Protein AF-A0A0V0S048-F1 (afdb_monomer_lite)

Secondary structure (DSSP, 8-state):
-HHHHHHHHHHHHHH-GGG----S-HHHHHHHHHSPPPHHHHHHHHHHH-GGG---GGGGG-HHHHHHHHHHHHHHHHT--HHHHHHHHHHHSTTS-THHHHHHHHHHHHHHHHHHHHHTT-TT---HHHHHS--HHHHHHHHHHHHHHHHHHHHHHHHHHHHHHHHHHHHHHHHHHHHHHHHHHHHHHHHHHHHHHHHHHHHHHHHHHHHHHHHHHHHHHHHHHHHTTS----TTHHHHHHHHHHHHHHHHHHHHHHHHHHHHHHHHHHHHHHHHHHHHHHHHHHHHHHHHHHHHHHHHHHHHHHHHHHHHHHHHHHHHHHHHT---TTHHHHHHHHHHHHHHHHHHHHHHHHHHHHHHHHHHHHHHHHHHHHHHHHHHHHHHHHHHHHHHHHHHHHHHHHHHHHHHHHHHHHHHHHHHHHHHHHHHHHHHHHHHHHHHHHHHHHHHHHHHHHHHHHHHHHHHHHHHHHHHHHHHHHHHHHHHHHHHHHHHHHHHHHHHHHHHHHTTHHHHHHHHHHHHHHHHTTSS----

InterPro domains:
  IPR038275 Nuf2, N-terminal domain superfamily [G3DSA:1.10.418.60] (31-188)

Structure (mmCIF, N/CA/C/O backbone):
data_AF-A0A0V0S048-F1
#
_entry.id   AF-A0A0V0S048-F1
#
loop_
_atom_site.group_PDB
_atom_site.id
_atom_site.type_symbol
_atom_site.label_atom_id
_atom_site.label_alt_id
_atom_site.label_comp_id
_atom_site.label_asym_id
_atom_site.label_entity_id
_atom_site.label_seq_id
_atom_site.pdbx_PDB_ins_code
_atom_site.Cartn_x
_atom_site.Cartn_y
_atom_site.Cartn_z
_atom_site.occupancy
_atom_site.B_iso_or_equiv
_atom_site.auth_seq_id
_atom_site.auth_comp_id
_atom_site.auth_asym_id
_atom_site.auth_atom_id
_atom_site.pdbx_PDB_model_num
ATOM 1 N N . LEU A 1 1 ? 4.884 1.039 -35.702 1.00 40.78 1 LEU A N 1
ATOM 2 C CA . LEU A 1 1 ? 5.194 2.190 -34.816 1.00 40.78 1 LEU A CA 1
ATOM 3 C C . LEU A 1 1 ? 3.967 3.064 -34.529 1.00 40.78 1 LEU A C 1
ATOM 5 O O . LEU A 1 1 ? 3.615 3.201 -33.364 1.00 40.78 1 LEU A O 1
ATOM 9 N N . SER A 1 2 ? 3.265 3.589 -35.539 1.00 39.94 2 SER A N 1
ATOM 10 C CA . SER A 1 2 ? 2.054 4.425 -35.378 1.00 39.94 2 SER A CA 1
ATOM 11 C C . SER A 1 2 ? 0.896 3.741 -34.627 1.00 39.94 2 SER A C 1
ATOM 13 O O . SER A 1 2 ? 0.342 4.334 -33.702 1.00 39.94 2 SER A O 1
ATOM 15 N N . ASP A 1 3 ? 0.577 2.482 -34.945 1.00 40.62 3 ASP A N 1
ATOM 16 C CA . ASP A 1 3 ? -0.513 1.735 -34.284 1.00 40.62 3 ASP A CA 1
ATOM 17 C C . ASP A 1 3 ? -0.196 1.331 -32.837 1.00 40.62 3 ASP A C 1
ATOM 19 O O . ASP A 1 3 ? -1.073 1.345 -31.971 1.00 40.62 3 ASP A O 1
ATOM 23 N N . GLN A 1 4 ? 1.072 1.028 -32.548 1.00 43.06 4 GLN A N 1
ATOM 24 C CA . GLN A 1 4 ? 1.546 0.733 -31.192 1.00 43.06 4 GLN A CA 1
ATOM 25 C C . GLN A 1 4 ? 1.514 1.989 -30.315 1.00 43.06 4 GLN A C 1
ATOM 27 O O . GLN A 1 4 ? 1.037 1.937 -29.183 1.00 43.06 4 GLN A O 1
ATOM 32 N N . MET A 1 5 ? 1.941 3.135 -30.857 1.00 44.00 5 MET A N 1
ATOM 33 C CA . MET A 1 5 ? 1.909 4.415 -30.148 1.00 44.00 5 MET A CA 1
ATOM 34 C C . MET A 1 5 ? 0.472 4.876 -29.874 1.00 44.00 5 MET A C 1
ATOM 36 O O . MET A 1 5 ? 0.178 5.365 -28.784 1.00 44.00 5 MET A O 1
ATOM 40 N N . ALA A 1 6 ? -0.446 4.649 -30.815 1.00 48.53 6 ALA A N 1
ATOM 41 C CA . ALA A 1 6 ? -1.858 4.951 -30.620 1.00 48.53 6 ALA A CA 1
ATOM 42 C C . ALA A 1 6 ? -2.549 4.005 -29.627 1.00 48.53 6 ALA A C 1
ATOM 44 O O . ALA A 1 6 ? -3.336 4.466 -28.804 1.00 48.53 6 ALA A O 1
ATOM 45 N N . SER A 1 7 ? -2.254 2.699 -29.665 1.00 47.19 7 SER A N 1
ATOM 46 C CA . SER A 1 7 ? -2.795 1.749 -28.682 1.00 47.19 7 SER A CA 1
ATOM 47 C C . SER A 1 7 ? -2.323 2.090 -27.270 1.00 47.19 7 SER A C 1
ATOM 49 O O . SER A 1 7 ? -3.128 2.141 -26.347 1.00 47.19 7 SER A O 1
ATOM 51 N N . PHE A 1 8 ? -1.042 2.429 -27.130 1.00 49.94 8 PHE A N 1
ATOM 52 C CA . PHE A 1 8 ? -0.450 2.805 -25.855 1.00 49.94 8 PHE A CA 1
ATOM 53 C C . PHE A 1 8 ? -1.054 4.098 -25.274 1.00 49.94 8 PHE A C 1
ATOM 55 O O . PHE A 1 8 ? -1.424 4.156 -24.102 1.00 49.94 8 PHE A O 1
ATOM 62 N N . LEU A 1 9 ? -1.192 5.146 -26.093 1.00 46.06 9 LEU A N 1
ATOM 63 C CA . LEU A 1 9 ? -1.789 6.416 -25.665 1.00 46.06 9 LEU A CA 1
ATOM 64 C C . LEU A 1 9 ? -3.277 6.266 -25.294 1.00 46.06 9 LEU A C 1
ATOM 66 O O . LEU A 1 9 ? -3.750 6.930 -24.370 1.00 46.06 9 LEU A O 1
ATOM 70 N N . PHE A 1 10 ? -4.001 5.360 -25.959 1.00 52.06 10 PHE A N 1
ATOM 71 C CA . PHE A 1 10 ? -5.388 5.034 -25.625 1.00 52.06 10 PHE A CA 1
ATOM 72 C C . PHE A 1 10 ? -5.505 4.317 -24.268 1.00 52.06 10 PHE A C 1
ATOM 74 O O . PHE A 1 10 ? -6.351 4.681 -23.448 1.00 52.06 10 PHE A O 1
ATOM 81 N N . ASP A 1 11 ? -4.612 3.368 -23.981 1.00 51.03 11 ASP A N 1
ATOM 82 C CA . ASP A 1 11 ? -4.563 2.678 -22.686 1.00 51.03 11 ASP A CA 1
ATOM 83 C C . ASP A 1 11 ? -4.174 3.619 -21.537 1.00 51.03 11 ASP A C 1
ATOM 85 O O . ASP A 1 11 ? -4.745 3.546 -20.445 1.00 51.03 11 ASP A O 1
ATOM 89 N N . CYS A 1 12 ? -3.268 4.572 -21.775 1.00 46.16 12 CYS A N 1
ATOM 90 C CA . CYS A 1 12 ? -2.943 5.600 -20.788 1.00 46.16 12 CYS A CA 1
ATOM 91 C C . CYS A 1 12 ? -4.104 6.566 -20.516 1.00 46.16 12 CYS A C 1
ATOM 93 O O . CYS A 1 12 ? -4.316 6.930 -19.359 1.00 46.16 12 CYS A O 1
ATOM 95 N N . LYS A 1 13 ? -4.893 6.944 -21.534 1.00 50.59 13 LYS A N 1
ATOM 96 C CA . LYS A 1 13 ? -6.115 7.749 -21.350 1.00 50.59 13 LYS A CA 1
ATOM 97 C C . LYS A 1 13 ? -7.117 7.036 -20.438 1.00 50.59 13 LYS A C 1
ATOM 99 O O . LYS A 1 13 ? -7.689 7.655 -19.544 1.00 50.59 13 LYS A O 1
ATOM 104 N N . LYS A 1 14 ? -7.290 5.723 -20.627 1.00 52.94 14 LYS A N 1
ATOM 105 C CA . LYS A 1 14 ? -8.183 4.889 -19.806 1.00 52.94 14 LYS A CA 1
ATOM 106 C C . LYS A 1 14 ? -7.778 4.883 -18.326 1.00 52.94 14 LYS A C 1
ATOM 108 O O . LYS A 1 14 ? -8.637 4.769 -17.460 1.00 52.94 14 LYS A O 1
ATOM 113 N N . ARG A 1 15 ? -6.477 5.025 -18.045 1.00 43.81 15 ARG A N 1
ATOM 114 C CA . ARG A 1 15 ? -5.911 5.058 -16.688 1.00 43.81 15 ARG A CA 1
ATOM 115 C C . ARG A 1 15 ? -5.871 6.459 -16.061 1.00 43.81 15 ARG A C 1
ATOM 117 O O . ARG A 1 15 ? -5.814 6.539 -14.843 1.00 43.81 15 ARG A O 1
ATOM 124 N N . ASN A 1 16 ? -5.925 7.540 -16.848 1.00 39.94 16 ASN A N 1
ATOM 125 C CA . ASN A 1 16 ? -5.905 8.928 -16.357 1.00 39.94 16 ASN A CA 1
ATOM 126 C C . ASN A 1 16 ? -6.805 9.855 -17.209 1.00 39.94 16 ASN A C 1
ATOM 128 O O . ASN A 1 16 ? -6.322 10.505 -18.141 1.00 39.94 16 ASN A O 1
ATOM 132 N N . PRO A 1 17 ? -8.111 9.961 -16.886 1.00 44.34 17 PRO A N 1
ATOM 133 C CA . PRO A 1 17 ? -9.093 10.679 -17.709 1.00 44.34 17 PRO A CA 1
ATOM 134 C C . PRO A 1 17 ? -8.935 12.207 -17.727 1.00 44.34 17 PRO A C 1
ATOM 136 O O . PRO A 1 17 ? -9.490 12.868 -18.598 1.00 44.34 17 PRO A O 1
ATOM 139 N N . SER A 1 18 ? -8.204 12.786 -16.772 1.00 41.44 18 SER A N 1
ATOM 140 C CA . SER A 1 18 ? -8.132 14.237 -16.547 1.00 41.44 18 SER A CA 1
ATOM 141 C C . SER A 1 18 ? -7.189 14.995 -17.492 1.00 41.44 18 SER A C 1
ATOM 143 O O . SER A 1 18 ? -7.063 16.211 -17.365 1.00 41.44 18 SER A O 1
ATOM 145 N N . VAL A 1 19 ? -6.515 14.308 -18.424 1.00 43.41 19 VAL A N 1
ATOM 146 C CA . VAL A 1 19 ? -5.349 14.864 -19.141 1.00 43.41 19 VAL A CA 1
ATOM 147 C C . VAL A 1 19 ? -5.598 15.137 -20.640 1.00 43.41 19 VAL A C 1
ATOM 149 O O . VAL A 1 19 ? -4.708 15.669 -21.297 1.00 43.41 19 VAL A O 1
ATOM 152 N N . CYS A 1 20 ? -6.774 14.850 -21.228 1.00 43.75 20 CYS A N 1
ATOM 153 C CA . CYS A 1 20 ? -6.995 15.092 -22.673 1.00 43.75 20 CYS A CA 1
ATOM 154 C C . CYS A 1 20 ? -8.455 15.330 -23.121 1.00 43.75 20 CYS A C 1
ATOM 156 O O . CYS A 1 20 ? -9.357 14.598 -22.727 1.00 43.75 20 CYS A O 1
ATOM 158 N N . ASP A 1 21 ? -8.626 16.256 -24.080 1.00 44.31 21 ASP A N 1
ATOM 159 C CA . ASP A 1 21 ? -9.883 16.622 -24.773 1.00 44.31 21 ASP A CA 1
ATOM 160 C C . ASP A 1 21 ? -10.263 15.703 -25.962 1.00 44.31 21 ASP A C 1
ATOM 162 O O . ASP A 1 21 ? -11.259 15.936 -26.651 1.00 44.31 21 ASP A O 1
ATOM 166 N N . PHE A 1 22 ? -9.486 14.656 -26.260 1.00 49.53 22 PHE A N 1
ATOM 167 C CA . PHE A 1 22 ? -9.792 13.741 -27.369 1.00 49.53 22 PHE A CA 1
ATOM 168 C C . PHE A 1 22 ? -10.922 12.782 -26.979 1.00 49.53 22 PHE A C 1
ATOM 170 O O . PHE A 1 22 ? -10.756 11.992 -26.051 1.00 49.53 22 PHE A O 1
ATOM 177 N N . LYS A 1 23 ? -12.063 12.811 -27.680 1.00 45.81 23 LYS A N 1
ATOM 178 C CA . LYS A 1 23 ? -13.174 11.858 -27.478 1.00 45.81 23 LYS A CA 1
ATOM 179 C C . LYS A 1 23 ? -12.745 10.428 -27.854 1.00 45.81 23 LYS A C 1
ATOM 181 O O . LYS A 1 23 ? -11.786 10.236 -28.587 1.00 45.81 23 LYS A O 1
ATOM 186 N N . ASP A 1 24 ? -13.394 9.428 -27.261 1.00 50.12 24 ASP A N 1
ATOM 187 C CA . ASP A 1 24 ? -12.983 8.017 -27.065 1.00 50.12 24 ASP A CA 1
ATOM 188 C C . ASP A 1 24 ? -12.689 7.125 -28.297 1.00 50.12 24 ASP A C 1
ATOM 190 O O . ASP A 1 24 ? -12.950 5.924 -28.281 1.00 50.12 24 ASP A O 1
ATOM 194 N N . SER A 1 25 ? -12.098 7.647 -29.367 1.00 54.41 25 SER A N 1
ATOM 195 C CA . SER A 1 25 ? -11.829 6.902 -30.596 1.00 54.41 25 SER A CA 1
ATOM 196 C C . SER A 1 25 ? -10.326 6.669 -30.802 1.00 54.41 25 SER A C 1
ATOM 198 O O . SER A 1 25 ? -9.581 7.574 -31.179 1.00 54.41 25 SER A O 1
ATOM 200 N N . LYS A 1 26 ? -9.864 5.420 -30.614 1.00 53.62 26 LYS A N 1
ATOM 201 C CA . LYS A 1 26 ? -8.506 4.963 -30.999 1.00 53.62 26 LYS A CA 1
ATOM 202 C C . LYS A 1 26 ? -8.210 5.308 -32.464 1.00 53.62 26 LYS A C 1
ATOM 204 O O . LYS A 1 26 ? -7.090 5.668 -32.807 1.00 53.62 26 LYS A O 1
ATOM 209 N N . THR A 1 27 ? -9.235 5.283 -33.309 1.00 54.88 27 THR A N 1
ATOM 210 C CA . THR A 1 27 ? -9.169 5.649 -34.725 1.00 54.88 27 THR A CA 1
ATOM 211 C C . THR A 1 27 ? -8.924 7.145 -34.940 1.00 54.88 27 THR A C 1
ATOM 213 O O . THR A 1 27 ? -8.158 7.506 -35.828 1.00 54.88 27 THR A O 1
ATOM 216 N N . GLU A 1 28 ? -9.504 8.032 -34.125 1.00 56.41 28 GLU A N 1
ATOM 217 C CA . GLU A 1 28 ? -9.220 9.477 -34.170 1.00 56.41 28 GLU A CA 1
ATOM 218 C C . GLU A 1 28 ? -7.795 9.789 -33.713 1.00 56.41 28 GLU A C 1
ATOM 220 O O . GLU A 1 28 ? -7.142 10.649 -34.297 1.00 56.41 28 GLU A O 1
ATOM 225 N N . LEU A 1 29 ? -7.283 9.045 -32.731 1.00 60.03 29 LEU A N 1
ATOM 226 C CA . LEU A 1 29 ? -5.908 9.167 -32.258 1.00 60.03 29 LEU A CA 1
ATOM 227 C C . LEU A 1 29 ? -4.890 8.658 -33.291 1.00 60.03 29 LEU A C 1
ATOM 229 O O . LEU A 1 29 ? -3.911 9.347 -33.566 1.00 60.03 29 LEU A O 1
ATOM 233 N N . ILE A 1 30 ? -5.139 7.505 -33.924 1.00 58.16 30 ILE A N 1
ATOM 234 C CA . ILE A 1 30 ? -4.328 7.010 -35.053 1.00 58.16 30 ILE A CA 1
ATOM 235 C C . ILE A 1 30 ? -4.357 8.026 -36.196 1.00 58.16 30 ILE A C 1
ATOM 237 O O . ILE A 1 30 ? -3.311 8.374 -36.744 1.00 58.16 30 ILE A O 1
ATOM 241 N N . LYS A 1 31 ? -5.537 8.562 -36.529 1.00 61.81 31 LYS A N 1
ATOM 242 C CA . LYS A 1 31 ? -5.700 9.577 -37.576 1.00 61.81 31 LYS A CA 1
ATOM 243 C C . LYS A 1 31 ? -4.965 10.875 -37.235 1.00 61.81 31 LYS A C 1
ATOM 245 O O . LYS A 1 31 ? -4.319 11.446 -38.109 1.00 61.81 31 LYS A O 1
ATOM 250 N N . PHE A 1 32 ? -5.002 11.312 -35.978 1.00 65.19 32 PHE A N 1
ATOM 251 C CA . PHE A 1 32 ? -4.244 12.462 -35.485 1.00 65.19 32 PHE A CA 1
ATOM 252 C C . PHE A 1 32 ? -2.732 12.225 -35.574 1.00 65.19 32 PHE A C 1
ATOM 254 O O . PHE A 1 32 ? -2.003 13.093 -36.045 1.00 65.19 32 PHE A O 1
ATOM 261 N N . LEU A 1 33 ? -2.250 11.042 -35.188 1.00 64.06 33 LEU A N 1
ATOM 262 C CA . LEU A 1 33 ? -0.826 10.706 -35.232 1.00 64.06 33 LEU A CA 1
ATOM 263 C C . LEU A 1 33 ? -0.302 10.574 -36.667 1.00 64.06 33 LEU A C 1
ATOM 265 O O . LEU A 1 33 ? 0.808 11.021 -36.939 1.00 64.06 33 LEU A O 1
ATOM 269 N N . THR A 1 34 ? -1.115 10.079 -37.598 1.00 65.06 34 THR A N 1
ATOM 270 C CA . THR A 1 34 ? -0.718 9.838 -38.999 1.00 65.06 34 THR A CA 1
ATOM 271 C C . THR A 1 34 ? -0.944 11.030 -39.936 1.00 65.06 34 THR A C 1
ATOM 273 O O . THR A 1 34 ? -0.217 11.179 -40.912 1.00 65.06 34 THR A O 1
ATOM 276 N N . SER A 1 35 ? -1.893 11.928 -39.645 1.00 75.19 35 SER A N 1
ATOM 277 C CA . SER A 1 35 ? -2.224 13.061 -40.533 1.00 75.19 35 SER A CA 1
ATOM 278 C C . SER A 1 35 ? -1.455 14.336 -40.171 1.00 75.19 35 SER A C 1
ATOM 280 O O . SER A 1 35 ? -1.335 14.632 -38.982 1.00 75.19 35 SER A O 1
ATOM 282 N N . PRO A 1 36 ? -0.970 15.146 -41.130 1.00 82.31 36 PRO A N 1
ATOM 283 C CA . PRO A 1 36 ? -0.384 16.452 -40.828 1.00 82.31 36 PRO A CA 1
ATOM 284 C C . PRO A 1 36 ? -1.362 17.345 -40.051 1.00 82.31 36 PRO A C 1
ATOM 286 O O . PRO A 1 36 ? -2.570 17.308 -40.287 1.00 82.31 36 PRO A O 1
ATOM 289 N N . LEU A 1 37 ? -0.843 18.151 -39.124 1.00 83.75 37 LEU A N 1
ATOM 290 C CA . LEU A 1 37 ? -1.639 19.115 -38.372 1.00 83.75 37 LEU A CA 1
ATOM 291 C C . LEU A 1 37 ? -2.098 20.251 -39.286 1.00 83.75 37 LEU A C 1
ATOM 293 O O . LEU A 1 37 ? -1.384 20.682 -40.194 1.00 83.75 37 LEU A O 1
ATOM 297 N N . HIS A 1 38 ? -3.284 20.785 -39.007 1.00 87.06 38 HIS A N 1
ATOM 298 C CA . HIS A 1 38 ? -3.747 21.990 -39.676 1.00 87.06 38 HIS A CA 1
ATOM 299 C C . HIS A 1 38 ? -2.928 23.206 -39.214 1.00 87.06 38 HIS A C 1
ATOM 301 O O . HIS A 1 38 ? -2.526 23.293 -38.053 1.00 87.06 38 HIS A O 1
ATOM 307 N N . VAL A 1 39 ? -2.732 24.192 -40.096 1.00 85.94 39 VAL A N 1
ATOM 308 C CA . VAL A 1 39 ? -1.926 25.393 -39.803 1.00 85.94 39 VAL A CA 1
ATOM 309 C C . VAL A 1 39 ? -2.405 26.113 -38.539 1.00 85.94 39 VAL A C 1
ATOM 311 O O . VAL A 1 39 ? -1.584 26.522 -37.729 1.00 85.94 39 VAL A O 1
ATOM 314 N N . SER A 1 40 ? -3.720 26.193 -38.308 1.00 80.06 40 SER A N 1
ATOM 315 C CA . SER A 1 40 ? -4.264 26.798 -37.081 1.00 80.06 40 SER A CA 1
ATOM 316 C C . SER A 1 40 ? -3.858 26.059 -35.800 1.00 80.06 40 SER A C 1
ATOM 318 O O . SER A 1 40 ? -3.664 26.701 -34.772 1.00 80.06 40 SER A O 1
ATOM 320 N N . GLN A 1 41 ? -3.695 24.733 -35.851 1.00 81.62 41 GLN A N 1
ATOM 321 C CA . GLN A 1 41 ? -3.248 23.928 -34.709 1.00 81.62 41 GLN A CA 1
ATOM 322 C C . GLN A 1 41 ? -1.758 24.151 -34.438 1.00 81.62 41 GLN A C 1
ATOM 324 O O . GLN A 1 41 ? -1.361 24.279 -33.284 1.00 81.62 41 GLN A O 1
ATOM 329 N N . ILE A 1 42 ? -0.953 24.257 -35.499 1.00 84.88 42 ILE A N 1
ATOM 330 C CA . ILE A 1 42 ? 0.474 24.596 -35.410 1.00 84.88 42 ILE A CA 1
ATOM 331 C C . ILE A 1 42 ? 0.636 25.989 -34.788 1.00 84.88 42 ILE A C 1
ATOM 333 O O . ILE A 1 42 ? 1.362 26.147 -33.811 1.00 84.88 42 ILE A O 1
ATOM 337 N N . THR A 1 43 ? -0.099 26.985 -35.290 1.00 83.69 43 THR A N 1
ATOM 338 C CA . THR A 1 43 ? -0.078 28.354 -34.755 1.00 83.69 43 THR A CA 1
ATOM 339 C C . THR A 1 43 ? -0.496 28.403 -33.285 1.00 83.69 43 THR A C 1
ATOM 341 O O . THR A 1 43 ? 0.194 29.014 -32.472 1.00 83.69 43 THR A O 1
ATOM 344 N N . ALA A 1 44 ? -1.584 27.721 -32.916 1.00 78.88 44 ALA A N 1
ATOM 345 C CA . ALA A 1 44 ? -2.037 27.659 -31.529 1.00 78.88 44 ALA A CA 1
ATOM 346 C C . ALA A 1 44 ? -1.004 26.998 -30.601 1.00 78.88 44 ALA A C 1
ATOM 348 O O . ALA A 1 44 ? -0.818 27.449 -29.472 1.00 78.88 44 ALA A O 1
ATOM 349 N N . TRP A 1 45 ? -0.310 25.958 -31.074 1.00 88.19 45 TRP A N 1
ATOM 350 C CA . TRP A 1 45 ? 0.746 25.305 -30.305 1.00 88.19 45 TRP A CA 1
ATOM 351 C C . TRP A 1 45 ? 1.920 26.255 -30.038 1.00 88.19 45 TRP A C 1
ATOM 353 O O . TRP A 1 45 ? 2.314 26.410 -28.883 1.00 88.19 45 TRP A O 1
ATOM 363 N N . PHE A 1 46 ? 2.418 26.960 -31.061 1.00 85.31 46 PHE A N 1
ATOM 364 C CA . PHE A 1 46 ? 3.511 27.925 -30.882 1.00 85.31 46 PHE A CA 1
ATOM 365 C C . PHE A 1 46 ? 3.127 29.061 -29.932 1.00 85.31 46 PHE A C 1
ATOM 367 O O . PHE A 1 46 ? 3.912 29.401 -29.057 1.00 85.31 46 PHE A O 1
ATOM 374 N N . HIS A 1 47 ? 1.905 29.592 -30.013 1.00 82.31 47 HIS A N 1
ATOM 375 C CA . HIS A 1 47 ? 1.453 30.611 -29.058 1.00 82.31 47 HIS A CA 1
ATOM 376 C C . HIS A 1 47 ? 1.395 30.119 -27.610 1.00 82.31 47 HIS A C 1
ATOM 378 O O . HIS A 1 47 ? 1.537 30.922 -26.692 1.00 82.31 47 HIS A O 1
ATOM 384 N N . ARG A 1 48 ? 1.175 28.819 -27.396 1.00 80.38 48 ARG A N 1
ATOM 385 C CA . ARG A 1 48 ? 1.063 28.235 -26.058 1.00 80.38 48 ARG A CA 1
ATOM 386 C C . ARG A 1 48 ? 2.413 27.843 -25.460 1.00 80.38 48 ARG A C 1
ATOM 388 O O . ARG A 1 48 ? 2.601 28.029 -24.264 1.00 80.38 48 ARG A O 1
ATOM 395 N N . TYR A 1 49 ? 3.309 27.273 -26.263 1.00 80.12 49 TYR A N 1
ATOM 396 C CA . TYR A 1 49 ? 4.546 26.647 -25.777 1.00 80.12 49 TYR A CA 1
ATOM 397 C C . TYR A 1 49 ? 5.821 27.404 -26.155 1.00 80.12 49 TYR A C 1
ATOM 399 O O . TYR A 1 49 ? 6.864 27.163 -25.559 1.00 80.12 49 TYR A O 1
ATOM 407 N N . ALA A 1 50 ? 5.750 28.322 -27.120 1.00 83.06 50 ALA A N 1
ATOM 408 C CA . ALA A 1 50 ? 6.886 29.119 -27.574 1.00 83.06 50 ALA A CA 1
ATOM 409 C C . ALA A 1 50 ? 6.430 30.518 -28.050 1.00 83.06 50 ALA A C 1
ATOM 411 O O . ALA A 1 50 ? 6.650 30.879 -29.213 1.00 83.06 50 ALA A O 1
ATOM 412 N N . PRO A 1 51 ? 5.747 31.305 -27.190 1.00 80.00 51 PRO A N 1
ATOM 413 C CA . PRO A 1 51 ? 5.137 32.577 -27.587 1.00 80.00 51 PRO A CA 1
ATOM 414 C C . PRO A 1 51 ? 6.158 33.571 -28.157 1.00 80.00 51 PRO A C 1
ATOM 416 O O . PRO A 1 51 ? 5.842 34.304 -29.096 1.00 80.00 51 PRO A O 1
ATOM 419 N N . ASP A 1 52 ? 7.397 33.524 -27.665 1.00 77.81 52 ASP A N 1
ATOM 420 C CA . ASP A 1 52 ? 8.489 34.424 -28.051 1.00 77.81 52 ASP A CA 1
ATOM 421 C C . ASP A 1 52 ? 8.984 34.207 -29.492 1.00 77.81 52 ASP A C 1
ATOM 423 O O . ASP A 1 52 ? 9.602 35.089 -30.084 1.00 77.81 52 ASP A O 1
ATOM 427 N N . VAL A 1 53 ? 8.662 33.062 -30.108 1.00 81.75 53 VAL A N 1
ATOM 428 C CA . VAL A 1 53 ? 8.974 32.785 -31.524 1.00 81.75 53 VAL A CA 1
ATOM 429 C C . VAL A 1 53 ? 8.130 33.659 -32.459 1.00 81.75 53 VAL A C 1
ATOM 431 O O . VAL A 1 53 ? 8.534 33.948 -33.595 1.00 81.75 53 VAL A O 1
ATOM 434 N N . GLY A 1 54 ? 6.947 34.084 -31.998 1.00 80.19 54 GLY A N 1
ATOM 435 C CA . GLY A 1 54 ? 6.015 34.899 -32.774 1.00 80.19 54 GLY A CA 1
ATOM 436 C C . GLY A 1 54 ? 5.604 34.236 -34.089 1.00 80.19 54 GLY A C 1
ATOM 437 O O . GLY A 1 54 ? 5.612 34.894 -35.126 1.00 80.19 54 GLY A O 1
ATOM 438 N N . PHE A 1 55 ? 5.340 32.924 -34.081 1.00 88.31 55 PHE A N 1
ATOM 439 C CA . PHE A 1 55 ? 5.018 32.153 -35.287 1.00 88.31 55 PHE A CA 1
ATOM 440 C C . PHE A 1 55 ? 3.763 32.682 -35.997 1.00 88.31 55 PHE A C 1
ATOM 442 O O . PHE A 1 55 ? 2.714 32.870 -35.382 1.00 88.31 55 PHE A O 1
ATOM 449 N N . SER A 1 56 ? 3.846 32.829 -37.317 1.00 87.31 56 SER A N 1
ATOM 450 C CA . SER A 1 56 ? 2.741 33.189 -38.199 1.00 87.31 56 SER A CA 1
ATOM 451 C C . SER A 1 56 ? 2.621 32.195 -39.364 1.00 87.31 56 SER A C 1
ATOM 453 O O . SER A 1 56 ? 3.620 31.621 -39.797 1.00 87.31 56 SER A O 1
ATOM 455 N N . PRO A 1 57 ? 1.426 32.007 -39.955 1.00 87.00 57 PRO A N 1
ATOM 456 C CA . PRO A 1 57 ? 1.253 31.142 -41.127 1.00 87.00 57 PRO A CA 1
ATOM 457 C C . PRO A 1 57 ? 2.155 31.482 -42.325 1.00 87.00 57 PRO A C 1
ATOM 459 O O . PRO A 1 57 ? 2.442 30.603 -43.137 1.00 87.00 57 PRO A O 1
ATOM 462 N N . ASN A 1 58 ? 2.608 32.736 -42.432 1.00 86.19 58 ASN A N 1
ATOM 463 C CA . ASN A 1 58 ? 3.506 33.199 -43.493 1.00 86.19 58 ASN A CA 1
ATOM 464 C C . ASN A 1 58 ? 4.944 32.685 -43.312 1.00 86.19 58 ASN A C 1
ATOM 466 O O . ASN A 1 58 ? 5.721 32.672 -44.263 1.00 86.19 58 ASN A O 1
ATOM 470 N N . ASP A 1 59 ? 5.296 32.212 -42.114 1.00 86.56 59 ASP A N 1
ATOM 471 C CA . ASP A 1 59 ? 6.627 31.685 -41.817 1.00 86.56 59 ASP A CA 1
ATOM 472 C C . ASP A 1 59 ? 6.865 30.290 -42.418 1.00 86.56 59 ASP A C 1
ATOM 474 O O . ASP A 1 59 ? 8.009 29.853 -42.518 1.00 86.56 59 ASP A O 1
ATOM 478 N N . LEU A 1 60 ? 5.810 29.602 -42.875 1.00 86.06 60 LEU A N 1
ATOM 479 C CA . LEU A 1 60 ? 5.886 28.244 -43.436 1.00 86.06 60 LEU A CA 1
ATOM 480 C C . LEU A 1 60 ? 6.714 28.140 -44.729 1.00 86.06 60 LEU A C 1
ATOM 482 O O . LEU A 1 60 ? 7.156 27.047 -45.084 1.00 86.06 60 LEU A O 1
ATOM 486 N N . GLU A 1 61 ? 6.909 29.256 -45.428 1.00 86.94 61 GLU A N 1
ATOM 487 C CA . GLU A 1 61 ? 7.697 29.360 -46.666 1.00 86.94 61 GLU A CA 1
ATOM 488 C C . GLU A 1 61 ? 8.922 30.275 -46.487 1.00 86.94 61 GLU A C 1
ATOM 490 O O . GLU A 1 61 ? 9.656 30.545 -47.436 1.00 86.94 61 GLU A O 1
ATOM 495 N N . SER A 1 62 ? 9.178 30.747 -45.262 1.00 86.38 62 SER A N 1
ATOM 496 C CA . SER A 1 62 ? 10.310 31.620 -44.959 1.00 86.38 62 SER A CA 1
ATOM 497 C C . SER A 1 62 ? 11.501 30.809 -44.466 1.00 86.38 62 SER A C 1
ATOM 499 O O . SER A 1 62 ? 11.474 30.211 -43.392 1.00 86.38 62 SER A O 1
ATOM 501 N N . LYS A 1 63 ? 12.583 30.827 -45.246 1.00 80.69 63 LYS A N 1
ATOM 502 C CA . LYS A 1 63 ? 13.837 30.121 -44.949 1.00 80.69 63 LYS A CA 1
ATOM 503 C C . LYS A 1 63 ? 14.421 30.502 -43.586 1.00 80.69 63 LYS A C 1
ATOM 505 O O . LYS A 1 63 ? 14.723 29.636 -42.768 1.00 80.69 63 LYS A O 1
ATOM 510 N N . ASP A 1 64 ? 14.599 31.800 -43.347 1.00 79.31 64 ASP A N 1
ATOM 511 C CA . ASP A 1 64 ? 15.262 32.277 -42.131 1.00 79.31 64 ASP A CA 1
ATOM 512 C C . ASP A 1 64 ? 14.386 32.068 -40.892 1.00 79.31 64 ASP A C 1
ATOM 514 O O . ASP A 1 64 ? 14.900 31.767 -39.815 1.00 79.31 64 ASP A O 1
ATOM 518 N N . ARG A 1 65 ? 13.059 32.149 -41.048 1.00 84.19 65 ARG A N 1
ATOM 519 C CA . ARG A 1 65 ? 12.115 31.903 -39.952 1.00 84.19 65 ARG A CA 1
ATOM 520 C C . ARG A 1 65 ? 11.992 30.421 -39.635 1.00 84.19 65 ARG A C 1
ATOM 522 O O . ARG A 1 65 ? 12.030 30.075 -38.460 1.00 84.19 65 ARG A O 1
ATOM 529 N N . LEU A 1 66 ? 11.931 29.545 -40.639 1.00 81.94 66 LEU A N 1
ATOM 530 C CA . LEU A 1 66 ? 11.884 28.099 -40.415 1.00 81.94 66 LEU A CA 1
ATOM 531 C C . LEU A 1 66 ? 13.116 27.606 -39.654 1.00 81.94 66 LEU A C 1
ATOM 533 O O . LEU A 1 66 ? 12.994 26.773 -38.762 1.00 81.94 66 LEU A O 1
ATOM 537 N N . PHE A 1 67 ? 14.291 28.155 -39.961 1.00 80.06 67 PHE A N 1
ATOM 538 C CA . PHE A 1 67 ? 15.503 27.833 -39.221 1.00 80.06 67 PHE A CA 1
ATOM 539 C C . PHE A 1 67 ? 15.393 28.182 -37.727 1.00 80.06 67 PHE A C 1
ATOM 541 O O . PHE A 1 67 ? 15.667 27.336 -36.879 1.00 80.06 67 PHE A O 1
ATOM 548 N N . LEU A 1 68 ? 14.946 29.400 -37.404 1.00 79.56 68 LEU A N 1
ATOM 549 C CA . LEU A 1 68 ? 14.736 29.832 -36.016 1.00 79.56 68 LEU A CA 1
ATOM 550 C C . LEU A 1 68 ? 13.686 28.970 -35.305 1.00 79.56 68 LEU A C 1
ATOM 552 O O . LEU A 1 68 ? 13.856 28.611 -34.145 1.00 79.56 68 LEU A O 1
ATOM 556 N N . ILE A 1 69 ? 12.623 28.597 -36.018 1.00 85.19 69 ILE A N 1
ATOM 557 C CA . ILE A 1 69 ? 11.565 27.731 -35.500 1.00 85.19 69 ILE A CA 1
ATOM 558 C C . ILE A 1 69 ? 12.111 26.335 -35.168 1.00 85.19 69 ILE A C 1
ATOM 560 O O . ILE A 1 69 ? 11.830 25.812 -34.093 1.00 85.19 69 ILE A O 1
ATOM 564 N N . LEU A 1 70 ? 12.903 25.733 -36.060 1.00 82.75 70 LEU A N 1
ATOM 565 C CA . LEU A 1 70 ? 13.516 24.421 -35.82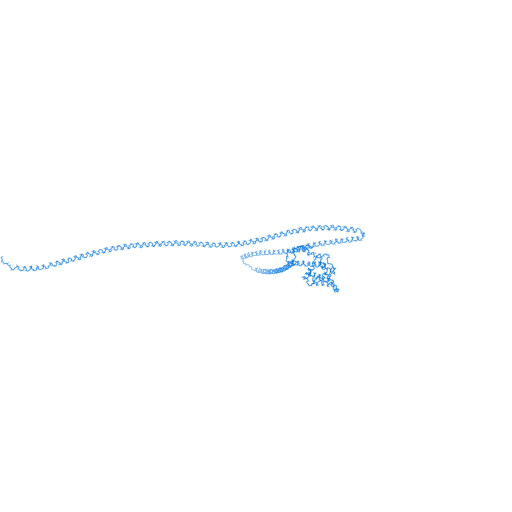7 1.00 82.75 70 LEU A CA 1
ATOM 566 C C . LEU A 1 70 ? 14.502 24.450 -34.660 1.00 82.75 70 LEU A C 1
ATOM 568 O O . LEU A 1 70 ? 14.521 23.519 -33.862 1.00 82.75 70 LEU A O 1
ATOM 572 N N . LEU A 1 71 ? 15.279 25.525 -34.538 1.00 79.12 71 LEU A N 1
ATOM 573 C CA . LEU A 1 71 ? 16.219 25.713 -33.437 1.00 79.12 71 LEU A CA 1
ATOM 574 C C . LEU A 1 71 ? 15.500 25.718 -32.078 1.00 79.12 71 LEU A C 1
ATOM 576 O O . LEU A 1 71 ? 15.906 25.004 -31.165 1.00 79.12 71 LEU A O 1
ATOM 580 N N . VAL A 1 72 ? 14.386 26.447 -31.976 1.00 81.44 72 VAL A N 1
ATOM 581 C CA . VAL A 1 72 ? 13.568 26.491 -30.754 1.00 81.44 72 VAL A CA 1
ATOM 582 C C . VAL A 1 72 ? 12.859 25.162 -30.491 1.00 81.44 72 VAL A C 1
ATOM 584 O O . VAL A 1 72 ? 12.752 24.739 -29.345 1.00 81.44 72 VAL A O 1
ATOM 587 N N . LEU A 1 73 ? 12.404 24.459 -31.530 1.00 82.19 73 LEU A N 1
ATOM 588 C CA . LEU A 1 73 ? 11.809 23.130 -31.364 1.00 82.19 73 LEU A CA 1
ATOM 589 C C . LEU A 1 73 ? 12.815 22.107 -30.829 1.00 82.19 73 LEU A C 1
ATOM 591 O O . LEU A 1 73 ? 12.454 21.303 -29.974 1.00 82.19 73 LEU A O 1
ATOM 595 N N . VAL A 1 74 ? 14.059 22.140 -31.308 1.00 76.81 74 VAL A N 1
ATOM 596 C CA . VAL A 1 74 ? 15.133 21.272 -30.806 1.00 76.81 74 VAL A CA 1
ATOM 597 C C . VAL A 1 74 ? 15.439 21.590 -29.340 1.00 76.81 74 VAL A C 1
ATOM 599 O O . VAL A 1 74 ? 15.536 20.664 -28.539 1.00 76.81 74 VAL A O 1
ATOM 602 N N . ASP A 1 75 ? 15.512 22.867 -28.960 1.00 77.62 75 ASP A N 1
ATOM 603 C CA . ASP A 1 75 ? 15.687 23.271 -27.557 1.00 77.62 75 ASP A CA 1
ATOM 604 C C . ASP A 1 75 ? 14.539 22.749 -26.671 1.00 77.62 75 ASP A C 1
ATOM 606 O O . ASP A 1 75 ? 14.765 21.994 -25.729 1.00 77.62 75 ASP A O 1
ATOM 610 N N . ILE A 1 76 ? 13.284 23.010 -27.052 1.00 76.75 76 ILE A N 1
ATOM 611 C CA . ILE A 1 76 ? 12.094 22.578 -26.295 1.00 76.75 76 ILE A CA 1
ATOM 612 C C . ILE A 1 76 ? 12.013 21.053 -26.143 1.00 76.75 76 ILE A C 1
ATOM 614 O O . ILE A 1 76 ? 11.522 20.550 -25.131 1.00 76.75 76 ILE A O 1
ATOM 618 N N . ILE A 1 77 ? 12.436 20.301 -27.158 1.00 73.38 77 ILE A N 1
ATOM 619 C CA . ILE A 1 77 ? 12.285 18.844 -27.180 1.00 73.38 77 ILE A CA 1
ATOM 620 C C . ILE A 1 77 ? 13.435 18.137 -26.465 1.00 73.38 77 ILE A C 1
ATOM 622 O O . ILE A 1 77 ? 13.193 17.136 -25.791 1.00 73.38 77 ILE A O 1
ATOM 626 N N . PHE A 1 78 ? 14.661 18.642 -26.590 1.00 69.69 78 PHE A N 1
ATOM 627 C CA . PHE A 1 78 ? 15.846 17.999 -26.023 1.00 69.69 78 PHE A CA 1
ATOM 628 C C . PHE A 1 78 ? 16.366 18.672 -24.751 1.00 69.69 78 PHE A C 1
ATOM 630 O O . PHE A 1 78 ? 17.295 18.152 -24.138 1.00 69.69 78 PHE A O 1
ATOM 637 N N . GLY A 1 79 ? 15.799 19.814 -24.352 1.00 66.62 79 GLY A N 1
ATOM 638 C CA . GLY A 1 79 ? 16.326 20.631 -23.257 1.00 66.62 79 GLY A CA 1
ATOM 639 C C . GLY A 1 79 ? 17.758 21.100 -23.524 1.00 66.62 79 GLY A C 1
ATOM 640 O O . GLY A 1 79 ? 18.540 21.279 -22.589 1.00 66.62 79 GLY A O 1
ATOM 641 N N . LEU A 1 80 ? 18.136 21.212 -24.802 1.00 66.94 80 LEU A N 1
ATOM 642 C CA . LEU A 1 80 ? 19.479 21.605 -25.197 1.00 66.94 80 LEU A CA 1
ATOM 643 C C . LEU A 1 80 ? 19.610 23.108 -25.035 1.00 66.94 80 LEU A C 1
ATOM 645 O O . LEU A 1 80 ? 19.149 23.868 -25.879 1.00 66.94 80 LEU A O 1
ATOM 649 N N . ASN A 1 81 ? 20.328 23.522 -23.993 1.00 64.75 81 ASN A N 1
ATOM 650 C CA . ASN A 1 81 ? 20.683 24.918 -23.821 1.00 64.75 81 ASN A CA 1
ATOM 651 C C . ASN A 1 81 ? 21.391 25.422 -25.090 1.00 64.75 81 ASN A C 1
ATOM 653 O O . ASN A 1 81 ? 22.488 24.968 -25.424 1.00 64.75 81 ASN A O 1
ATOM 657 N N . LEU A 1 82 ? 20.762 26.370 -25.785 1.00 65.25 82 LEU A N 1
ATOM 658 C CA . LEU A 1 82 ? 21.264 26.960 -27.027 1.00 65.25 82 LEU A CA 1
ATOM 659 C C . LEU A 1 82 ? 22.698 27.482 -26.882 1.00 65.25 82 LEU A C 1
ATOM 661 O O . LEU A 1 82 ? 23.493 27.347 -27.810 1.00 65.25 82 LEU A O 1
ATOM 665 N N . SER A 1 83 ? 23.067 27.964 -25.691 1.00 66.94 83 SER A N 1
ATOM 666 C CA . SER A 1 83 ? 24.441 28.387 -25.396 1.00 66.94 83 SER A CA 1
ATOM 667 C C . SER A 1 83 ? 25.459 27.240 -25.447 1.00 66.94 83 SER A C 1
ATOM 669 O O . SER A 1 83 ? 26.604 27.457 -25.829 1.00 66.94 83 SER A O 1
ATOM 671 N N . ALA A 1 84 ? 25.069 26.002 -25.128 1.00 66.00 84 ALA A N 1
ATOM 672 C CA . ALA A 1 84 ? 25.943 24.833 -25.237 1.00 66.00 84 ALA A CA 1
ATOM 673 C C . ALA A 1 84 ? 26.212 24.465 -26.703 1.00 66.00 84 ALA A C 1
ATOM 675 O O . ALA A 1 84 ? 27.336 24.111 -27.059 1.00 66.00 84 ALA A O 1
ATOM 676 N N . ILE A 1 85 ? 25.196 24.601 -27.559 1.00 66.06 85 ILE A N 1
ATOM 677 C CA . ILE A 1 85 ? 25.327 24.418 -29.006 1.00 66.06 85 ILE A CA 1
ATOM 678 C C . ILE A 1 85 ? 26.206 25.526 -29.605 1.00 66.06 85 ILE A C 1
ATOM 680 O O . ILE A 1 85 ? 27.123 25.236 -30.374 1.00 66.06 85 ILE A O 1
ATOM 684 N N . GLU A 1 86 ? 25.977 26.781 -29.217 1.00 68.06 86 GLU A N 1
ATOM 685 C CA . GLU A 1 86 ? 26.797 27.914 -29.652 1.00 68.06 86 GLU A CA 1
ATOM 686 C C . GLU A 1 86 ? 28.257 27.759 -29.222 1.00 68.06 86 GLU A C 1
ATOM 688 O O . GLU A 1 86 ? 29.140 27.915 -30.062 1.00 68.06 86 GLU A O 1
ATOM 693 N N . ASN A 1 87 ? 28.515 27.363 -27.972 1.00 67.81 87 ASN A N 1
ATOM 694 C CA . ASN A 1 87 ? 29.864 27.105 -27.464 1.00 67.81 87 ASN A CA 1
ATOM 695 C C . ASN A 1 87 ? 30.548 25.942 -28.200 1.00 67.81 87 ASN A C 1
ATOM 697 O O . ASN A 1 87 ? 31.737 26.018 -28.504 1.00 67.81 87 ASN A O 1
ATOM 701 N N . ALA A 1 88 ? 29.822 24.864 -28.516 1.00 66.69 88 ALA A N 1
ATOM 702 C CA . ALA A 1 88 ? 30.367 23.747 -29.289 1.00 66.69 88 ALA A CA 1
ATOM 703 C C . ALA A 1 88 ? 30.764 24.181 -30.711 1.00 66.69 88 ALA A C 1
ATOM 705 O O . ALA A 1 88 ? 31.822 23.793 -31.212 1.00 66.69 88 ALA A O 1
ATOM 706 N N . VAL A 1 89 ? 29.948 25.030 -31.343 1.00 69.06 89 VAL A N 1
ATOM 707 C CA . VAL A 1 89 ? 30.245 25.608 -32.659 1.00 69.06 89 VAL A CA 1
ATOM 708 C C . VAL A 1 89 ? 31.411 26.602 -32.581 1.00 69.06 89 VAL A C 1
ATOM 710 O O . VAL A 1 89 ? 32.277 26.580 -33.452 1.00 69.06 89 VAL A O 1
ATOM 713 N N . GLU A 1 90 ? 31.488 27.437 -31.543 1.00 66.94 90 GLU A N 1
ATOM 714 C CA . GLU A 1 90 ? 32.605 28.371 -31.336 1.00 66.94 90 GLU A CA 1
ATOM 715 C C . GLU A 1 90 ? 33.936 27.649 -31.110 1.00 66.94 90 GLU A C 1
ATOM 717 O O . GLU A 1 90 ? 34.940 28.007 -31.726 1.00 66.94 90 GLU A O 1
ATOM 722 N N . ASN A 1 91 ? 33.939 26.593 -30.295 1.00 65.94 91 ASN A N 1
ATOM 723 C CA . ASN A 1 91 ? 35.139 25.809 -30.010 1.00 65.94 91 ASN A CA 1
ATOM 724 C C . ASN A 1 91 ? 35.613 25.003 -31.230 1.00 65.94 91 ASN A C 1
ATOM 726 O O . ASN A 1 91 ? 36.817 24.877 -31.448 1.00 65.94 91 ASN A O 1
ATOM 730 N N . GLY A 1 92 ? 34.687 24.488 -32.049 1.00 63.00 92 GLY A N 1
ATOM 731 C CA . GLY A 1 92 ? 35.010 23.724 -33.261 1.00 63.00 92 GLY A CA 1
ATOM 732 C C . GLY A 1 92 ? 35.429 24.575 -34.468 1.00 63.00 92 GLY A C 1
ATOM 733 O O . GLY A 1 92 ? 36.147 24.082 -35.336 1.00 63.00 92 GLY A O 1
ATOM 734 N N . PHE A 1 93 ? 35.014 25.847 -34.531 1.00 58.22 93 PHE A N 1
ATOM 735 C CA . PHE A 1 93 ? 35.241 26.740 -35.681 1.00 58.22 93 PHE A CA 1
ATOM 736 C C . PHE A 1 93 ? 35.982 28.037 -35.325 1.00 58.22 93 PHE A C 1
ATOM 738 O O . PHE A 1 93 ? 35.896 29.016 -36.069 1.00 58.22 93 PHE A O 1
ATOM 745 N N . SER A 1 94 ? 36.758 28.037 -34.237 1.00 54.34 94 SER A N 1
ATOM 746 C CA . SER A 1 94 ? 37.510 29.189 -33.699 1.00 54.34 94 SER A CA 1
ATOM 747 C C . SER A 1 94 ? 38.448 29.906 -34.692 1.00 54.34 94 SER A C 1
ATOM 749 O O . SER A 1 94 ? 38.938 30.994 -34.399 1.00 54.34 94 SER A O 1
ATOM 751 N N . LEU A 1 95 ? 38.669 29.340 -35.884 1.00 52.72 95 LEU A N 1
ATOM 752 C CA . LEU A 1 95 ? 39.525 29.866 -36.952 1.00 52.72 95 LEU A CA 1
ATOM 753 C C . LEU A 1 95 ? 38.777 30.544 -38.120 1.00 52.72 95 LEU A C 1
ATOM 755 O O . LEU A 1 95 ? 39.433 31.030 -39.040 1.00 52.72 95 LEU A O 1
ATOM 759 N N . PHE A 1 96 ? 37.437 30.604 -38.121 1.00 53.38 96 PHE A N 1
ATOM 760 C CA . PHE A 1 96 ? 36.664 31.107 -39.268 1.00 53.38 96 PHE A CA 1
ATOM 761 C C . PHE A 1 96 ? 35.777 32.332 -38.937 1.00 53.38 96 PHE A C 1
ATOM 763 O O . PHE A 1 96 ? 35.131 32.364 -37.891 1.00 53.38 96 PHE A O 1
ATOM 770 N N . PRO A 1 97 ? 35.683 33.347 -39.827 1.00 56.59 97 PRO A N 1
ATOM 771 C CA . PRO A 1 97 ? 34.900 34.567 -39.590 1.00 56.59 97 PRO A CA 1
ATOM 772 C C . PRO A 1 97 ? 33.380 34.315 -39.511 1.00 56.59 97 PRO A C 1
ATOM 774 O O . PRO A 1 97 ? 32.868 33.319 -40.022 1.00 56.59 97 PRO A O 1
ATOM 777 N N . GLY A 1 98 ? 32.638 35.254 -38.905 1.00 57.56 98 GLY A N 1
ATOM 778 C CA . GLY A 1 98 ? 31.259 35.091 -38.402 1.00 57.56 98 GLY A CA 1
ATOM 779 C C . GLY A 1 98 ? 30.186 34.493 -39.334 1.00 57.56 98 GLY A C 1
ATOM 780 O O . GLY A 1 98 ? 29.194 33.967 -38.836 1.00 57.56 98 GLY A O 1
ATOM 781 N N . HIS A 1 99 ? 30.366 34.483 -40.659 1.00 58.59 99 HIS A N 1
ATOM 782 C CA . HIS A 1 99 ? 29.472 33.761 -41.582 1.00 58.59 99 HIS A CA 1
ATOM 783 C C . HIS A 1 99 ? 29.558 32.231 -41.452 1.00 58.59 99 HIS A C 1
ATOM 785 O O . HIS A 1 99 ? 28.554 31.541 -41.643 1.00 58.59 99 HIS A O 1
ATOM 791 N N . HIS A 1 100 ? 30.713 31.691 -41.057 1.00 62.81 100 HIS A N 1
ATOM 792 C CA . HIS A 1 100 ? 30.880 30.256 -40.827 1.00 62.81 100 HIS A CA 1
ATOM 793 C C . HIS A 1 100 ? 30.176 29.795 -39.546 1.00 62.81 100 HIS A C 1
ATOM 795 O O . HIS A 1 100 ? 29.633 28.694 -39.526 1.00 62.81 100 HIS A O 1
ATOM 801 N N . LYS A 1 101 ? 30.068 30.664 -38.528 1.00 65.06 101 LYS A N 1
ATOM 802 C CA . LYS A 1 101 ? 29.323 30.382 -37.289 1.00 65.06 101 LYS A CA 1
ATOM 803 C C . LYS A 1 101 ? 27.827 30.207 -37.559 1.00 65.06 101 LYS A C 1
ATOM 805 O O . LYS A 1 101 ? 27.235 29.214 -37.145 1.00 65.06 101 LYS A O 1
ATOM 810 N N . THR A 1 102 ? 27.213 31.125 -38.310 1.00 69.31 102 THR A N 1
ATOM 811 C CA . THR A 1 102 ? 25.787 31.021 -38.674 1.00 69.31 102 THR A CA 1
ATOM 812 C C . THR A 1 102 ? 25.510 29.786 -39.531 1.00 69.31 102 THR A C 1
ATOM 814 O O . THR A 1 102 ? 24.491 29.124 -39.345 1.00 69.31 102 THR A O 1
ATOM 817 N N . MET A 1 103 ? 26.411 29.443 -40.456 1.00 70.12 103 MET A N 1
ATOM 818 C CA . MET A 1 103 ? 26.254 28.256 -41.297 1.00 70.12 103 MET A CA 1
ATOM 819 C C . MET A 1 103 ? 26.459 26.953 -40.514 1.00 70.12 103 MET A C 1
ATOM 821 O O . MET A 1 103 ? 25.684 26.021 -40.701 1.00 70.12 103 MET A O 1
ATOM 825 N N . ALA A 1 104 ? 27.417 26.901 -39.586 1.00 70.12 104 ALA A N 1
ATOM 826 C CA . ALA A 1 104 ? 27.632 25.759 -38.700 1.00 70.12 104 ALA A CA 1
ATOM 827 C C . ALA A 1 104 ? 26.446 25.533 -37.746 1.00 70.12 104 ALA A C 1
ATOM 829 O O . ALA A 1 104 ? 25.974 24.404 -37.632 1.00 70.12 104 ALA A O 1
ATOM 830 N N . MET A 1 105 ? 25.886 26.599 -37.160 1.00 73.31 105 MET A N 1
ATOM 831 C CA . MET A 1 105 ? 24.633 26.529 -36.390 1.00 73.31 105 MET A CA 1
ATOM 832 C C . MET A 1 105 ? 23.481 25.986 -37.241 1.00 73.31 105 MET A C 1
ATOM 834 O O . MET A 1 105 ? 22.721 25.126 -36.791 1.00 73.31 105 MET A O 1
ATOM 838 N N . ARG A 1 106 ? 23.373 26.446 -38.497 1.00 74.75 106 ARG A N 1
ATOM 839 C CA . ARG A 1 106 ? 22.359 25.971 -39.448 1.00 74.75 106 ARG A CA 1
ATOM 840 C C . ARG A 1 106 ? 22.490 24.489 -39.757 1.00 74.75 106 ARG A C 1
ATOM 842 O O . ARG A 1 106 ? 21.495 23.771 -39.700 1.00 74.75 106 ARG A O 1
ATOM 849 N N . THR A 1 107 ? 23.704 24.031 -40.025 1.00 74.56 107 THR A N 1
ATOM 850 C CA . THR A 1 107 ? 23.994 22.623 -40.300 1.00 74.56 107 THR A CA 1
ATOM 851 C C . THR A 1 107 ? 23.757 21.746 -39.075 1.00 74.56 107 THR A C 1
ATOM 853 O O . THR A 1 107 ? 23.088 20.727 -39.195 1.00 74.56 107 THR A O 1
ATOM 856 N N . LEU A 1 108 ? 24.226 22.144 -37.889 1.00 74.44 108 LEU A N 1
ATOM 857 C CA . LEU A 1 108 ? 24.045 21.349 -36.672 1.00 74.44 108 LEU A CA 1
ATOM 858 C C . LEU A 1 108 ? 22.562 21.200 -36.312 1.00 74.44 108 LEU A C 1
ATOM 860 O O . LEU A 1 108 ? 22.100 20.093 -36.056 1.00 74.44 108 LEU A O 1
ATOM 864 N N . THR A 1 109 ? 21.801 22.295 -36.357 1.00 75.81 109 THR A N 1
ATOM 865 C CA . THR A 1 109 ? 20.352 22.262 -36.103 1.00 75.81 109 THR A CA 1
ATOM 866 C C . THR A 1 109 ? 19.639 21.379 -37.121 1.00 75.81 109 THR A C 1
ATOM 868 O O . THR A 1 109 ? 18.755 20.616 -36.749 1.00 75.81 109 THR A O 1
ATOM 871 N N . ALA A 1 110 ? 20.033 21.445 -38.399 1.00 77.31 110 ALA A N 1
ATOM 872 C CA . ALA A 1 110 ? 19.489 20.581 -39.442 1.00 77.31 110 ALA A CA 1
ATOM 873 C C . ALA A 1 110 ? 19.788 19.098 -39.174 1.00 77.31 110 ALA A C 1
ATOM 875 O O . ALA A 1 110 ? 18.894 18.274 -39.330 1.00 77.31 110 ALA A O 1
ATOM 876 N N . CYS A 1 111 ? 21.001 18.760 -38.728 1.00 78.38 111 CYS A N 1
ATOM 877 C CA . CYS A 1 111 ? 21.379 17.391 -38.369 1.00 78.38 111 CYS A CA 1
ATOM 878 C C . CYS A 1 111 ? 20.624 16.881 -37.133 1.00 78.38 111 CYS A C 1
ATOM 880 O O . CYS A 1 111 ? 20.139 15.751 -37.130 1.00 78.38 111 CYS A O 1
ATOM 882 N N . LEU A 1 112 ? 20.489 17.711 -36.093 1.00 76.81 112 LEU A N 1
ATOM 883 C CA . LEU A 1 112 ? 19.709 17.374 -34.898 1.00 76.81 112 LEU A CA 1
ATOM 884 C C . LEU A 1 112 ? 18.234 17.179 -35.255 1.00 76.81 112 LEU A C 1
ATOM 886 O O . LEU A 1 112 ? 17.620 16.188 -34.857 1.00 76.81 112 LEU A O 1
ATOM 890 N N . ALA A 1 113 ? 17.681 18.080 -36.068 1.00 79.69 113 ALA A N 1
ATOM 891 C CA . ALA A 1 113 ? 16.312 17.981 -36.541 1.00 79.69 113 ALA A CA 1
ATOM 892 C C . ALA A 1 113 ? 16.091 16.736 -37.420 1.00 79.69 113 ALA A C 1
ATOM 894 O O . ALA A 1 113 ? 15.095 16.044 -37.226 1.00 79.69 113 ALA A O 1
ATOM 895 N N . ASP A 1 114 ? 17.020 16.408 -38.327 1.00 83.62 114 ASP A N 1
ATOM 896 C CA . ASP A 1 114 ? 16.974 15.192 -39.155 1.00 83.62 114 ASP A CA 1
ATOM 897 C C . ASP A 1 114 ? 16.988 13.923 -38.298 1.00 83.62 114 ASP A C 1
ATOM 899 O O . ASP A 1 114 ? 16.099 13.081 -38.423 1.00 83.62 114 ASP A O 1
ATOM 903 N N . SER A 1 115 ? 17.949 13.817 -37.375 1.00 78.38 115 SER A N 1
ATOM 904 C CA . SER A 1 115 ? 18.056 12.683 -36.449 1.00 78.38 115 SER A CA 1
ATOM 905 C C . SER A 1 115 ? 16.754 12.474 -35.672 1.00 78.38 115 SER A C 1
ATOM 907 O O . SER A 1 115 ? 16.225 11.363 -35.609 1.00 78.38 115 SER A O 1
ATOM 909 N N . THR A 1 116 ? 16.172 13.567 -35.174 1.00 74.94 116 THR A N 1
ATOM 910 C CA . THR A 1 116 ? 14.889 13.536 -34.463 1.00 74.94 116 THR A CA 1
ATOM 911 C C . THR A 1 116 ? 13.764 13.053 -35.365 1.00 74.94 116 THR A C 1
ATOM 913 O O . THR A 1 116 ? 13.038 12.130 -35.019 1.00 74.94 116 THR A O 1
ATOM 916 N N . LEU A 1 117 ? 13.616 13.642 -36.550 1.00 77.00 117 LEU A N 1
ATOM 917 C CA . LEU A 1 117 ? 12.539 13.299 -37.475 1.00 77.00 117 LEU A CA 1
ATOM 918 C C . LEU A 1 117 ? 12.615 11.838 -37.930 1.00 77.00 117 LEU A C 1
ATOM 920 O O . LEU A 1 117 ? 11.578 11.180 -38.013 1.00 77.00 117 LEU A O 1
ATOM 924 N N . ARG A 1 118 ? 13.823 11.300 -38.139 1.00 79.38 118 ARG A N 1
ATOM 925 C CA . ARG A 1 118 ? 14.029 9.873 -38.435 1.00 79.38 118 ARG A CA 1
ATOM 926 C C . ARG A 1 118 ? 13.570 8.978 -37.287 1.00 79.38 118 ARG A C 1
ATOM 928 O O . ARG A 1 118 ? 12.874 7.998 -37.536 1.00 79.38 118 ARG A O 1
ATOM 935 N N . GLN A 1 119 ? 13.890 9.332 -36.041 1.00 69.06 119 GLN A N 1
ATOM 936 C CA . GLN A 1 119 ? 13.402 8.604 -34.860 1.00 69.06 119 GLN A CA 1
ATOM 937 C C . GLN A 1 119 ? 11.873 8.662 -34.728 1.00 69.06 119 GLN A C 1
ATOM 939 O O . GLN A 1 119 ? 11.253 7.719 -34.240 1.00 69.06 119 GLN A O 1
ATOM 944 N N . LEU A 1 120 ? 11.254 9.742 -35.208 1.00 69.12 120 LEU A N 1
ATOM 945 C CA . LEU A 1 120 ? 9.800 9.919 -35.237 1.00 69.12 120 LEU A CA 1
ATOM 946 C C . LEU A 1 120 ? 9.115 9.258 -36.440 1.00 69.12 120 LEU A C 1
ATOM 948 O O . LEU A 1 120 ? 7.901 9.396 -36.592 1.00 69.12 120 LEU A O 1
ATOM 952 N N . GLY A 1 121 ? 9.861 8.537 -37.280 1.00 68.50 121 GLY A N 1
ATOM 953 C CA . GLY A 1 121 ? 9.318 7.832 -38.439 1.00 68.50 121 GLY A CA 1
ATOM 954 C C . GLY A 1 121 ? 8.971 8.740 -39.620 1.00 68.50 121 GLY A C 1
ATOM 955 O O . GLY A 1 121 ? 8.163 8.348 -40.458 1.00 68.50 121 GLY A O 1
ATOM 956 N N . TYR A 1 122 ? 9.556 9.940 -39.708 1.00 74.31 122 TYR A N 1
ATOM 957 C CA . TYR A 1 122 ? 9.453 10.780 -40.902 1.00 74.31 122 TYR A CA 1
ATOM 958 C C . TYR A 1 122 ? 10.252 10.137 -42.045 1.00 74.31 122 TYR A C 1
ATOM 960 O O . TYR A 1 122 ? 11.488 10.144 -42.043 1.00 74.31 122 TYR A O 1
ATOM 968 N N . GLU A 1 123 ? 9.543 9.532 -43.001 1.00 64.12 123 GLU A N 1
ATOM 969 C CA . GLU A 1 123 ? 10.146 8.772 -44.097 1.00 64.12 123 GLU A CA 1
ATOM 970 C C . GLU A 1 123 ? 11.155 9.622 -44.888 1.00 64.12 123 GLU A C 1
ATOM 972 O O . GLU A 1 123 ? 10.840 10.706 -45.376 1.00 64.12 123 GLU A O 1
ATOM 977 N N . ASN A 1 124 ? 12.374 9.091 -45.044 1.00 69.06 124 ASN A N 1
ATOM 978 C CA . ASN A 1 124 ? 13.537 9.712 -45.700 1.00 69.06 124 ASN A CA 1
ATOM 979 C C . ASN A 1 124 ? 14.248 10.849 -44.940 1.00 69.06 124 ASN A C 1
ATOM 981 O O . ASN A 1 124 ? 15.236 11.373 -45.465 1.00 69.06 124 ASN A O 1
ATOM 985 N N . GLY A 1 125 ? 13.824 11.177 -43.715 1.00 75.06 125 GLY A N 1
ATOM 986 C CA . GLY A 1 125 ? 14.457 12.218 -42.901 1.00 75.06 125 GLY A CA 1
ATOM 987 C C . GLY A 1 125 ? 14.297 13.636 -43.467 1.00 75.06 125 GLY A C 1
ATOM 988 O O . GLY A 1 125 ? 13.606 13.865 -44.458 1.00 75.06 125 GLY A O 1
ATOM 989 N N . LEU A 1 126 ? 14.929 14.607 -42.814 1.00 82.25 126 LEU A N 1
ATOM 990 C CA . LEU A 1 126 ? 14.970 16.005 -43.224 1.00 82.25 126 LEU A CA 1
ATOM 991 C C . LEU A 1 126 ? 16.094 16.233 -44.229 1.00 82.25 126 LEU A C 1
ATOM 993 O O . LEU A 1 126 ? 17.279 16.087 -43.918 1.00 82.25 126 LEU A O 1
ATOM 997 N N . LYS A 1 127 ? 15.744 16.673 -45.437 1.00 81.69 127 LYS A N 1
ATOM 998 C CA . LYS A 1 127 ? 16.749 17.057 -46.430 1.00 81.69 127 LYS A CA 1
ATOM 999 C C . LYS A 1 127 ? 17.137 18.511 -46.214 1.00 81.69 127 LYS A C 1
ATOM 1001 O O . LYS A 1 127 ? 16.288 19.392 -46.130 1.00 81.69 127 LYS A O 1
ATOM 1006 N N . PHE A 1 128 ? 18.433 18.805 -46.252 1.00 74.62 128 PHE A N 1
ATOM 1007 C CA . PHE A 1 128 ? 18.940 20.178 -46.122 1.00 74.62 128 PHE A CA 1
ATOM 1008 C C . PHE A 1 128 ? 18.310 21.158 -47.133 1.00 74.62 128 PHE A C 1
ATOM 1010 O O . PHE A 1 128 ? 18.076 22.328 -46.827 1.00 74.62 128 PHE A O 1
ATOM 1017 N N . HIS A 1 129 ? 17.966 20.670 -48.331 1.00 79.56 129 HIS A N 1
ATOM 1018 C CA . HIS A 1 129 ? 17.249 21.444 -49.345 1.00 79.56 129 HIS A CA 1
ATOM 1019 C C . HIS A 1 129 ? 15.864 21.926 -48.875 1.00 79.56 129 HIS A C 1
ATOM 1021 O O . HIS A 1 129 ? 15.466 23.028 -49.231 1.00 79.56 129 HIS A O 1
ATOM 1027 N N . GLU A 1 130 ? 15.155 21.153 -48.049 1.00 79.56 130 GLU A N 1
ATOM 1028 C CA . GLU A 1 130 ? 13.818 21.491 -47.531 1.00 79.56 130 GLU A CA 1
ATOM 1029 C C . GLU A 1 130 ? 13.867 22.612 -46.488 1.00 79.56 130 GLU A C 1
ATOM 1031 O O . GLU A 1 130 ? 12.896 23.341 -46.316 1.00 79.56 130 GLU A O 1
ATOM 1036 N N . ILE A 1 131 ? 15.016 22.794 -45.836 1.00 76.19 131 ILE A N 1
ATOM 1037 C CA . ILE A 1 131 ? 15.276 23.920 -44.931 1.00 76.19 131 ILE A CA 1
ATOM 1038 C C . ILE A 1 131 ? 15.686 25.156 -45.737 1.00 76.19 131 ILE A C 1
ATOM 1040 O O . ILE A 1 131 ? 15.282 26.277 -45.437 1.00 76.19 131 ILE A O 1
ATOM 1044 N N . MET A 1 132 ? 16.505 24.959 -46.774 1.00 77.88 132 MET A N 1
ATOM 1045 C CA . MET A 1 132 ? 17.007 26.047 -47.615 1.00 77.88 132 MET A CA 1
ATOM 1046 C C . MET A 1 132 ? 15.939 26.620 -48.553 1.00 77.88 132 MET A C 1
ATOM 1048 O O . MET A 1 132 ? 16.005 27.808 -48.872 1.00 77.88 132 MET A O 1
ATOM 1052 N N . TYR A 1 133 ? 14.974 25.797 -48.966 1.00 83.00 133 TYR A N 1
ATOM 1053 C CA . TYR A 1 133 ? 13.877 26.134 -49.871 1.00 83.00 133 TYR A CA 1
ATOM 1054 C C . TYR A 1 133 ? 12.564 25.527 -49.349 1.00 83.00 133 TYR A C 1
ATOM 1056 O O . TYR A 1 133 ? 12.075 24.527 -49.888 1.00 83.00 133 TYR A O 1
ATOM 1064 N N . PRO A 1 134 ? 12.000 26.096 -48.271 1.00 84.81 134 PRO A N 1
ATOM 1065 C CA . PRO A 1 134 ? 10.837 25.525 -47.611 1.00 84.81 134 PRO A CA 1
ATOM 1066 C C . PRO A 1 134 ? 9.600 25.567 -48.504 1.00 84.81 134 PRO A C 1
ATOM 1068 O O . PRO A 1 134 ? 9.199 26.611 -49.014 1.00 84.81 134 PRO A O 1
ATOM 1071 N N . LYS A 1 135 ? 8.966 24.404 -48.663 1.00 88.38 135 LYS A N 1
ATOM 1072 C CA . LYS A 1 135 ? 7.643 24.276 -49.279 1.00 88.38 135 LYS A CA 1
ATOM 1073 C C . LYS A 1 135 ? 6.616 24.129 -48.174 1.00 88.38 135 LYS A C 1
ATOM 1075 O O . LYS A 1 135 ? 6.743 23.224 -47.354 1.00 88.38 135 LYS A O 1
ATOM 1080 N N . LYS A 1 136 ? 5.546 24.923 -48.214 1.00 86.94 136 LYS A N 1
ATOM 1081 C CA . LYS A 1 136 ? 4.503 24.961 -47.177 1.00 86.94 136 LYS A CA 1
ATOM 1082 C C . LYS A 1 136 ? 4.045 23.586 -46.680 1.00 86.94 136 LYS A C 1
ATOM 1084 O O . LYS A 1 136 ? 4.018 23.357 -45.478 1.00 86.94 136 LYS A O 1
ATOM 1089 N N . ASN A 1 137 ? 3.732 22.655 -47.583 1.00 86.38 137 ASN A N 1
ATOM 1090 C CA . ASN A 1 137 ? 3.253 21.317 -47.204 1.00 86.38 137 ASN A CA 1
ATOM 1091 C C . ASN A 1 137 ? 4.332 20.463 -46.519 1.00 86.38 137 ASN A C 1
ATOM 1093 O O . ASN A 1 137 ? 4.022 19.710 -45.600 1.00 86.38 137 ASN A O 1
ATOM 1097 N N . VAL A 1 138 ? 5.592 20.609 -46.936 1.00 85.69 138 VAL A N 1
ATOM 1098 C CA . VAL A 1 138 ? 6.739 19.912 -46.336 1.00 85.69 138 VAL A CA 1
ATOM 1099 C C . VAL A 1 138 ? 7.023 20.492 -44.953 1.00 85.69 138 VAL A C 1
ATOM 1101 O O . VAL A 1 138 ? 7.127 19.747 -43.984 1.00 85.69 138 VAL A O 1
ATOM 1104 N N . THR A 1 139 ? 7.024 21.822 -44.829 1.00 87.62 139 THR A N 1
ATOM 1105 C CA . THR A 1 139 ? 7.175 22.520 -43.549 1.00 87.62 139 THR A CA 1
ATOM 1106 C C . THR A 1 139 ? 6.077 22.130 -42.560 1.00 87.62 139 THR A C 1
ATOM 1108 O O . THR A 1 139 ? 6.367 21.830 -41.406 1.00 87.62 139 THR A O 1
ATOM 1111 N N . ILE A 1 140 ? 4.817 22.060 -43.005 1.00 88.62 140 ILE A N 1
ATOM 1112 C CA . ILE A 1 140 ? 3.701 21.570 -42.182 1.00 88.62 140 ILE A CA 1
ATOM 1113 C C . ILE A 1 140 ? 3.958 20.128 -41.735 1.00 88.62 140 ILE A C 1
ATOM 1115 O O . ILE A 1 140 ? 3.756 19.822 -40.561 1.00 88.62 140 ILE A O 1
ATOM 1119 N N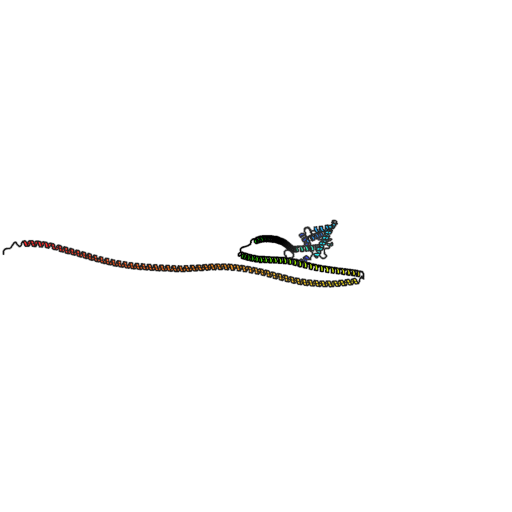 . GLY A 1 141 ? 4.426 19.255 -42.631 1.00 85.44 141 GLY A N 1
ATOM 1120 C CA . GLY A 1 141 ? 4.793 17.876 -42.306 1.00 85.44 141 GLY A CA 1
ATOM 1121 C C . GLY A 1 141 ? 5.849 17.804 -41.203 1.00 85.44 141 GLY A C 1
ATOM 1122 O O . GLY A 1 141 ? 5.619 17.156 -40.182 1.00 85.44 141 GLY A O 1
ATOM 1123 N N . ILE A 1 142 ? 6.950 18.536 -41.363 1.00 85.81 142 ILE A N 1
ATOM 1124 C CA . ILE A 1 142 ? 8.055 18.610 -40.398 1.00 85.81 142 ILE A CA 1
ATOM 1125 C C . ILE A 1 142 ? 7.568 19.115 -39.033 1.00 85.81 142 ILE A C 1
ATOM 1127 O O . ILE A 1 142 ? 7.739 18.436 -38.019 1.00 85.81 142 ILE A O 1
ATOM 1131 N N . LEU A 1 143 ? 6.903 20.275 -38.999 1.00 87.81 143 LEU A N 1
ATOM 1132 C CA . LEU A 1 143 ? 6.411 20.873 -37.754 1.00 87.81 143 LEU A CA 1
ATOM 1133 C C . LEU A 1 143 ? 5.381 19.975 -37.062 1.00 87.81 143 LEU A C 1
ATOM 1135 O O . LEU A 1 143 ? 5.376 19.869 -35.839 1.00 87.81 143 LEU A O 1
ATOM 1139 N N . SER A 1 144 ? 4.542 19.280 -37.832 1.00 85.94 144 SER A N 1
ATOM 1140 C CA . SER A 1 144 ? 3.563 18.341 -37.282 1.00 85.94 144 SER A CA 1
ATOM 1141 C C . SER A 1 144 ? 4.223 17.198 -36.517 1.00 85.94 144 SER A C 1
ATOM 1143 O O . SER A 1 144 ? 3.711 16.813 -35.471 1.00 85.94 144 SER A O 1
ATOM 1145 N N . HIS A 1 145 ? 5.344 16.661 -37.005 1.00 84.12 145 HIS A N 1
ATOM 1146 C CA . HIS A 1 145 ? 6.047 15.567 -36.327 1.00 84.12 145 HIS A CA 1
ATOM 1147 C C . HIS A 1 145 ? 6.673 16.040 -35.012 1.00 84.12 145 HIS A C 1
ATOM 1149 O O . HIS A 1 145 ? 6.461 15.404 -33.979 1.00 84.12 145 HIS A O 1
ATOM 1155 N N . PHE A 1 146 ? 7.340 17.197 -35.014 1.00 84.12 146 PHE A N 1
ATOM 1156 C CA . PHE A 1 146 ? 7.902 17.782 -33.794 1.00 84.12 146 PHE A CA 1
ATOM 1157 C C . PHE A 1 146 ? 6.834 18.113 -32.747 1.00 84.12 146 PHE A C 1
ATOM 1159 O O . PHE A 1 146 ? 6.973 17.741 -31.584 1.00 84.12 146 PHE A O 1
ATOM 1166 N N . ILE A 1 147 ? 5.736 18.754 -33.155 1.00 83.81 147 ILE A N 1
ATOM 1167 C CA . ILE A 1 147 ? 4.651 19.131 -32.240 1.00 83.81 147 ILE A CA 1
ATOM 1168 C C . ILE A 1 147 ? 3.991 17.890 -31.636 1.00 83.81 147 ILE A C 1
ATOM 1170 O O . ILE A 1 147 ? 3.756 17.838 -30.430 1.00 83.81 147 ILE A O 1
ATOM 1174 N N . LYS A 1 148 ? 3.721 16.860 -32.444 1.00 79.88 148 LYS A N 1
ATOM 1175 C CA . LYS A 1 148 ? 3.152 15.600 -31.942 1.00 79.88 148 LYS A CA 1
ATOM 1176 C C . LYS A 1 148 ? 4.089 14.897 -30.972 1.00 79.88 148 LYS A C 1
ATOM 1178 O O . LYS A 1 148 ? 3.620 14.372 -29.965 1.00 79.88 148 LYS A O 1
ATOM 1183 N N . PHE A 1 149 ? 5.391 14.907 -31.249 1.00 79.19 149 PHE A N 1
ATOM 1184 C CA . PHE A 1 149 ? 6.370 14.345 -30.330 1.00 79.19 149 PHE A CA 1
ATOM 1185 C C . PHE A 1 149 ? 6.413 15.111 -29.012 1.00 79.19 149 PHE A C 1
ATOM 1187 O O . PHE A 1 149 ? 6.370 14.494 -27.955 1.00 79.19 149 PHE A O 1
ATOM 1194 N N . HIS A 1 150 ? 6.388 16.441 -29.055 1.00 79.50 150 HIS A N 1
ATOM 1195 C CA . HIS A 1 150 ? 6.323 17.247 -27.842 1.00 79.50 150 HIS A CA 1
ATOM 1196 C C . HIS A 1 150 ? 5.038 17.000 -27.030 1.00 79.50 150 HIS A C 1
ATOM 1198 O O . HIS A 1 150 ? 5.070 16.925 -25.801 1.00 79.50 150 HIS A O 1
ATOM 1204 N N . ILE A 1 151 ? 3.890 16.830 -27.695 1.00 75.38 151 ILE A N 1
ATOM 1205 C CA . ILE A 1 151 ? 2.638 16.454 -27.021 1.00 75.38 151 ILE A CA 1
ATOM 1206 C C . ILE A 1 151 ? 2.797 15.082 -26.348 1.00 75.38 151 ILE A C 1
ATOM 1208 O O . ILE A 1 151 ? 2.395 14.910 -25.197 1.00 75.38 151 ILE A O 1
ATOM 1212 N N . TYR A 1 152 ? 3.424 14.122 -27.032 1.00 73.50 152 TYR A N 1
ATOM 1213 C CA . TYR A 1 152 ? 3.712 12.797 -26.484 1.00 73.50 152 TYR A CA 1
ATOM 1214 C C . TYR A 1 152 ? 4.641 12.851 -25.260 1.00 73.50 152 TYR A C 1
ATOM 1216 O O . TYR A 1 152 ? 4.350 12.215 -24.245 1.00 73.50 152 TYR A O 1
ATOM 1224 N N . THR A 1 153 ? 5.731 13.620 -25.314 1.00 72.56 153 THR A N 1
ATOM 1225 C CA . THR A 1 153 ? 6.670 13.743 -24.188 1.00 72.56 153 THR A CA 1
ATOM 1226 C C . THR A 1 153 ? 6.028 14.457 -23.002 1.00 72.56 153 THR A C 1
ATOM 1228 O O . THR A 1 153 ? 6.157 13.988 -21.874 1.00 72.56 153 THR A O 1
ATOM 1231 N N . THR A 1 154 ? 5.237 15.505 -23.246 1.00 68.50 154 THR A N 1
ATOM 1232 C CA . THR A 1 154 ? 4.446 16.188 -22.207 1.00 68.50 154 THR A CA 1
ATOM 1233 C C . THR A 1 154 ? 3.450 15.235 -21.543 1.00 68.50 154 THR A C 1
ATOM 1235 O O . THR A 1 154 ? 3.300 15.239 -20.324 1.00 68.50 154 THR A O 1
ATOM 1238 N N . PHE A 1 155 ? 2.803 14.367 -22.324 1.00 65.56 155 PHE A N 1
ATOM 1239 C CA . PHE A 1 155 ? 1.886 13.355 -21.802 1.00 65.56 155 PHE A CA 1
ATOM 1240 C C . PHE A 1 155 ? 2.598 12.279 -20.961 1.00 65.56 155 PHE A C 1
ATOM 1242 O O . PHE A 1 155 ? 2.045 11.784 -19.980 1.00 65.56 155 PHE A O 1
ATOM 1249 N N . ARG A 1 156 ? 3.837 11.920 -21.316 1.00 63.22 156 ARG A N 1
ATOM 1250 C CA . ARG A 1 156 ? 4.672 10.960 -20.571 1.00 63.22 156 ARG A CA 1
ATOM 1251 C C . ARG A 1 156 ? 5.350 11.557 -19.340 1.00 63.22 156 ARG A C 1
ATOM 1253 O O . ARG A 1 156 ? 5.706 10.794 -18.440 1.00 63.22 156 ARG A O 1
ATOM 1260 N N . ALA A 1 157 ? 5.516 12.877 -19.283 1.00 68.62 157 ALA A N 1
ATOM 1261 C CA . ALA A 1 157 ? 6.259 13.560 -18.228 1.00 68.62 157 ALA A CA 1
ATOM 1262 C C . ALA A 1 157 ? 5.812 13.183 -16.799 1.00 68.62 157 ALA A C 1
ATOM 1264 O O . ALA A 1 157 ? 6.694 12.920 -15.987 1.00 68.62 157 ALA A O 1
ATOM 1265 N N . PRO A 1 158 ? 4.510 13.044 -16.467 1.00 65.19 158 PRO A N 1
ATOM 1266 C CA . PRO A 1 158 ? 4.095 12.633 -15.122 1.00 65.19 158 PRO A CA 1
ATOM 1267 C C . PRO A 1 158 ? 4.540 11.213 -14.743 1.00 65.19 158 PRO A C 1
ATOM 1269 O O . PRO A 1 158 ? 4.908 10.967 -13.599 1.00 65.19 158 PRO A O 1
ATOM 1272 N N . VAL A 1 159 ? 4.539 10.278 -15.701 1.00 65.19 159 VAL A N 1
ATOM 1273 C CA . VAL A 1 159 ? 4.959 8.883 -15.470 1.00 65.19 159 VAL A CA 1
ATOM 1274 C C . VAL A 1 159 ? 6.469 8.807 -15.270 1.00 65.19 159 VAL A C 1
ATOM 1276 O O . VAL A 1 159 ? 6.937 8.138 -14.354 1.00 65.19 159 VAL A O 1
ATOM 1279 N N . ILE A 1 160 ? 7.227 9.524 -16.103 1.00 67.56 160 ILE A N 1
ATOM 1280 C CA . ILE A 1 160 ? 8.687 9.612 -15.977 1.00 67.56 160 ILE A CA 1
ATOM 1281 C C . ILE A 1 160 ? 9.057 10.293 -14.657 1.00 67.56 160 ILE A C 1
ATOM 1283 O O . ILE A 1 160 ? 9.931 9.804 -13.950 1.00 67.56 160 ILE A O 1
ATOM 1287 N N . LYS A 1 161 ? 8.358 11.375 -14.289 1.00 72.31 161 LYS A N 1
ATOM 1288 C CA . LYS A 1 161 ? 8.558 12.085 -13.023 1.00 72.31 161 LYS A CA 1
ATOM 1289 C C . LYS A 1 161 ? 8.363 11.161 -11.822 1.00 72.31 161 LYS A C 1
ATOM 1291 O O . LYS A 1 161 ? 9.236 11.121 -10.969 1.00 72.31 161 LYS A O 1
ATOM 1296 N N . LYS A 1 162 ? 7.293 10.361 -11.805 1.00 68.12 162 LYS A N 1
ATOM 1297 C CA . LYS A 1 162 ? 7.065 9.374 -10.741 1.00 68.12 162 LYS A CA 1
ATOM 1298 C C . LYS A 1 162 ? 8.214 8.360 -10.637 1.00 68.12 162 LYS A C 1
ATOM 1300 O O . LYS A 1 162 ? 8.697 8.095 -9.545 1.00 68.12 162 LYS A O 1
ATOM 1305 N N . GLY A 1 163 ? 8.691 7.834 -11.769 1.00 71.50 163 GLY A N 1
ATOM 1306 C CA . GLY A 1 163 ? 9.833 6.910 -11.776 1.00 71.50 163 GLY A CA 1
ATOM 1307 C C . GLY A 1 163 ? 11.146 7.557 -11.314 1.00 71.50 163 GLY A C 1
ATOM 1308 O O . GLY A 1 163 ? 11.972 6.900 -10.686 1.00 71.50 163 GLY A O 1
ATOM 1309 N N . LEU A 1 164 ? 11.343 8.850 -11.592 1.00 75.44 164 LEU A N 1
ATOM 1310 C CA . LEU A 1 164 ? 12.491 9.609 -11.087 1.00 75.44 164 LEU A CA 1
ATOM 1311 C C . LEU A 1 164 ? 12.397 9.855 -9.575 1.00 75.44 164 LEU A C 1
ATOM 1313 O O . LEU A 1 164 ? 13.402 9.697 -8.892 1.00 75.44 164 LEU A O 1
ATOM 1317 N N . GLU A 1 165 ? 11.210 10.175 -9.056 1.00 79.75 165 GLU A N 1
ATOM 1318 C CA . GLU A 1 165 ? 10.962 10.333 -7.614 1.00 79.75 165 GLU A CA 1
ATOM 1319 C C . GLU A 1 165 ? 11.203 9.016 -6.854 1.00 79.75 165 GLU A C 1
ATOM 1321 O O . GLU A 1 165 ? 11.856 9.011 -5.813 1.00 79.75 165 GLU A O 1
ATOM 1326 N N . GLU A 1 166 ? 10.750 7.880 -7.396 1.00 76.12 166 GLU A N 1
ATOM 1327 C CA . GLU A 1 166 ? 11.015 6.548 -6.827 1.00 76.12 166 GLU A CA 1
ATOM 1328 C C . GLU A 1 166 ? 12.519 6.221 -6.822 1.00 76.12 166 GLU A C 1
ATOM 1330 O O . GLU A 1 166 ? 13.043 5.700 -5.835 1.00 76.12 166 GLU A O 1
ATOM 1335 N N . LYS A 1 167 ? 13.240 6.574 -7.895 1.00 82.00 167 LYS A N 1
ATOM 1336 C CA . LYS A 1 167 ? 14.700 6.426 -7.962 1.00 82.00 167 LYS A CA 1
ATOM 1337 C C . LYS A 1 167 ? 15.408 7.274 -6.904 1.00 82.00 167 LYS A C 1
ATOM 1339 O O . LYS A 1 167 ? 16.327 6.780 -6.260 1.00 82.00 167 LYS A O 1
ATOM 1344 N N . GLU A 1 168 ? 15.011 8.533 -6.744 1.00 87.31 168 GLU A N 1
ATOM 1345 C CA . GLU A 1 168 ? 15.597 9.445 -5.757 1.00 87.31 168 GLU A CA 1
ATOM 1346 C C . GLU A 1 168 ? 15.355 8.949 -4.325 1.00 87.31 168 GLU A C 1
ATOM 1348 O O . GLU A 1 168 ? 16.270 8.954 -3.505 1.00 87.31 168 GLU A O 1
ATOM 1353 N N . LEU A 1 169 ? 14.161 8.422 -4.045 1.00 83.69 169 LEU A N 1
ATOM 1354 C CA . LEU A 1 169 ? 13.838 7.828 -2.750 1.00 83.69 169 LEU A CA 1
ATOM 1355 C C . LEU A 1 169 ? 14.719 6.608 -2.440 1.00 83.69 169 LEU A C 1
ATOM 1357 O O . LEU A 1 169 ? 15.301 6.542 -1.359 1.00 83.69 169 LEU A O 1
ATOM 1361 N N . MET A 1 170 ? 14.886 5.694 -3.402 1.00 81.19 170 MET A N 1
ATOM 1362 C CA . MET A 1 170 ? 15.786 4.542 -3.248 1.00 81.19 170 MET A CA 1
ATOM 1363 C C . MET A 1 170 ? 17.251 4.967 -3.069 1.00 81.19 170 MET A C 1
ATOM 1365 O O . MET A 1 170 ? 17.987 4.363 -2.292 1.00 81.19 170 MET A O 1
ATOM 1369 N N . GLN A 1 171 ? 17.690 6.015 -3.769 1.00 83.94 171 GLN A N 1
ATOM 1370 C CA . GLN A 1 171 ? 19.044 6.552 -3.633 1.00 83.94 171 GLN A CA 1
ATOM 1371 C C . GLN A 1 171 ? 19.291 7.084 -2.210 1.00 83.94 171 GLN A C 1
ATOM 1373 O O . GLN A 1 171 ? 20.314 6.759 -1.607 1.00 83.94 171 GLN A O 1
ATOM 1378 N N . ASN A 1 172 ? 18.332 7.831 -1.656 1.00 88.94 172 ASN A N 1
ATOM 1379 C CA . ASN A 1 172 ? 18.406 8.360 -0.293 1.00 88.94 172 ASN A CA 1
ATOM 1380 C C . ASN A 1 172 ? 18.433 7.240 0.760 1.00 88.94 172 ASN A C 1
ATOM 1382 O O . ASN A 1 172 ? 19.159 7.336 1.748 1.00 88.94 172 ASN A O 1
ATOM 1386 N N . GLU A 1 173 ? 17.683 6.158 0.545 1.00 85.69 173 GLU A N 1
ATOM 1387 C CA . GLU A 1 173 ? 17.695 4.987 1.428 1.00 85.69 173 GLU A CA 1
ATOM 1388 C C . GLU A 1 173 ? 19.056 4.273 1.413 1.00 85.69 173 GLU A C 1
ATOM 1390 O O . GLU A 1 173 ? 19.607 3.961 2.469 1.00 85.69 173 GLU A O 1
ATOM 1395 N N . ILE A 1 174 ? 19.658 4.098 0.231 1.00 84.25 174 ILE A N 1
ATOM 1396 C CA . ILE A 1 174 ? 21.013 3.541 0.096 1.00 84.25 174 ILE A CA 1
ATOM 1397 C C . ILE A 1 174 ? 22.043 4.415 0.823 1.00 84.25 174 ILE A C 1
ATOM 1399 O O . ILE A 1 174 ? 22.945 3.889 1.475 1.00 84.25 174 ILE A O 1
ATOM 1403 N N . GLU A 1 175 ? 21.943 5.739 0.707 1.00 87.44 175 GLU A N 1
ATOM 1404 C CA . GLU A 1 175 ? 22.845 6.661 1.406 1.00 87.44 175 GLU A CA 1
ATOM 1405 C C . GLU A 1 175 ? 22.663 6.600 2.928 1.00 87.44 175 GLU A C 1
ATOM 1407 O O . GLU A 1 175 ? 23.658 6.570 3.653 1.00 87.44 175 GLU A O 1
ATOM 1412 N N . SER A 1 176 ? 21.422 6.481 3.410 1.00 87.56 176 SER A N 1
ATOM 1413 C CA . SER A 1 176 ? 21.124 6.291 4.835 1.00 87.56 176 SER A CA 1
ATOM 1414 C C . SER A 1 176 ? 21.737 4.999 5.379 1.00 87.56 176 SER A C 1
ATOM 1416 O O . SER A 1 176 ? 22.404 5.022 6.411 1.00 87.56 176 SER A O 1
ATOM 1418 N N . LEU A 1 177 ? 21.562 3.878 4.672 1.00 80.88 177 LEU A N 1
ATOM 1419 C CA . LEU A 1 177 ? 22.104 2.579 5.084 1.00 80.88 177 LEU A CA 1
ATOM 1420 C C . LEU A 1 177 ? 23.637 2.559 5.080 1.00 80.88 177 LEU A C 1
ATOM 1422 O O . LEU A 1 177 ? 24.252 1.934 5.942 1.00 80.88 177 LEU A O 1
ATOM 1426 N N . LYS A 1 178 ? 24.278 3.259 4.135 1.00 85.81 178 LYS A N 1
ATOM 1427 C CA . LYS A 1 178 ? 25.740 3.429 4.146 1.00 85.81 178 LYS A CA 1
ATOM 1428 C C . LYS A 1 178 ? 26.208 4.167 5.396 1.00 85.81 178 LYS A C 1
ATOM 1430 O O . LYS A 1 178 ? 27.197 3.762 5.995 1.00 85.81 178 LYS A O 1
ATOM 1435 N N . LEU A 1 179 ? 25.489 5.216 5.790 1.00 84.94 179 LEU A N 1
ATOM 1436 C CA . LEU A 1 179 ? 25.834 6.019 6.958 1.00 84.94 179 LEU A CA 1
ATOM 1437 C C . LEU A 1 179 ? 25.671 5.219 8.261 1.00 84.94 179 LEU A C 1
ATOM 1439 O O . LEU A 1 179 ? 26.565 5.249 9.102 1.00 84.94 179 LEU A O 1
ATOM 1443 N N . GLU A 1 180 ? 24.602 4.428 8.382 1.00 83.50 180 GLU A N 1
ATOM 1444 C CA . GLU A 1 180 ? 24.396 3.500 9.506 1.00 83.50 180 GLU A CA 1
ATOM 1445 C C . GLU A 1 180 ? 25.494 2.424 9.571 1.00 83.50 180 GLU A C 1
ATOM 1447 O O . GLU A 1 180 ? 26.053 2.150 10.634 1.00 83.50 180 GLU A O 1
ATOM 1452 N N . ASN A 1 181 ? 25.877 1.853 8.426 1.00 81.62 181 ASN A N 1
ATOM 1453 C CA . ASN A 1 181 ? 26.958 0.870 8.364 1.00 81.62 181 ASN A CA 1
ATOM 1454 C C . ASN A 1 181 ? 28.323 1.465 8.765 1.00 81.62 181 ASN A C 1
ATOM 1456 O O . ASN A 1 181 ? 29.126 0.800 9.427 1.00 81.62 181 ASN A O 1
ATOM 1460 N N . ASP A 1 182 ? 28.585 2.723 8.406 1.00 85.56 182 ASP A N 1
ATOM 1461 C CA . ASP A 1 182 ? 29.788 3.446 8.827 1.00 85.56 182 ASP A CA 1
ATOM 1462 C C . ASP A 1 182 ? 29.790 3.726 10.341 1.00 85.56 182 ASP A C 1
ATOM 1464 O O . ASP A 1 182 ? 30.845 3.673 10.980 1.00 85.56 182 ASP A O 1
ATOM 1468 N N . GLU A 1 183 ? 28.629 4.014 10.939 1.00 80.31 183 GLU A N 1
ATOM 1469 C CA . GLU A 1 183 ? 28.480 4.182 12.391 1.00 80.31 183 GLU A CA 1
ATOM 1470 C C . GLU A 1 183 ? 28.724 2.870 13.140 1.00 80.31 183 GLU A C 1
ATOM 1472 O O . GLU A 1 183 ? 29.574 2.829 14.034 1.00 80.31 183 GLU A O 1
ATOM 1477 N N . LEU A 1 184 ? 28.087 1.777 12.714 1.00 74.38 184 LEU A N 1
ATOM 1478 C CA . LEU A 1 184 ? 28.299 0.446 13.292 1.00 74.38 184 LEU A CA 1
ATOM 1479 C C . LEU A 1 184 ? 29.763 -0.001 13.181 1.00 74.38 184 LEU A C 1
ATOM 1481 O O . LEU A 1 184 ? 30.320 -0.566 14.123 1.00 74.38 184 LEU A O 1
ATOM 1485 N N . SER A 1 185 ? 30.425 0.305 12.063 1.00 77.38 185 SER A N 1
ATOM 1486 C CA . SER A 1 185 ? 31.851 0.011 11.877 1.00 77.38 185 SER A CA 1
ATOM 1487 C C . SER A 1 185 ? 32.738 0.772 12.874 1.00 77.38 185 SER A C 1
ATOM 1489 O O . SER A 1 185 ? 33.720 0.223 13.384 1.00 77.38 185 SER A O 1
ATOM 1491 N N . LYS A 1 186 ? 32.392 2.025 13.205 1.00 79.69 186 LYS A N 1
ATOM 1492 C CA . LYS A 1 186 ? 33.099 2.802 14.240 1.00 79.69 186 LYS A CA 1
ATOM 1493 C C . LYS A 1 186 ? 32.865 2.225 15.632 1.00 79.69 186 LYS A C 1
ATOM 1495 O O . LYS A 1 186 ? 33.823 2.111 16.396 1.00 79.69 186 LYS A O 1
ATOM 1500 N N . GLU A 1 187 ? 31.631 1.851 15.960 1.00 70.38 187 GLU A N 1
ATOM 1501 C CA . GLU A 1 187 ? 31.309 1.216 17.244 1.00 70.38 187 GLU A CA 1
ATOM 1502 C C . GLU A 1 187 ? 32.074 -0.097 17.429 1.00 70.38 187 GLU A C 1
ATOM 1504 O O . GLU A 1 187 ? 32.673 -0.325 18.482 1.00 70.38 187 GLU A O 1
ATOM 1509 N N . LEU A 1 188 ? 32.142 -0.918 16.380 1.00 70.00 188 LEU A N 1
ATOM 1510 C CA . LEU A 1 188 ? 32.887 -2.173 16.389 1.00 70.00 188 LEU A CA 1
ATOM 1511 C C . LEU A 1 188 ? 34.381 -1.932 16.659 1.00 70.00 188 LEU A C 1
ATOM 1513 O O . LEU A 1 188 ? 34.967 -2.591 17.518 1.00 70.00 188 LEU A O 1
ATOM 1517 N N . CYS A 1 189 ? 34.973 -0.915 16.027 1.00 70.88 189 CYS A N 1
ATOM 1518 C CA . CYS A 1 189 ? 36.359 -0.516 16.282 1.00 70.88 189 CYS A CA 1
ATOM 1519 C C . CYS A 1 189 ? 36.588 -0.057 17.738 1.00 70.88 189 CYS A C 1
ATOM 1521 O O . CYS A 1 189 ? 37.612 -0.384 18.343 1.00 70.88 189 CYS A O 1
ATOM 1523 N N . ILE A 1 190 ? 35.638 0.663 18.349 1.00 67.38 190 ILE A N 1
ATOM 1524 C CA . ILE A 1 190 ? 35.719 1.059 19.768 1.00 67.38 190 ILE A CA 1
ATOM 1525 C C . ILE A 1 190 ? 35.713 -0.178 20.677 1.00 67.38 190 ILE A C 1
ATOM 1527 O O . ILE A 1 190 ? 36.527 -0.267 21.600 1.00 67.38 190 ILE A O 1
ATOM 1531 N N . VAL A 1 191 ? 34.835 -1.147 20.405 1.00 64.69 191 VAL A N 1
ATOM 1532 C CA . VAL A 1 191 ? 34.742 -2.398 21.174 1.00 64.69 191 VAL A CA 1
ATOM 1533 C C . VAL A 1 191 ? 36.027 -3.223 21.053 1.00 64.69 191 VAL A C 1
ATOM 1535 O O . VAL A 1 191 ? 36.545 -3.712 22.061 1.00 64.69 191 VAL A O 1
ATOM 1538 N N . GLU A 1 192 ? 36.586 -3.345 19.848 1.00 69.31 192 GLU A N 1
ATOM 1539 C CA . GLU A 1 192 ? 37.850 -4.053 19.614 1.00 69.31 192 GLU A CA 1
ATOM 1540 C C . GLU A 1 192 ? 39.031 -3.391 20.336 1.00 69.31 192 GLU A C 1
ATOM 1542 O O . GLU A 1 192 ? 39.830 -4.078 20.983 1.00 69.31 192 GLU A O 1
ATOM 1547 N N . ASN A 1 193 ? 39.104 -2.058 20.318 1.00 68.00 193 ASN A N 1
ATOM 1548 C CA . ASN A 1 193 ? 40.123 -1.309 21.054 1.00 68.00 193 ASN A CA 1
ATOM 1549 C C . ASN A 1 193 ? 39.981 -1.482 22.577 1.00 68.00 193 ASN A C 1
ATOM 1551 O O . ASN A 1 193 ? 40.977 -1.719 23.265 1.00 68.00 193 ASN A O 1
ATOM 1555 N N . GLY A 1 194 ? 38.753 -1.448 23.108 1.00 56.78 194 GLY A N 1
ATOM 1556 C CA . GLY A 1 194 ? 38.487 -1.703 24.529 1.00 56.78 194 GLY A CA 1
ATOM 1557 C C . GLY A 1 194 ? 38.889 -3.117 24.964 1.00 56.78 194 GLY A C 1
ATOM 1558 O O . GLY A 1 194 ? 39.442 -3.313 26.049 1.00 56.78 194 GLY A O 1
ATOM 1559 N N . LYS A 1 195 ? 38.699 -4.110 24.088 1.00 62.00 195 LYS A N 1
ATOM 1560 C CA . LYS A 1 195 ? 39.152 -5.490 24.309 1.00 62.00 195 LYS A CA 1
ATOM 1561 C C . LYS A 1 195 ? 40.682 -5.583 24.370 1.00 62.00 195 LYS A C 1
ATOM 1563 O O . LYS A 1 195 ? 41.214 -6.248 25.260 1.00 62.00 195 LYS A O 1
ATOM 1568 N N . ALA A 1 196 ? 41.398 -4.893 23.481 1.00 64.56 196 ALA A N 1
ATOM 1569 C CA . ALA A 1 196 ? 42.863 -4.847 23.500 1.00 64.56 196 ALA A CA 1
ATOM 1570 C C . ALA A 1 196 ? 43.411 -4.204 24.791 1.00 64.56 196 ALA A C 1
ATOM 1572 O O . ALA A 1 196 ? 44.374 -4.700 25.385 1.00 64.56 196 ALA A O 1
ATOM 1573 N N . GLU A 1 197 ? 42.771 -3.135 25.268 1.00 60.22 197 GLU A N 1
ATOM 1574 C CA . GLU A 1 197 ? 43.150 -2.462 26.512 1.00 60.22 197 GLU A CA 1
ATOM 1575 C C . GLU A 1 197 ? 42.869 -3.326 27.755 1.00 60.22 197 GLU A C 1
ATOM 1577 O O . GLU A 1 197 ? 43.710 -3.415 28.658 1.00 60.22 197 GLU A O 1
ATOM 1582 N N . PHE A 1 198 ? 41.746 -4.053 27.767 1.00 52.16 198 PHE A N 1
ATOM 1583 C CA . PHE A 1 198 ? 41.426 -5.030 28.809 1.00 52.16 198 PHE A CA 1
ATOM 1584 C C . PHE A 1 198 ? 42.499 -6.126 28.921 1.00 52.16 198 PHE A C 1
ATOM 1586 O O . PHE A 1 198 ? 43.015 -6.365 30.016 1.00 52.16 198 PHE A O 1
ATOM 1593 N N . TYR A 1 199 ? 42.917 -6.736 27.802 1.00 56.00 199 TYR A N 1
ATOM 1594 C CA . TYR A 1 199 ? 43.974 -7.760 27.807 1.00 56.00 199 TYR A CA 1
ATOM 1595 C C . TYR A 1 199 ? 45.321 -7.227 28.307 1.00 56.00 199 TYR A C 1
ATOM 1597 O O . TYR A 1 199 ? 46.033 -7.918 29.046 1.00 56.00 199 TYR A O 1
ATOM 1605 N N . LYS A 1 200 ? 45.672 -5.985 27.956 1.00 67.19 200 LYS A N 1
ATOM 1606 C CA . LYS A 1 200 ? 46.905 -5.337 28.423 1.00 67.19 200 LYS A CA 1
ATOM 1607 C C . LYS A 1 200 ? 46.900 -5.139 29.942 1.00 67.19 200 LYS A C 1
ATOM 1609 O O . LYS A 1 200 ? 47.886 -5.468 30.606 1.00 67.19 200 LYS A O 1
ATOM 1614 N N . ASN A 1 201 ? 45.787 -4.656 30.496 1.00 57.69 201 ASN A N 1
ATOM 1615 C CA . ASN A 1 201 ? 45.626 -4.469 31.940 1.00 57.69 201 ASN A CA 1
ATOM 1616 C C . ASN A 1 201 ? 45.617 -5.806 32.693 1.00 57.69 201 ASN A C 1
ATOM 1618 O O . ASN A 1 201 ? 46.264 -5.932 33.732 1.00 57.69 201 ASN A O 1
ATOM 1622 N N . TYR A 1 202 ? 44.964 -6.827 32.138 1.00 50.66 202 TYR A N 1
ATOM 1623 C CA . TYR A 1 202 ? 44.923 -8.166 32.725 1.00 50.66 202 TYR A CA 1
ATOM 1624 C C . TYR A 1 202 ? 46.313 -8.821 32.780 1.00 50.66 202 TYR A C 1
ATOM 1626 O O . TYR A 1 202 ? 46.725 -9.351 33.813 1.00 50.66 202 TYR A O 1
ATOM 1634 N N . THR A 1 203 ? 47.096 -8.693 31.704 1.00 62.78 203 THR A N 1
ATOM 1635 C CA . THR A 1 203 ? 48.479 -9.200 31.637 1.00 62.78 203 THR A CA 1
ATOM 1636 C C . THR A 1 203 ? 49.376 -8.542 32.688 1.00 62.78 203 THR A C 1
ATOM 1638 O O . THR A 1 203 ? 50.186 -9.213 33.331 1.00 62.78 203 THR A O 1
ATOM 1641 N N . LYS A 1 204 ? 49.208 -7.232 32.908 1.00 66.50 204 LYS A N 1
ATOM 1642 C CA . LYS A 1 204 ? 49.924 -6.498 33.957 1.00 66.50 204 LYS A CA 1
ATOM 1643 C C . LYS A 1 204 ? 49.598 -7.053 35.349 1.00 66.50 204 LYS A C 1
ATOM 1645 O O . LYS A 1 204 ? 50.511 -7.328 36.121 1.00 66.50 204 LYS A O 1
ATOM 1650 N N . LEU A 1 205 ? 48.317 -7.295 35.626 1.00 55.47 205 LEU A N 1
ATOM 1651 C CA . LEU A 1 205 ? 47.825 -7.797 36.912 1.00 55.47 205 LEU A CA 1
ATOM 1652 C C . LEU A 1 205 ? 48.329 -9.222 37.214 1.00 55.47 205 LEU A C 1
ATOM 1654 O O . LEU A 1 205 ? 48.716 -9.524 38.344 1.00 55.47 205 LEU A O 1
ATOM 1658 N N . ILE A 1 206 ? 48.405 -10.085 36.193 1.00 60.12 206 ILE A N 1
ATOM 1659 C CA . ILE A 1 206 ? 49.023 -11.418 36.303 1.00 60.12 206 ILE A CA 1
ATOM 1660 C C . ILE A 1 206 ? 50.504 -11.307 36.681 1.00 60.12 206 ILE A C 1
ATOM 1662 O O . ILE A 1 206 ? 50.975 -12.053 37.542 1.00 60.12 206 ILE A O 1
ATOM 1666 N N . ASN A 1 207 ? 51.247 -10.396 36.050 1.00 66.19 207 ASN A N 1
ATOM 1667 C CA . ASN A 1 207 ? 52.675 -10.227 36.318 1.00 66.19 207 ASN A CA 1
ATOM 1668 C C . ASN A 1 207 ? 52.932 -9.679 37.729 1.00 66.19 207 ASN A C 1
ATOM 1670 O O . ASN A 1 207 ? 53.747 -10.249 38.451 1.00 66.19 207 ASN A O 1
ATOM 1674 N N . GLU A 1 208 ? 52.173 -8.671 38.168 1.00 63.31 208 GLU A N 1
ATOM 1675 C CA . GLU A 1 208 ? 52.235 -8.147 39.543 1.00 63.31 208 GLU A CA 1
ATOM 1676 C C . GLU A 1 208 ? 51.940 -9.250 40.581 1.00 63.31 208 GLU A C 1
ATOM 1678 O O . GLU A 1 208 ? 52.615 -9.366 41.610 1.00 63.31 208 GLU A O 1
ATOM 1683 N N . ARG A 1 209 ? 50.974 -10.133 40.293 1.00 55.62 209 ARG A N 1
ATOM 1684 C CA . ARG A 1 209 ? 50.637 -11.267 41.166 1.00 55.62 209 ARG A CA 1
ATOM 1685 C C . ARG A 1 209 ? 51.742 -12.327 41.193 1.00 55.62 209 ARG A C 1
ATOM 1687 O O . ARG A 1 209 ? 52.045 -12.847 42.267 1.00 55.62 209 ARG A O 1
ATOM 1694 N N . LYS A 1 210 ? 52.385 -12.621 40.055 1.00 60.34 210 LYS A N 1
ATOM 1695 C CA . LYS A 1 210 ? 53.556 -13.518 39.993 1.00 60.34 210 LYS A CA 1
ATOM 1696 C C . LYS A 1 210 ? 54.715 -12.986 40.834 1.00 60.34 210 LYS A C 1
ATOM 1698 O O . LYS A 1 210 ? 55.280 -13.743 41.619 1.00 60.34 210 LYS A O 1
ATOM 1703 N N . GLU A 1 211 ? 55.024 -11.696 40.730 1.00 66.31 211 GLU A N 1
ATOM 1704 C CA . GLU A 1 211 ? 56.080 -11.051 41.522 1.00 66.31 211 GLU A CA 1
ATOM 1705 C C . GLU A 1 211 ? 55.782 -11.087 43.029 1.00 66.31 211 GLU A C 1
ATOM 1707 O O . GLU A 1 211 ? 56.664 -11.398 43.834 1.00 66.31 211 GLU A O 1
ATOM 1712 N N . SER A 1 212 ? 54.526 -10.849 43.421 1.00 50.88 212 SER A N 1
ATOM 1713 C CA . SER A 1 212 ? 54.077 -10.964 44.815 1.00 50.88 212 SER A CA 1
ATOM 1714 C C . SER A 1 212 ? 54.249 -12.387 45.365 1.00 50.88 212 SER A C 1
ATOM 1716 O O . SER A 1 212 ? 54.809 -12.578 46.447 1.00 50.88 212 SER A O 1
ATOM 1718 N N . VAL A 1 213 ? 53.851 -13.406 44.595 1.00 51.38 213 VAL A N 1
ATOM 1719 C CA . VAL A 1 213 ? 54.011 -14.822 44.972 1.00 51.38 213 VAL A CA 1
ATOM 1720 C C . VAL A 1 213 ? 55.490 -15.217 45.076 1.00 51.38 213 VAL A C 1
ATOM 1722 O O . VAL A 1 213 ? 55.871 -15.936 46.002 1.00 51.38 213 VAL A O 1
ATOM 1725 N N . GLU A 1 214 ? 56.343 -14.730 44.173 1.00 58.50 214 GLU A N 1
ATOM 1726 C CA . GLU A 1 214 ? 57.798 -14.934 44.211 1.00 58.50 214 GLU A CA 1
ATOM 1727 C C . GLU A 1 214 ? 58.418 -14.318 45.481 1.00 58.50 214 GLU A C 1
ATOM 1729 O O . GLU A 1 214 ? 59.248 -14.939 46.154 1.00 58.50 214 GLU A O 1
ATOM 1734 N N . CYS A 1 215 ? 57.969 -13.113 45.851 1.00 54.91 215 CYS A N 1
ATOM 1735 C CA . CYS A 1 215 ? 58.372 -12.420 47.072 1.00 54.91 215 CYS A CA 1
ATOM 1736 C C . CYS A 1 215 ? 57.952 -13.200 48.328 1.00 54.91 215 CYS A C 1
ATOM 1738 O O . CYS A 1 215 ? 58.782 -13.472 49.197 1.00 54.91 215 CYS A O 1
ATOM 1740 N N . ILE A 1 216 ? 56.698 -13.663 48.388 1.00 50.91 216 ILE A N 1
ATOM 1741 C CA . ILE A 1 216 ? 56.185 -14.495 49.486 1.00 50.91 216 ILE A CA 1
ATOM 1742 C C . ILE A 1 216 ? 56.985 -15.799 49.600 1.00 50.91 216 ILE A C 1
ATOM 1744 O O . ILE A 1 216 ? 57.385 -16.177 50.702 1.00 50.91 216 ILE A O 1
ATOM 1748 N N . LYS A 1 217 ? 57.296 -16.464 48.478 1.00 50.09 217 LYS A N 1
ATOM 1749 C CA . LYS A 1 217 ? 58.149 -17.666 48.463 1.00 50.09 217 LYS A CA 1
ATOM 1750 C C . LYS A 1 217 ? 59.545 -17.392 49.021 1.00 50.09 217 LYS A C 1
ATOM 1752 O O . LYS A 1 217 ? 60.063 -18.223 49.768 1.00 50.09 217 LYS A O 1
ATOM 1757 N N . LYS A 1 218 ? 60.164 -16.253 48.689 1.00 60.34 218 LYS A N 1
ATOM 1758 C CA . LYS A 1 218 ? 61.468 -15.858 49.254 1.00 60.34 218 LYS A CA 1
ATOM 1759 C C . LYS A 1 218 ? 61.388 -15.626 50.763 1.00 60.34 218 LYS A C 1
ATOM 1761 O O . LYS A 1 218 ? 62.229 -16.154 51.486 1.00 60.34 218 LYS A O 1
ATOM 1766 N N . THR A 1 219 ? 60.363 -14.924 51.240 1.00 52.75 219 THR A N 1
ATOM 1767 C CA . THR A 1 219 ? 60.142 -14.675 52.675 1.00 52.75 219 THR A CA 1
ATOM 1768 C C . THR A 1 219 ? 59.869 -15.968 53.446 1.00 52.75 219 THR A C 1
ATOM 1770 O O . THR A 1 219 ? 60.434 -16.189 54.513 1.00 52.75 219 THR A O 1
ATOM 1773 N N . LEU A 1 220 ? 59.066 -16.880 52.892 1.00 48.94 220 LEU A N 1
ATOM 1774 C CA . LEU A 1 220 ? 58.811 -18.191 53.497 1.00 48.94 220 LEU A CA 1
ATOM 1775 C C . LEU A 1 220 ? 60.071 -19.063 53.536 1.00 48.94 220 LEU A C 1
ATOM 1777 O O . LEU A 1 220 ? 60.299 -19.748 54.529 1.00 48.94 220 LEU A O 1
ATOM 1781 N N . ARG A 1 221 ? 60.929 -19.009 52.508 1.00 52.81 221 ARG A N 1
ATOM 1782 C CA . ARG A 1 221 ? 62.235 -19.690 52.534 1.00 52.81 221 ARG A CA 1
ATOM 1783 C C . ARG A 1 221 ? 63.175 -19.096 53.583 1.00 52.81 221 ARG A C 1
ATOM 1785 O O . ARG A 1 221 ? 63.879 -19.859 54.239 1.00 52.81 221 ARG A O 1
ATOM 1792 N N . SER A 1 222 ? 63.175 -17.774 53.783 1.00 51.19 222 SER A N 1
ATOM 1793 C CA . SER A 1 222 ? 63.983 -17.157 54.845 1.00 51.19 222 SER A CA 1
ATOM 1794 C C . SER A 1 222 ? 63.458 -17.513 56.240 1.00 51.19 222 SER A C 1
ATOM 1796 O O . SER A 1 222 ? 64.251 -17.795 57.132 1.00 51.19 222 SER A O 1
ATOM 1798 N N . LEU A 1 223 ? 62.134 -17.574 56.424 1.00 46.72 223 LEU A N 1
ATOM 1799 C CA . LEU A 1 223 ? 61.498 -18.009 57.672 1.00 46.72 223 LEU A CA 1
ATOM 1800 C C . LEU A 1 223 ? 61.728 -19.501 57.955 1.00 46.72 223 LEU A C 1
ATOM 1802 O O . LEU A 1 223 ? 62.031 -19.862 59.088 1.00 46.72 223 LEU A O 1
ATOM 1806 N N . ALA A 1 224 ? 61.679 -20.366 56.939 1.00 44.25 224 ALA A N 1
ATOM 1807 C CA . ALA A 1 224 ? 62.007 -21.787 57.079 1.00 44.25 224 ALA A CA 1
ATOM 1808 C C . ALA A 1 224 ? 63.476 -22.012 57.490 1.00 44.25 224 ALA A C 1
ATOM 1810 O O . ALA A 1 224 ? 63.764 -22.923 58.265 1.00 44.25 224 ALA A O 1
ATOM 1811 N N . GLY A 1 225 ? 64.394 -21.142 57.049 1.00 46.72 225 GLY A N 1
ATOM 1812 C CA . GLY A 1 225 ? 65.780 -21.123 57.529 1.00 46.72 225 GLY A CA 1
ATOM 1813 C C . GLY A 1 225 ? 65.920 -20.738 59.010 1.00 46.72 225 GLY A C 1
ATOM 1814 O O . GLY A 1 225 ? 66.832 -21.218 59.677 1.00 46.72 225 GLY A O 1
ATOM 1815 N N . ILE A 1 226 ? 64.999 -19.930 59.546 1.00 48.72 226 ILE A N 1
ATOM 1816 C CA . ILE A 1 226 ? 64.967 -19.539 60.968 1.00 48.72 226 ILE A CA 1
ATOM 1817 C C . ILE A 1 226 ? 64.349 -20.652 61.836 1.00 48.72 226 ILE A C 1
ATOM 1819 O O .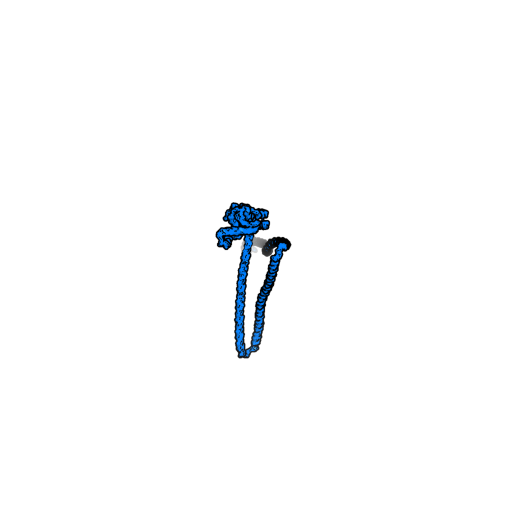 ILE A 1 226 ? 64.806 -20.890 62.953 1.00 48.72 226 ILE A O 1
ATOM 1823 N N . VAL A 1 227 ? 63.359 -21.390 61.321 1.00 42.12 227 VAL A N 1
ATOM 1824 C CA . VAL A 1 227 ? 62.667 -22.466 62.062 1.00 42.12 227 VAL A CA 1
ATOM 1825 C C . VAL A 1 227 ? 63.539 -23.719 62.254 1.00 42.12 227 VAL A C 1
ATOM 1827 O O . VAL A 1 227 ? 63.379 -24.427 63.243 1.00 42.12 227 VAL A O 1
ATOM 1830 N N . LEU A 1 228 ? 64.532 -23.967 61.394 1.00 42.03 228 LEU A N 1
ATOM 1831 C CA . LEU A 1 228 ? 65.433 -25.126 61.518 1.00 42.03 228 LEU A CA 1
ATOM 1832 C C . LEU A 1 228 ? 66.507 -25.006 62.621 1.00 42.03 228 LEU A C 1
ATOM 1834 O O . LEU A 1 228 ? 67.189 -25.990 62.898 1.00 42.03 228 LEU A O 1
ATOM 1838 N N . VAL A 1 229 ? 66.626 -23.854 63.297 1.00 41.97 229 VAL A N 1
ATOM 1839 C CA . VAL A 1 229 ? 67.557 -23.651 64.432 1.00 41.97 229 VAL A CA 1
ATOM 1840 C C . VAL A 1 229 ? 66.850 -23.702 65.802 1.00 41.97 229 VAL A C 1
ATOM 1842 O O . VAL A 1 229 ? 67.511 -23.820 66.831 1.00 41.97 229 VAL A O 1
ATOM 1845 N N . ALA A 1 230 ? 65.514 -23.720 65.854 1.00 36.00 230 ALA A N 1
ATOM 1846 C CA . ALA A 1 230 ? 64.753 -23.870 67.099 1.00 36.00 230 ALA A CA 1
ATOM 1847 C C . ALA A 1 230 ? 64.180 -25.292 67.221 1.00 36.00 230 ALA A C 1
ATOM 1849 O O . ALA A 1 230 ? 63.031 -25.573 66.891 1.00 36.00 230 ALA A O 1
ATOM 1850 N N . HIS A 1 231 ? 65.023 -26.217 67.667 1.00 36.88 231 HIS A N 1
ATOM 1851 C CA . HIS A 1 231 ? 64.633 -27.584 67.992 1.00 36.88 231 HIS A CA 1
ATOM 1852 C C . HIS A 1 231 ? 63.705 -27.658 69.226 1.00 36.88 231 HIS A C 1
ATOM 1854 O O . HIS A 1 231 ? 63.777 -26.831 70.131 1.00 36.88 231 HIS A O 1
ATOM 1860 N N . THR A 1 232 ? 62.946 -28.760 69.296 1.00 42.56 232 THR A N 1
ATOM 1861 C CA . THR A 1 232 ? 62.373 -29.415 70.495 1.00 42.56 232 THR A CA 1
ATOM 1862 C C . THR A 1 232 ? 61.125 -28.824 71.177 1.00 42.56 232 THR A C 1
ATOM 1864 O O . THR A 1 232 ? 61.204 -27.904 71.982 1.00 42.56 232 THR A O 1
ATOM 1867 N N . GLY A 1 233 ? 59.986 -29.510 70.968 1.00 40.78 233 GLY A N 1
ATOM 1868 C CA . GLY A 1 233 ? 58.933 -29.681 71.981 1.00 40.78 233 GLY A CA 1
ATOM 1869 C C . GLY A 1 233 ? 57.513 -29.235 71.609 1.00 40.78 233 GLY A C 1
ATOM 1870 O O . GLY A 1 233 ? 57.092 -28.201 72.103 1.00 40.78 233 GLY A O 1
ATOM 1871 N N . CYS A 1 234 ? 56.750 -30.027 70.830 1.00 37.44 234 CYS A N 1
ATOM 1872 C CA . CYS A 1 234 ? 55.284 -30.204 70.989 1.00 37.44 234 CYS A CA 1
ATOM 1873 C C . CYS A 1 234 ? 54.720 -31.233 69.974 1.00 37.44 234 CYS A C 1
ATOM 1875 O O . CYS A 1 234 ? 54.450 -30.891 68.823 1.00 37.44 234 CYS A O 1
ATOM 1877 N N . ASP A 1 235 ? 54.507 -32.488 70.392 1.00 47.22 235 ASP A N 1
ATOM 1878 C CA . ASP A 1 235 ? 54.225 -33.629 69.488 1.00 47.22 235 ASP A CA 1
ATOM 1879 C C . ASP A 1 235 ? 52.735 -33.976 69.257 1.00 47.22 235 ASP A C 1
ATOM 1881 O O . ASP A 1 235 ? 52.418 -34.948 68.571 1.00 47.22 235 ASP A O 1
ATOM 1885 N N . LYS A 1 236 ? 51.780 -33.195 69.785 1.00 46.50 236 LYS A N 1
ATOM 1886 C CA . LYS A 1 236 ? 50.335 -33.432 69.541 1.00 46.50 236 LYS A CA 1
ATOM 1887 C C . LYS A 1 236 ? 49.642 -32.368 68.693 1.00 46.50 236 LYS A C 1
ATOM 1889 O O . LYS A 1 236 ? 48.794 -32.723 67.885 1.00 46.50 236 LYS A O 1
ATOM 1894 N N . GLN A 1 237 ? 50.041 -31.101 68.793 1.00 48.78 237 GLN A N 1
ATOM 1895 C CA . GLN A 1 237 ? 49.513 -30.046 67.917 1.00 48.78 237 GLN A CA 1
ATOM 1896 C C . GLN A 1 237 ? 50.123 -30.103 66.509 1.00 48.78 237 GLN A C 1
ATOM 1898 O O . GLN A 1 237 ? 49.454 -29.752 65.543 1.00 48.78 237 GLN A O 1
ATOM 1903 N N . HIS A 1 238 ? 51.344 -30.632 66.366 1.00 49.09 238 HIS A N 1
ATOM 1904 C CA . HIS A 1 238 ? 52.002 -30.758 65.064 1.00 49.09 238 HIS A CA 1
ATOM 1905 C C . HIS A 1 238 ? 51.254 -31.684 64.099 1.00 49.09 238 HIS A C 1
ATOM 1907 O O . HIS A 1 238 ? 51.084 -31.325 62.944 1.00 49.09 238 HIS A O 1
ATOM 1913 N N . LYS A 1 239 ? 50.744 -32.840 64.549 1.00 50.16 239 LYS A N 1
ATOM 1914 C CA . LYS A 1 239 ? 50.012 -33.768 63.663 1.00 50.16 239 LYS A CA 1
ATOM 1915 C C . LYS A 1 239 ? 48.668 -33.218 63.185 1.00 50.16 239 LYS A C 1
ATOM 1917 O O . LYS A 1 239 ? 48.276 -33.485 62.056 1.00 50.16 239 LYS A O 1
ATOM 1922 N N . GLU A 1 240 ? 47.968 -32.449 64.017 1.00 50.06 240 GLU A N 1
ATOM 1923 C CA . GLU A 1 240 ? 46.686 -31.848 63.635 1.00 50.06 240 GLU A CA 1
ATOM 1924 C C . GLU A 1 240 ? 46.880 -30.640 62.707 1.00 50.06 240 GLU A C 1
ATOM 1926 O O . GLU A 1 240 ? 46.145 -30.490 61.733 1.00 50.06 240 GLU A O 1
ATOM 1931 N N . VAL A 1 241 ? 47.910 -29.824 62.955 1.00 53.72 241 VAL A N 1
ATOM 1932 C CA . VAL A 1 241 ? 48.292 -28.726 62.057 1.00 53.72 241 VAL A CA 1
ATOM 1933 C C . VAL A 1 241 ? 48.804 -29.272 60.726 1.00 53.72 241 VAL A C 1
ATOM 1935 O O . VAL A 1 241 ? 48.371 -28.786 59.694 1.00 53.72 241 VAL A O 1
ATOM 1938 N N . VAL A 1 242 ? 49.639 -30.316 60.722 1.00 53.78 242 VAL A N 1
ATOM 1939 C CA . VAL A 1 242 ? 50.121 -30.955 59.486 1.00 53.78 242 VAL A CA 1
ATOM 1940 C C . VAL A 1 242 ? 48.964 -31.572 58.699 1.00 53.78 242 VAL A C 1
ATOM 1942 O O . VAL A 1 242 ? 48.860 -31.287 57.518 1.00 53.78 242 VAL A O 1
ATOM 1945 N N . ASN A 1 243 ? 48.019 -32.282 59.328 1.00 54.88 243 ASN A N 1
ATOM 1946 C CA . ASN A 1 243 ? 46.857 -32.830 58.611 1.00 54.88 243 ASN A CA 1
ATOM 1947 C C . ASN A 1 243 ? 45.903 -31.747 58.069 1.00 54.88 243 ASN A C 1
ATOM 1949 O O . ASN A 1 243 ? 45.342 -31.917 56.989 1.00 54.88 243 ASN A O 1
ATOM 1953 N N . ARG A 1 244 ? 45.702 -30.631 58.790 1.00 53.00 244 ARG A N 1
ATOM 1954 C CA . ARG A 1 244 ? 44.916 -29.491 58.276 1.00 53.00 244 ARG A CA 1
ATOM 1955 C C . ARG A 1 244 ? 45.655 -28.757 57.160 1.00 53.00 244 ARG A C 1
ATOM 1957 O O . ARG A 1 244 ? 45.027 -28.369 56.184 1.00 53.00 244 ARG A O 1
ATOM 1964 N N . CYS A 1 245 ? 46.970 -28.604 57.279 1.00 49.75 245 CYS A N 1
ATOM 1965 C CA . CYS A 1 245 ? 47.809 -28.056 56.221 1.00 49.75 245 CYS A CA 1
ATOM 1966 C C . CYS A 1 245 ? 47.821 -28.971 54.994 1.00 49.75 245 CYS A C 1
ATOM 1968 O O . CYS A 1 245 ? 47.700 -28.457 53.897 1.00 49.75 245 CYS A O 1
ATOM 1970 N N . ASP A 1 246 ? 47.877 -30.293 55.151 1.00 49.50 246 ASP A N 1
ATOM 1971 C CA . ASP A 1 246 ? 47.830 -31.253 54.042 1.00 49.50 246 ASP A CA 1
ATOM 1972 C C . ASP A 1 246 ? 46.454 -31.273 53.365 1.00 49.50 246 ASP A C 1
ATOM 1974 O O . ASP A 1 246 ? 46.379 -31.373 52.143 1.00 49.50 246 ASP A O 1
ATOM 1978 N N . ALA A 1 247 ? 45.362 -31.117 54.124 1.00 55.94 247 ALA A N 1
ATOM 1979 C CA . ALA A 1 247 ? 44.019 -30.962 53.565 1.00 55.94 247 ALA A CA 1
ATOM 1980 C C . ALA A 1 247 ? 43.893 -29.665 52.752 1.00 55.94 247 ALA A C 1
ATOM 1982 O O . ALA A 1 247 ? 43.475 -29.716 51.600 1.00 55.94 247 ALA A O 1
ATOM 1983 N N . VAL A 1 248 ? 44.342 -28.532 53.304 1.00 54.22 248 VAL A N 1
ATOM 1984 C CA . VAL A 1 248 ? 44.354 -27.240 52.600 1.00 54.22 248 VAL A CA 1
ATOM 1985 C C . VAL A 1 248 ? 45.298 -27.279 51.401 1.00 54.22 248 VAL A C 1
ATOM 1987 O O . VAL A 1 248 ? 44.949 -26.770 50.351 1.00 54.22 248 VAL A O 1
ATOM 1990 N N . VAL A 1 249 ? 46.468 -27.913 51.501 1.00 53.94 249 VAL A N 1
ATOM 1991 C CA . VAL A 1 249 ? 47.423 -28.055 50.389 1.00 53.94 249 VAL A CA 1
ATOM 1992 C C . VAL A 1 249 ? 46.873 -28.968 49.295 1.00 53.94 249 VAL A C 1
ATOM 1994 O O . VAL A 1 249 ? 47.128 -28.699 48.125 1.00 53.94 249 VAL A O 1
ATOM 1997 N N . ASN A 1 250 ? 46.117 -30.015 49.633 1.00 57.59 250 ASN A N 1
ATOM 1998 C CA . ASN A 1 250 ? 45.464 -30.872 48.642 1.00 57.59 250 ASN A CA 1
ATOM 1999 C C . ASN A 1 250 ? 44.258 -30.188 47.987 1.00 57.59 250 ASN A C 1
ATOM 2001 O O . ASN A 1 250 ? 44.076 -30.325 46.783 1.00 57.59 250 ASN A O 1
ATOM 2005 N N . GLU A 1 251 ? 43.479 -29.410 48.736 1.00 57.66 251 GLU A N 1
ATOM 2006 C CA . GLU A 1 251 ? 42.383 -28.598 48.194 1.00 57.66 251 GLU A CA 1
ATOM 2007 C C . GLU A 1 251 ? 42.932 -27.485 47.286 1.00 57.66 251 GLU A C 1
ATOM 2009 O O . GLU A 1 251 ? 42.505 -27.351 46.147 1.00 57.66 251 GLU A O 1
ATOM 2014 N N . PHE A 1 252 ? 44.006 -26.809 47.708 1.00 53.84 252 PHE A N 1
ATOM 2015 C CA . PHE A 1 252 ? 44.724 -25.824 46.895 1.00 53.84 252 PHE A CA 1
ATOM 2016 C C . PHE A 1 252 ? 45.410 -26.457 45.680 1.00 53.84 252 PHE A C 1
ATOM 2018 O O . PHE A 1 252 ? 45.498 -25.827 44.635 1.00 53.84 252 PHE A O 1
ATOM 2025 N N . LYS A 1 253 ? 45.906 -27.698 45.780 1.00 59.31 253 LYS A N 1
ATOM 2026 C CA . LYS A 1 253 ? 46.428 -28.442 44.622 1.00 59.31 253 LYS A CA 1
ATOM 2027 C C . LYS A 1 253 ? 45.325 -28.756 43.624 1.00 59.31 253 LYS A C 1
ATOM 2029 O O . LYS A 1 253 ? 45.555 -28.551 42.442 1.00 59.31 253 LYS A O 1
ATOM 2034 N N . ASN A 1 254 ? 44.160 -29.200 44.087 1.00 64.19 254 ASN A N 1
ATOM 2035 C CA . ASN A 1 254 ? 43.020 -29.485 43.221 1.00 64.19 254 ASN A CA 1
ATOM 2036 C C . ASN A 1 254 ? 42.473 -28.205 42.575 1.00 64.19 254 ASN A C 1
ATOM 2038 O O . ASN A 1 254 ? 42.156 -28.220 41.391 1.00 64.19 254 ASN A O 1
ATOM 2042 N N . ASP A 1 255 ? 42.419 -27.094 43.312 1.00 58.94 255 ASP A N 1
ATOM 2043 C CA . ASP A 1 255 ? 42.009 -25.794 42.775 1.00 58.94 255 ASP A CA 1
ATOM 2044 C C . ASP A 1 255 ? 43.038 -25.248 41.781 1.00 58.94 255 ASP A C 1
ATOM 2046 O O . ASP A 1 255 ? 42.657 -24.779 40.717 1.00 58.94 255 ASP A O 1
ATOM 2050 N N . VAL A 1 256 ? 44.340 -25.380 42.056 1.00 61.66 256 VAL A N 1
ATOM 2051 C CA . VAL A 1 256 ? 45.406 -24.990 41.115 1.00 61.66 256 VAL A CA 1
ATOM 2052 C C . VAL A 1 256 ? 45.443 -25.907 39.891 1.00 61.66 256 VAL A C 1
ATOM 2054 O O . VAL A 1 256 ? 45.715 -25.434 38.793 1.00 61.66 256 VAL A O 1
ATOM 2057 N N . GLU A 1 257 ? 45.179 -27.206 40.037 1.00 64.75 257 GLU A N 1
ATOM 2058 C CA . GLU A 1 257 ? 45.038 -28.127 38.903 1.00 64.75 257 GLU A CA 1
ATOM 2059 C C . GLU A 1 257 ? 43.801 -27.793 38.075 1.00 64.75 257 GLU A C 1
ATOM 2061 O O . GLU A 1 257 ? 43.891 -27.766 36.853 1.00 64.75 257 GLU A O 1
ATOM 2066 N N . LYS A 1 258 ? 42.677 -27.457 38.712 1.00 70.12 258 LYS A N 1
ATOM 2067 C CA . LYS A 1 258 ? 41.462 -27.018 38.026 1.00 70.12 258 LYS A CA 1
ATOM 2068 C C . LYS A 1 258 ? 41.668 -25.690 37.298 1.00 70.12 258 LYS A C 1
ATOM 2070 O O . LYS A 1 258 ? 41.324 -25.597 36.128 1.00 70.12 258 LYS A O 1
ATOM 2075 N N . GLU A 1 259 ? 42.279 -24.701 37.944 1.00 67.62 259 GLU A N 1
ATOM 2076 C CA . GLU A 1 259 ? 42.572 -23.391 37.352 1.00 67.62 259 GLU A CA 1
ATOM 2077 C C . GLU A 1 259 ? 43.612 -23.527 36.222 1.00 67.62 259 GLU A C 1
ATOM 2079 O O . GLU A 1 259 ? 43.485 -22.886 35.183 1.00 67.62 259 GLU A O 1
ATOM 2084 N N . ASN A 1 260 ? 44.598 -24.427 36.354 1.00 69.94 260 ASN A N 1
ATOM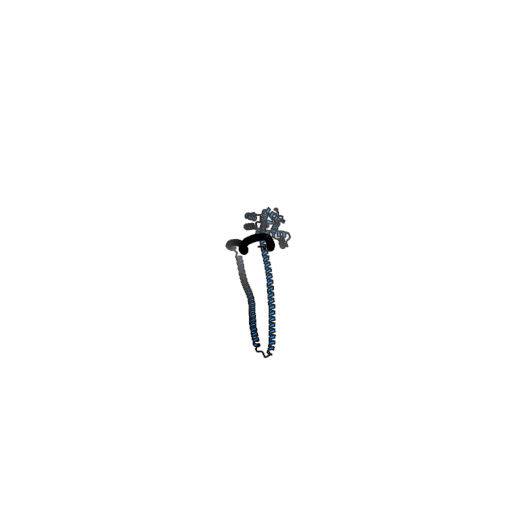 2085 C CA . ASN A 1 260 ? 45.528 -24.754 35.266 1.00 69.94 260 ASN A CA 1
ATOM 2086 C C . ASN A 1 260 ? 44.837 -25.469 34.101 1.00 69.94 260 ASN A C 1
ATOM 2088 O O . ASN A 1 260 ? 45.151 -25.160 32.955 1.00 69.94 260 ASN A O 1
ATOM 2092 N N . LEU A 1 261 ? 43.916 -26.398 34.370 1.00 68.25 261 LEU A N 1
ATOM 2093 C CA . LEU A 1 261 ? 43.146 -27.089 33.336 1.00 68.25 261 LEU A CA 1
ATOM 2094 C C . LEU A 1 261 ? 42.190 -26.128 32.623 1.00 68.25 261 LEU A C 1
ATOM 2096 O O . LEU A 1 261 ? 42.109 -26.171 31.403 1.00 68.25 261 LEU A O 1
ATOM 2100 N N . GLU A 1 262 ? 41.523 -25.225 33.344 1.00 71.25 262 GLU A N 1
ATOM 2101 C CA . GLU A 1 262 ? 40.686 -24.167 32.763 1.00 71.25 262 GLU A CA 1
ATOM 2102 C C . GLU A 1 262 ? 41.525 -23.201 31.913 1.00 71.25 262 GLU A C 1
ATOM 2104 O O . GLU A 1 262 ? 41.123 -22.851 30.806 1.00 71.25 262 GLU A O 1
ATOM 2109 N N . LEU A 1 263 ? 42.735 -22.850 32.358 1.00 74.38 263 LEU A N 1
ATOM 2110 C CA . LEU A 1 263 ? 43.657 -21.998 31.605 1.00 74.38 263 LEU A CA 1
ATOM 2111 C C . LEU A 1 263 ? 44.271 -22.713 30.388 1.00 74.38 263 LEU A C 1
ATOM 2113 O O . LEU A 1 263 ? 44.548 -22.084 29.366 1.00 74.38 263 LEU A O 1
ATOM 2117 N N . GLU A 1 264 ? 44.514 -24.023 30.466 1.00 71.75 264 GLU A N 1
ATOM 2118 C CA . GLU A 1 264 ? 44.892 -24.836 29.305 1.00 71.75 264 GLU A CA 1
ATOM 2119 C C . GLU A 1 264 ? 43.740 -24.962 28.311 1.00 71.75 264 GLU A C 1
ATOM 2121 O O . GLU A 1 264 ? 43.976 -24.882 27.106 1.00 71.75 264 GLU A O 1
ATOM 2126 N N . LEU A 1 265 ? 42.505 -25.087 28.796 1.00 71.94 265 LEU A N 1
ATOM 2127 C CA . LEU A 1 265 ? 41.305 -25.136 27.968 1.00 71.94 265 LEU A CA 1
ATOM 2128 C C . LEU A 1 265 ? 41.070 -23.788 27.276 1.00 71.94 265 LEU A C 1
ATOM 2130 O O . LEU A 1 265 ? 40.866 -23.761 26.068 1.00 71.94 265 LEU A O 1
ATOM 2134 N N . GLU A 1 266 ? 41.250 -22.666 27.977 1.00 74.06 266 GLU A N 1
ATOM 2135 C CA . GLU A 1 266 ? 41.192 -21.322 27.390 1.00 74.06 266 GLU A CA 1
ATOM 2136 C C . GLU A 1 266 ? 42.315 -21.101 26.359 1.00 74.06 266 GLU A C 1
ATOM 2138 O O . GLU A 1 266 ? 42.077 -20.564 25.273 1.00 74.06 266 GLU A O 1
ATOM 2143 N N . LYS A 1 267 ? 43.542 -21.575 26.625 1.00 76.62 267 LYS A N 1
ATOM 2144 C CA . LYS A 1 267 ? 44.638 -21.553 25.637 1.00 76.62 267 LYS A CA 1
ATOM 2145 C C . LYS A 1 267 ? 44.328 -22.408 24.414 1.00 76.62 267 LYS A C 1
ATOM 2147 O O . LYS A 1 267 ? 44.633 -21.986 23.299 1.00 76.62 267 LYS A O 1
ATOM 2152 N N . LEU A 1 268 ? 43.751 -23.594 24.603 1.00 71.88 268 LEU A N 1
ATOM 2153 C CA . LEU A 1 268 ? 43.352 -24.482 23.513 1.00 71.88 268 LEU A CA 1
ATOM 2154 C C . LEU A 1 268 ? 42.210 -23.874 22.699 1.00 71.88 268 LEU A C 1
ATOM 2156 O O . LEU A 1 268 ? 42.291 -23.895 21.478 1.00 71.88 268 LEU A O 1
ATOM 2160 N N . GLU A 1 269 ? 41.210 -23.260 23.329 1.00 73.12 269 GLU A N 1
ATOM 2161 C CA . GLU A 1 269 ? 40.127 -22.551 22.639 1.00 73.12 269 GLU A CA 1
ATOM 2162 C C . GLU A 1 269 ? 40.636 -21.338 21.861 1.00 73.12 269 GLU A C 1
ATOM 2164 O O . GLU A 1 269 ? 40.229 -21.117 20.720 1.00 73.12 269 GLU A O 1
ATOM 2169 N N . THR A 1 270 ? 41.555 -20.567 22.443 1.00 74.62 270 THR A N 1
ATOM 2170 C CA . THR A 1 270 ? 42.172 -19.419 21.766 1.00 74.62 270 THR A CA 1
ATOM 2171 C C . THR A 1 270 ? 42.984 -19.889 20.565 1.00 74.62 270 THR A C 1
ATOM 2173 O O . THR A 1 270 ? 42.831 -19.357 19.468 1.00 74.62 270 THR A O 1
ATOM 2176 N N . ARG A 1 271 ? 43.765 -20.961 20.734 1.00 73.62 271 ARG A N 1
ATOM 2177 C CA . ARG A 1 271 ? 44.547 -21.560 19.652 1.00 73.62 271 ARG A CA 1
ATOM 2178 C C . ARG A 1 271 ? 43.668 -22.191 18.579 1.00 73.62 271 ARG A C 1
ATOM 2180 O O . ARG A 1 271 ? 44.020 -22.122 17.412 1.00 73.62 271 ARG A O 1
ATOM 2187 N N . LEU A 1 272 ? 42.519 -22.757 18.943 1.00 71.62 272 LEU A N 1
ATOM 2188 C CA . LEU A 1 272 ? 41.543 -23.304 18.003 1.00 71.62 272 LEU A CA 1
ATOM 2189 C C . LEU A 1 272 ? 40.836 -22.183 17.230 1.00 71.62 272 LEU A C 1
ATOM 2191 O O . LEU A 1 272 ? 40.621 -22.333 16.033 1.00 71.62 272 LEU A O 1
ATOM 2195 N N . ARG A 1 273 ? 40.558 -21.029 17.856 1.00 70.88 273 ARG A N 1
ATOM 2196 C CA . ARG A 1 273 ? 40.079 -19.825 17.149 1.00 70.88 273 ARG A CA 1
ATOM 2197 C C . ARG A 1 273 ? 41.127 -19.266 16.190 1.00 70.88 273 ARG A C 1
ATOM 2199 O O . ARG A 1 273 ? 40.777 -18.968 15.055 1.00 70.88 273 ARG A O 1
ATOM 2206 N N . GLU A 1 274 ? 42.387 -19.159 16.608 1.00 73.25 274 GLU A N 1
ATOM 2207 C CA . GLU A 1 274 ? 43.487 -18.724 15.734 1.00 73.25 274 GLU A CA 1
ATOM 2208 C C . GLU A 1 274 ? 43.690 -19.685 14.559 1.00 73.25 274 GLU A C 1
ATOM 2210 O O . GLU A 1 274 ? 43.806 -19.236 13.421 1.00 73.25 274 GLU A O 1
ATOM 2215 N N . LEU A 1 275 ? 43.654 -21.000 14.805 1.00 67.50 275 LEU A N 1
ATOM 2216 C CA . LEU A 1 275 ? 43.746 -22.005 13.745 1.00 67.50 275 LEU A CA 1
ATOM 2217 C C . LEU A 1 275 ? 42.563 -21.905 12.774 1.00 67.50 275 LEU A C 1
ATOM 2219 O O . LEU A 1 275 ? 42.743 -22.084 11.578 1.00 67.50 275 LEU A O 1
ATOM 2223 N N . ASN A 1 276 ? 41.362 -21.600 13.273 1.00 68.38 276 ASN A N 1
ATOM 2224 C CA . ASN A 1 276 ? 40.161 -21.454 12.452 1.00 68.38 276 ASN A CA 1
ATOM 2225 C C . ASN A 1 276 ? 40.190 -20.169 11.600 1.00 68.38 276 ASN A C 1
ATOM 2227 O O . ASN A 1 276 ? 39.714 -20.170 10.468 1.00 68.38 276 ASN A O 1
ATOM 2231 N N . ILE A 1 277 ? 40.790 -19.086 12.111 1.00 70.81 277 ILE A N 1
ATOM 2232 C CA . ILE A 1 277 ? 41.067 -17.872 11.324 1.00 70.81 277 ILE A CA 1
ATOM 2233 C C . ILE A 1 277 ? 42.093 -18.189 10.230 1.00 70.81 277 ILE A C 1
ATOM 2235 O O . ILE A 1 277 ? 41.830 -17.928 9.063 1.00 70.81 277 ILE A O 1
ATOM 2239 N N . GLN A 1 278 ? 43.202 -18.848 10.578 1.00 64.19 278 GLN A N 1
ATOM 2240 C CA . GLN A 1 278 ? 44.216 -19.261 9.601 1.00 64.19 278 GLN A CA 1
ATOM 2241 C C . GLN A 1 278 ? 43.666 -20.238 8.553 1.00 64.19 278 GLN A C 1
ATOM 2243 O O . GLN A 1 278 ? 44.083 -20.191 7.401 1.00 64.19 278 GLN A O 1
ATOM 2248 N N . TYR A 1 279 ? 42.721 -21.105 8.927 1.00 63.09 279 TYR A N 1
ATOM 2249 C CA . TYR A 1 279 ? 42.058 -22.019 7.998 1.00 63.09 279 TYR A CA 1
ATOM 2250 C C . TYR A 1 279 ? 41.122 -21.280 7.032 1.00 63.09 279 TYR A C 1
ATOM 2252 O O . TYR A 1 279 ? 41.145 -21.570 5.841 1.00 63.09 279 TYR A O 1
ATOM 2260 N N . ARG A 1 280 ? 40.371 -20.270 7.502 1.00 61.28 280 ARG A N 1
ATOM 2261 C CA . ARG A 1 280 ? 39.602 -19.381 6.609 1.00 61.28 280 ARG A CA 1
ATOM 2262 C C . ARG A 1 280 ? 40.501 -18.596 5.663 1.00 61.28 280 ARG A C 1
ATOM 2264 O O . ARG A 1 280 ? 40.185 -18.485 4.482 1.00 61.28 280 ARG A O 1
ATOM 2271 N N . ASP A 1 281 ? 41.610 -18.067 6.170 1.00 67.06 281 ASP A N 1
ATOM 2272 C CA . ASP A 1 281 ? 42.575 -17.344 5.344 1.00 67.06 281 ASP A CA 1
ATOM 2273 C C . ASP A 1 281 ? 43.190 -18.289 4.298 1.00 67.06 281 ASP A C 1
ATOM 2275 O O . ASP A 1 281 ? 43.310 -17.918 3.133 1.00 67.06 281 ASP A O 1
ATOM 2279 N N . TYR A 1 282 ? 43.477 -19.543 4.662 1.00 66.62 282 TYR A N 1
ATOM 2280 C CA . TYR A 1 282 ? 43.938 -20.574 3.731 1.00 66.62 282 TYR A CA 1
ATOM 2281 C C . TYR A 1 282 ? 42.890 -20.933 2.664 1.00 66.62 282 TYR A C 1
ATOM 2283 O O . TYR A 1 282 ? 43.232 -20.953 1.485 1.00 66.62 282 TYR A O 1
ATOM 2291 N N . GLU A 1 283 ? 41.618 -21.137 3.028 1.00 60.12 283 GLU A N 1
ATOM 2292 C CA . GLU A 1 283 ? 40.529 -21.366 2.059 1.00 60.12 283 GLU A CA 1
ATOM 2293 C C . GLU A 1 283 ? 40.358 -20.174 1.103 1.00 60.12 283 GLU A C 1
ATOM 2295 O O . GLU A 1 283 ? 40.119 -20.364 -0.093 1.00 60.12 283 GLU A O 1
ATOM 2300 N N . SER A 1 284 ? 40.536 -18.943 1.600 1.00 65.38 284 SER A N 1
ATOM 2301 C CA . SER A 1 284 ? 40.486 -17.728 0.777 1.00 65.38 284 SER A CA 1
ATOM 2302 C C . SER A 1 284 ? 41.667 -17.622 -0.200 1.00 65.38 284 SER A C 1
ATOM 2304 O O . SER A 1 284 ? 41.503 -17.191 -1.342 1.00 65.38 284 SER A O 1
ATOM 2306 N N . VAL A 1 285 ? 42.858 -18.069 0.213 1.00 66.00 285 VAL A N 1
ATOM 2307 C CA . VAL A 1 285 ? 44.045 -18.123 -0.651 1.00 66.00 285 VAL A CA 1
ATOM 2308 C C . VAL A 1 285 ? 43.914 -19.248 -1.678 1.00 66.00 285 VAL A C 1
ATOM 2310 O O . VAL A 1 285 ? 44.232 -19.032 -2.843 1.00 66.00 285 VAL A O 1
ATOM 2313 N N . GLN A 1 286 ? 43.375 -20.406 -1.291 1.00 65.88 286 GLN A N 1
ATOM 2314 C CA . GLN A 1 286 ? 43.132 -21.527 -2.199 1.00 65.88 286 GLN A CA 1
ATOM 2315 C C . GLN A 1 286 ? 42.109 -21.160 -3.285 1.00 65.88 286 GLN A C 1
ATOM 2317 O O . GLN A 1 286 ? 42.338 -21.422 -4.464 1.00 65.88 286 GLN A O 1
ATOM 2322 N N . THR A 1 287 ? 41.026 -20.467 -2.922 1.00 68.12 287 THR A N 1
ATOM 2323 C CA . THR A 1 287 ? 40.062 -19.952 -3.911 1.00 68.12 287 THR A CA 1
ATOM 2324 C C . THR A 1 287 ? 40.679 -18.886 -4.821 1.00 68.12 287 THR A C 1
ATOM 2326 O O . THR A 1 287 ? 40.403 -18.872 -6.020 1.00 68.12 287 THR A O 1
ATOM 2329 N N . ALA A 1 288 ? 41.560 -18.021 -4.307 1.00 65.94 288 ALA A N 1
ATOM 2330 C CA . ALA A 1 288 ? 42.293 -17.067 -5.141 1.00 65.94 288 ALA A CA 1
ATOM 2331 C C . ALA A 1 288 ? 43.281 -17.754 -6.108 1.00 65.94 288 ALA A C 1
ATOM 2333 O O . ALA A 1 288 ? 43.425 -17.310 -7.249 1.00 65.94 288 ALA A O 1
ATOM 2334 N N . GLU A 1 289 ? 43.929 -18.842 -5.686 1.00 68.19 289 GLU A N 1
ATOM 2335 C CA . GLU A 1 289 ? 44.859 -19.637 -6.500 1.00 68.19 289 GLU A CA 1
ATOM 2336 C C . GLU A 1 289 ? 44.131 -20.440 -7.594 1.00 68.19 289 GLU A C 1
ATOM 2338 O O . GLU A 1 289 ? 44.596 -20.503 -8.736 1.00 68.19 289 GLU A O 1
ATOM 2343 N N . GLU A 1 290 ? 42.938 -20.962 -7.299 1.00 72.38 290 GLU A N 1
ATOM 2344 C CA . GLU A 1 290 ? 42.051 -21.591 -8.287 1.00 72.38 290 GLU A CA 1
ATOM 2345 C C . GLU A 1 290 ? 41.555 -20.578 -9.332 1.00 72.38 290 GLU A C 1
ATOM 2347 O O . GLU A 1 290 ? 41.598 -20.858 -10.532 1.00 72.38 290 GLU A O 1
ATOM 2352 N N . ILE A 1 291 ? 41.171 -19.364 -8.914 1.00 73.75 291 ILE A N 1
ATOM 2353 C CA . ILE A 1 291 ? 40.789 -18.275 -9.832 1.00 73.75 291 ILE A CA 1
ATOM 2354 C C . ILE A 1 291 ? 41.974 -17.846 -10.708 1.00 73.75 291 ILE A C 1
ATOM 2356 O O . ILE A 1 291 ? 41.802 -17.605 -11.903 1.00 73.75 291 ILE A O 1
ATOM 2360 N N . LEU A 1 292 ? 43.183 -17.756 -10.146 1.00 74.69 292 LEU A N 1
ATOM 2361 C CA . LEU A 1 292 ? 44.399 -17.448 -10.906 1.00 74.69 292 LEU A CA 1
ATOM 2362 C C . LEU A 1 292 ? 44.729 -18.542 -11.926 1.00 74.69 292 LEU A C 1
ATOM 2364 O O . LEU A 1 292 ? 45.067 -18.222 -13.064 1.00 74.69 292 LEU A O 1
ATOM 2368 N N . SER A 1 293 ? 44.576 -19.810 -11.548 1.00 77.44 293 SER A N 1
ATOM 2369 C CA . SER A 1 293 ? 44.785 -20.955 -12.442 1.00 77.44 293 SER A CA 1
ATOM 2370 C C . SER A 1 293 ? 43.769 -20.971 -13.588 1.00 77.44 293 SER A C 1
ATOM 2372 O O . SER A 1 293 ? 44.141 -21.191 -14.741 1.00 77.44 293 SER A O 1
ATOM 2374 N N . LEU A 1 294 ? 42.499 -20.657 -13.301 1.00 76.88 294 LEU A N 1
ATOM 2375 C CA . LEU A 1 294 ? 41.457 -20.487 -14.318 1.00 76.88 294 LEU A CA 1
ATOM 2376 C C . LEU A 1 294 ? 41.779 -19.329 -15.268 1.00 76.88 294 LEU A C 1
ATOM 2378 O O . LEU A 1 294 ? 41.723 -19.508 -16.481 1.00 76.88 294 LEU A O 1
ATOM 2382 N N . ARG A 1 295 ? 42.210 -18.175 -14.746 1.00 74.38 295 ARG A N 1
ATOM 2383 C CA . ARG A 1 295 ? 42.616 -17.036 -15.586 1.00 74.38 295 ARG A CA 1
ATOM 2384 C C . ARG A 1 295 ? 43.848 -17.329 -16.440 1.00 74.38 295 ARG A C 1
ATOM 2386 O O . ARG A 1 295 ? 43.922 -16.850 -17.564 1.00 74.38 295 ARG A O 1
ATOM 2393 N N . GLN A 1 296 ? 44.803 -18.116 -15.946 1.00 74.38 296 GLN A N 1
ATOM 2394 C CA . GLN A 1 296 ? 45.948 -18.563 -16.749 1.00 74.38 296 GLN A CA 1
ATOM 2395 C C . GLN A 1 296 ? 45.528 -19.535 -17.857 1.00 74.38 296 GLN A C 1
ATOM 2397 O O . GLN A 1 296 ? 46.080 -19.477 -18.955 1.00 74.38 296 GLN A O 1
ATOM 2402 N N . ALA A 1 297 ? 44.539 -20.397 -17.605 1.00 76.62 297 ALA A N 1
ATOM 2403 C CA . ALA A 1 297 ? 43.965 -21.262 -18.631 1.00 76.62 297 ALA A CA 1
ATOM 2404 C C . ALA A 1 297 ? 43.198 -20.455 -19.694 1.00 76.62 297 ALA A C 1
ATOM 2406 O O . ALA A 1 297 ? 43.368 -20.710 -20.885 1.00 76.62 297 ALA A O 1
ATOM 2407 N N . GLU A 1 298 ? 42.427 -19.443 -19.284 1.00 77.44 298 GLU A N 1
ATOM 2408 C CA . GLU A 1 298 ? 41.769 -18.493 -20.193 1.00 77.44 298 GLU A CA 1
ATOM 2409 C C . GLU A 1 298 ? 42.793 -17.697 -21.016 1.00 77.44 298 GLU A C 1
ATOM 2411 O O . GLU A 1 298 ? 42.642 -17.566 -22.228 1.00 77.44 298 GLU A O 1
ATOM 2416 N N . GLU A 1 299 ? 43.876 -17.212 -20.398 1.00 77.38 299 GLU A N 1
ATOM 2417 C CA . GLU A 1 299 ? 44.957 -16.523 -21.112 1.00 77.38 299 GLU A CA 1
ATOM 2418 C C . GLU A 1 299 ? 45.645 -17.457 -22.118 1.00 77.38 299 GLU A C 1
ATOM 2420 O O . GLU A 1 299 ? 45.936 -17.049 -23.243 1.00 77.38 299 GLU A O 1
ATOM 2425 N N . MET A 1 300 ? 45.881 -18.719 -21.747 1.00 81.62 300 MET A N 1
ATOM 2426 C CA . MET A 1 300 ? 46.452 -19.715 -22.651 1.00 81.62 300 MET A CA 1
ATOM 2427 C C . MET A 1 300 ? 45.513 -19.998 -23.829 1.00 81.62 300 MET A C 1
ATOM 2429 O O . MET A 1 300 ? 45.979 -19.996 -24.963 1.00 81.62 300 MET A O 1
ATOM 2433 N N . GLN A 1 301 ? 44.204 -20.145 -23.594 1.00 79.00 301 GLN A N 1
ATOM 2434 C CA . GLN A 1 301 ? 43.208 -20.292 -24.663 1.00 79.00 301 GLN A CA 1
ATOM 2435 C C . GLN A 1 301 ? 43.166 -19.071 -25.581 1.00 79.00 301 GLN A C 1
ATOM 2437 O O . GLN A 1 301 ? 43.155 -19.222 -26.797 1.00 79.00 301 GLN A O 1
ATOM 2442 N N . LEU A 1 302 ? 43.202 -17.859 -25.024 1.00 79.00 302 LEU A N 1
ATOM 2443 C CA . LEU A 1 302 ? 43.247 -16.631 -25.817 1.00 79.00 302 LEU A CA 1
ATOM 2444 C C . LEU A 1 302 ? 44.534 -16.530 -26.643 1.00 79.00 302 LEU A C 1
ATOM 2446 O O . LEU A 1 302 ? 44.482 -16.084 -27.785 1.00 79.00 302 LEU A O 1
ATOM 2450 N N . ARG A 1 303 ? 45.682 -16.973 -26.114 1.00 78.81 303 ARG A N 1
ATOM 2451 C CA . ARG A 1 303 ? 46.940 -17.058 -26.877 1.00 78.81 303 ARG A CA 1
ATOM 2452 C C . ARG A 1 303 ? 46.863 -18.096 -27.994 1.00 78.81 303 ARG A C 1
ATOM 2454 O O . ARG A 1 303 ? 47.372 -17.829 -29.078 1.00 78.81 303 ARG A O 1
ATOM 2461 N N . THR A 1 304 ? 46.221 -19.238 -27.754 1.00 82.88 304 THR A N 1
ATOM 2462 C CA . THR A 1 304 ? 45.978 -20.249 -28.789 1.00 82.88 304 THR A CA 1
ATOM 2463 C C . THR A 1 304 ? 45.059 -19.700 -29.876 1.00 82.88 304 THR A C 1
ATOM 2465 O O . THR A 1 304 ? 45.451 -19.723 -31.035 1.00 82.88 304 THR A O 1
ATOM 2468 N N . HIS A 1 305 ? 43.929 -19.085 -29.515 1.00 83.69 305 HIS A N 1
ATOM 2469 C CA . HIS A 1 305 ? 43.030 -18.441 -30.478 1.00 83.69 305 HIS A CA 1
ATOM 2470 C C . HIS A 1 305 ? 43.724 -17.318 -31.257 1.00 83.69 305 HIS A C 1
ATOM 2472 O O . HIS A 1 305 ? 43.525 -17.192 -32.457 1.00 83.69 305 HIS A O 1
ATOM 2478 N N . LEU A 1 306 ? 44.570 -16.504 -30.615 1.00 80.50 306 LEU A N 1
ATOM 2479 C CA . LEU A 1 306 ? 45.355 -15.485 -31.320 1.00 80.50 306 LEU A CA 1
ATOM 2480 C C . LEU A 1 306 ? 46.358 -16.103 -32.301 1.00 80.50 306 LEU A C 1
ATOM 2482 O O . LEU A 1 306 ? 46.563 -15.548 -33.377 1.00 80.50 306 LEU A O 1
ATOM 2486 N N . SER A 1 307 ? 46.969 -17.238 -31.953 1.00 83.44 307 SER A N 1
ATOM 2487 C CA . SER A 1 307 ? 47.848 -17.979 -32.863 1.00 83.44 307 SER A CA 1
ATOM 2488 C C . SER A 1 307 ? 47.072 -18.570 -34.039 1.00 83.44 307 SER A C 1
ATOM 2490 O O . SER A 1 307 ? 47.542 -18.480 -35.167 1.00 83.44 307 SER A O 1
ATOM 2492 N N . GLU A 1 308 ? 45.886 -19.129 -33.791 1.00 81.00 308 GLU A N 1
ATOM 2493 C CA . GLU A 1 308 ? 44.990 -19.662 -34.823 1.00 81.00 308 GLU A CA 1
ATOM 2494 C C . GLU A 1 308 ? 44.523 -18.551 -35.769 1.00 81.00 308 GLU A C 1
ATOM 2496 O O . GLU A 1 308 ? 44.645 -18.693 -36.980 1.00 81.00 308 GLU A O 1
ATOM 2501 N N . ILE A 1 309 ? 44.107 -17.398 -35.232 1.00 80.38 309 ILE A N 1
ATOM 2502 C CA . ILE A 1 309 ? 43.751 -16.213 -36.027 1.00 80.38 309 ILE A CA 1
ATOM 2503 C C . ILE A 1 309 ? 44.954 -15.729 -36.845 1.00 80.38 309 ILE A C 1
ATOM 2505 O O . ILE A 1 309 ? 44.803 -15.377 -38.011 1.00 80.38 309 ILE A O 1
ATOM 2509 N N . GLN A 1 310 ? 46.162 -15.712 -36.276 1.00 80.12 310 GLN A N 1
ATOM 2510 C CA . GLN A 1 310 ? 47.361 -15.304 -37.012 1.00 80.12 310 GLN A CA 1
ATOM 2511 C C . GLN A 1 310 ? 47.704 -16.286 -38.143 1.00 80.12 310 GLN A C 1
ATOM 2513 O O . GLN A 1 310 ? 48.153 -15.866 -39.209 1.00 80.12 310 GLN A O 1
ATOM 2518 N N . GLU A 1 311 ? 47.492 -17.583 -37.932 1.00 85.06 311 GLU A N 1
ATOM 2519 C CA . GLU A 1 311 ? 47.685 -18.609 -38.954 1.00 85.06 311 GLU A CA 1
ATOM 2520 C C . GLU A 1 311 ? 46.609 -18.524 -40.047 1.00 85.06 311 GLU A C 1
ATOM 2522 O O . GLU A 1 311 ? 46.939 -18.597 -41.230 1.00 85.06 311 GLU A O 1
ATOM 2527 N N . GLU A 1 312 ? 45.355 -18.239 -39.687 1.00 80.69 312 GLU A N 1
ATOM 2528 C CA . GLU A 1 312 ? 44.285 -17.927 -40.641 1.00 80.69 312 GLU A CA 1
ATOM 2529 C C . GLU A 1 312 ? 44.593 -16.676 -41.467 1.00 80.69 312 GLU A C 1
ATOM 2531 O O . GLU A 1 312 ? 44.411 -16.699 -42.684 1.00 80.69 312 GLU A O 1
ATOM 2536 N N . ILE A 1 313 ? 45.111 -15.612 -40.844 1.00 79.38 313 ILE A N 1
ATOM 2537 C CA . ILE A 1 313 ? 45.558 -14.402 -41.548 1.00 79.38 313 ILE A CA 1
ATOM 2538 C C . ILE A 1 313 ? 46.655 -14.757 -42.553 1.00 79.38 313 ILE A C 1
ATOM 2540 O O . ILE A 1 313 ? 46.541 -14.386 -43.717 1.00 79.38 313 ILE A O 1
ATOM 2544 N N . ASN A 1 314 ? 47.663 -15.537 -42.155 1.00 80.38 314 ASN A N 1
ATOM 2545 C CA . ASN A 1 314 ? 48.735 -15.955 -43.062 1.00 80.38 314 ASN A CA 1
ATOM 2546 C C . ASN A 1 314 ? 48.199 -16.804 -44.234 1.00 80.38 314 ASN A C 1
ATOM 2548 O O . ASN A 1 314 ? 48.609 -16.609 -45.378 1.00 80.38 314 ASN A O 1
ATOM 2552 N N . ILE A 1 315 ? 47.253 -17.719 -43.978 1.00 80.56 315 ILE A N 1
ATOM 2553 C CA . ILE A 1 315 ? 46.599 -18.532 -45.017 1.00 80.56 315 ILE A CA 1
ATOM 2554 C C . ILE A 1 315 ? 45.770 -17.649 -45.960 1.00 80.56 315 ILE A C 1
ATOM 2556 O O . ILE A 1 315 ? 45.750 -17.886 -47.170 1.00 80.56 315 ILE A O 1
ATOM 2560 N N . LEU A 1 316 ? 45.064 -16.649 -45.431 1.00 73.56 316 LEU A N 1
ATOM 2561 C CA . LEU A 1 316 ? 44.269 -15.710 -46.220 1.00 73.56 316 LEU A CA 1
ATOM 2562 C C . LEU A 1 316 ? 45.153 -14.785 -47.059 1.00 73.56 316 LEU A C 1
ATOM 2564 O O . LEU A 1 316 ? 44.834 -14.564 -48.224 1.00 73.56 316 LEU A O 1
ATOM 2568 N N . GLU A 1 317 ? 46.280 -14.312 -46.529 1.00 75.56 317 GLU A N 1
ATOM 2569 C CA . GLU A 1 317 ? 47.277 -13.540 -47.278 1.00 75.56 317 GLU A CA 1
ATOM 2570 C C . GLU A 1 317 ? 47.909 -14.377 -48.401 1.00 75.56 317 GLU A C 1
ATOM 2572 O O . GLU A 1 317 ? 48.032 -13.906 -49.534 1.00 75.56 317 GLU A O 1
ATOM 2577 N N . GLU A 1 318 ? 48.232 -15.648 -48.140 1.00 75.31 318 GLU A N 1
ATOM 2578 C CA . GLU A 1 318 ? 48.750 -16.564 -49.162 1.00 75.31 318 GLU A CA 1
ATOM 2579 C C . GLU A 1 318 ? 47.694 -16.876 -50.240 1.00 75.31 318 GLU A C 1
ATOM 2581 O O . GLU A 1 318 ? 48.010 -16.923 -51.432 1.00 75.31 318 GLU A O 1
ATOM 2586 N N . LYS A 1 319 ? 46.419 -17.033 -49.852 1.00 74.56 319 LYS A N 1
ATOM 2587 C CA . LYS A 1 319 ? 45.290 -17.180 -50.788 1.00 74.56 319 LYS A CA 1
ATOM 2588 C C . LYS A 1 319 ? 45.064 -15.914 -51.611 1.00 74.56 319 LYS A C 1
ATOM 2590 O O . LYS A 1 319 ? 44.834 -16.035 -52.810 1.00 74.56 319 LYS A O 1
ATOM 2595 N N . LEU A 1 320 ? 45.173 -14.729 -51.013 1.00 68.25 320 LEU A N 1
ATOM 2596 C CA . LEU A 1 320 ? 45.051 -13.445 -51.707 1.00 68.25 320 LEU A CA 1
ATOM 2597 C C . LEU A 1 320 ? 46.144 -13.302 -52.777 1.00 68.25 320 LEU A C 1
ATOM 2599 O O . LEU A 1 320 ? 45.829 -13.036 -53.933 1.00 68.25 320 LEU A O 1
ATOM 2603 N N . LEU A 1 321 ? 47.400 -13.612 -52.435 1.00 65.25 321 LEU A N 1
ATOM 2604 C CA . LEU A 1 321 ? 48.531 -13.653 -53.375 1.00 65.25 321 LEU A CA 1
ATOM 2605 C C . LEU A 1 321 ? 48.329 -14.680 -54.510 1.00 65.25 321 LEU A C 1
ATOM 2607 O O . LEU A 1 321 ? 48.756 -14.470 -55.651 1.00 65.25 321 LEU A O 1
ATOM 2611 N N . LYS A 1 322 ? 47.651 -15.799 -54.227 1.00 63.59 322 LYS A N 1
ATOM 2612 C CA . LYS A 1 322 ? 47.274 -16.806 -55.235 1.00 63.59 322 LYS A CA 1
ATOM 2613 C C . LYS A 1 322 ? 46.147 -16.333 -56.156 1.00 63.59 322 LYS A C 1
ATOM 2615 O O . LYS A 1 322 ? 46.210 -16.570 -57.357 1.00 63.59 322 LYS A O 1
ATOM 2620 N N . VAL A 1 323 ? 45.149 -15.634 -55.620 1.00 56.84 323 VAL A N 1
ATOM 2621 C CA . VAL A 1 323 ? 44.033 -15.055 -56.387 1.00 56.84 323 VAL A CA 1
ATOM 2622 C C . VAL A 1 323 ? 44.514 -13.890 -57.263 1.00 56.84 323 VAL A C 1
ATOM 2624 O O . VAL A 1 323 ? 44.123 -13.790 -58.427 1.00 56.84 323 VAL A O 1
ATOM 2627 N N . GLU A 1 324 ? 45.440 -13.067 -56.767 1.00 52.47 324 GLU A N 1
ATOM 2628 C CA . GLU A 1 324 ? 46.087 -12.001 -57.545 1.00 52.47 324 GLU A CA 1
ATOM 2629 C C . GLU A 1 324 ? 46.958 -12.538 -58.694 1.00 52.47 324 GLU A C 1
ATOM 2631 O O . GLU A 1 324 ? 47.129 -11.857 -59.704 1.00 52.47 324 GLU A O 1
ATOM 2636 N N . SER A 1 325 ? 47.472 -13.770 -58.588 1.00 56.19 325 SER A N 1
ATOM 2637 C CA . SER A 1 325 ? 48.302 -14.398 -59.628 1.00 56.19 325 SER A CA 1
ATOM 2638 C C . SER A 1 325 ? 47.537 -15.277 -60.629 1.00 56.19 325 SER A C 1
ATOM 2640 O O . SER A 1 325 ? 48.144 -15.727 -61.602 1.00 56.19 325 SER A O 1
ATOM 2642 N N . GLN A 1 326 ? 46.229 -15.509 -60.445 1.00 53.16 326 GLN A N 1
ATOM 2643 C CA . GLN A 1 326 ? 45.444 -16.461 -61.257 1.00 53.16 326 GLN A CA 1
ATOM 2644 C C . GLN A 1 326 ? 44.159 -15.902 -61.896 1.00 53.16 326 GLN A C 1
ATOM 2646 O O . GLN A 1 326 ? 43.340 -16.672 -62.391 1.00 53.16 326 GLN A O 1
ATOM 2651 N N . THR A 1 327 ? 43.942 -14.588 -61.934 1.00 49.28 327 THR A N 1
ATOM 2652 C CA . THR A 1 327 ? 42.671 -14.037 -62.436 1.00 49.28 327 THR A CA 1
ATOM 2653 C C . THR A 1 327 ? 42.582 -13.951 -63.969 1.00 49.28 327 THR A C 1
ATOM 2655 O O . THR A 1 327 ? 42.804 -12.901 -64.567 1.00 49.28 327 THR A O 1
ATOM 2658 N N . ASP A 1 328 ? 42.134 -15.051 -64.589 1.00 47.31 328 ASP A N 1
ATOM 2659 C CA . ASP A 1 328 ? 41.253 -15.031 -65.769 1.00 47.31 328 ASP A CA 1
ATOM 2660 C C . ASP A 1 328 ? 39.791 -14.922 -65.268 1.00 47.31 328 ASP A C 1
ATOM 2662 O O . ASP A 1 328 ? 39.269 -15.792 -64.572 1.00 47.31 328 ASP A O 1
ATOM 2666 N N . GLY A 1 329 ? 39.126 -13.802 -65.564 1.00 50.41 329 GLY A N 1
ATOM 2667 C CA . GLY A 1 329 ? 37.956 -13.277 -64.836 1.00 50.41 329 GLY A CA 1
ATOM 2668 C C . GLY A 1 329 ? 36.604 -14.012 -64.919 1.00 50.41 329 GLY A C 1
ATOM 2669 O O . GLY A 1 329 ? 35.588 -13.363 -64.695 1.00 50.41 329 GLY A O 1
ATOM 2670 N N . MET A 1 330 ? 36.535 -15.314 -65.223 1.00 49.25 330 MET A N 1
ATOM 2671 C CA . MET A 1 330 ? 35.252 -16.041 -65.350 1.00 49.25 330 MET A CA 1
ATOM 2672 C C . MET A 1 330 ? 34.943 -17.002 -64.185 1.00 49.25 330 MET A C 1
ATOM 2674 O O . MET A 1 330 ? 33.772 -17.186 -63.856 1.00 49.25 330 MET A O 1
ATOM 2678 N N . GLU A 1 331 ? 35.952 -17.547 -63.497 1.00 49.72 331 GLU A N 1
ATOM 2679 C CA . GLU A 1 331 ? 35.746 -18.379 -62.292 1.00 49.72 331 GLU A CA 1
ATOM 2680 C C . GLU A 1 331 ? 35.393 -17.539 -61.051 1.00 49.72 331 GLU A C 1
ATOM 2682 O O . GLU A 1 331 ? 34.593 -17.967 -60.219 1.00 49.72 331 GLU A O 1
ATOM 2687 N N . ALA A 1 332 ? 35.886 -16.297 -60.969 1.00 46.00 332 ALA A N 1
ATOM 2688 C CA . ALA A 1 332 ? 35.603 -15.384 -59.858 1.00 46.00 332 ALA A CA 1
ATOM 2689 C C . ALA A 1 332 ? 34.102 -15.062 -59.712 1.00 46.00 332 ALA A C 1
ATOM 2691 O O . ALA A 1 332 ? 33.594 -14.955 -58.600 1.00 46.00 332 ALA A O 1
ATOM 2692 N N . CYS A 1 333 ? 33.359 -14.965 -60.819 1.00 48.00 333 CYS A N 1
ATOM 2693 C CA . CYS A 1 333 ? 31.916 -14.717 -60.766 1.00 48.00 333 CYS A CA 1
ATOM 2694 C C . CYS A 1 333 ? 31.102 -15.947 -60.329 1.00 48.00 333 CYS A C 1
ATOM 2696 O O . CYS A 1 333 ? 30.030 -15.778 -59.757 1.00 48.00 333 CYS A O 1
ATOM 2698 N N . GLN A 1 334 ? 31.585 -17.171 -60.575 1.00 48.22 334 GLN A N 1
ATOM 2699 C CA . GLN A 1 334 ? 30.885 -18.398 -60.165 1.00 48.22 334 GLN A CA 1
ATOM 2700 C C . GLN A 1 334 ? 31.072 -18.698 -58.675 1.00 48.22 334 GLN A C 1
ATOM 2702 O O . GLN A 1 334 ? 30.138 -19.164 -58.029 1.00 48.22 334 GLN A O 1
ATOM 2707 N N . ILE A 1 335 ? 32.241 -18.371 -58.121 1.00 54.12 335 ILE A N 1
ATOM 2708 C CA . ILE A 1 335 ? 32.527 -18.523 -56.689 1.00 54.12 335 ILE A CA 1
ATOM 2709 C C . ILE A 1 335 ? 31.691 -17.536 -55.866 1.00 54.12 335 ILE A C 1
ATOM 2711 O O . ILE A 1 335 ? 31.027 -17.947 -54.921 1.00 54.12 335 ILE A O 1
ATOM 2715 N N . VAL A 1 336 ? 31.618 -16.269 -56.291 1.00 49.88 336 VAL A N 1
ATOM 2716 C CA . VAL A 1 336 ? 30.796 -15.249 -55.614 1.00 49.88 336 VAL A CA 1
ATOM 2717 C C . VAL A 1 336 ? 29.302 -15.595 -55.662 1.00 49.88 336 VAL A C 1
ATOM 2719 O O . VAL A 1 336 ? 28.591 -15.370 -54.689 1.00 49.88 336 VAL A O 1
ATOM 2722 N N . LEU A 1 337 ? 28.808 -16.178 -56.761 1.00 50.94 337 LEU A N 1
ATOM 2723 C CA . LEU A 1 337 ? 27.416 -16.643 -56.839 1.00 50.94 337 LEU A CA 1
ATOM 2724 C C . LEU A 1 337 ? 27.132 -17.802 -55.871 1.00 50.94 337 LEU A C 1
ATOM 2726 O O . LEU A 1 337 ? 26.094 -17.797 -55.218 1.00 50.94 337 LEU A O 1
ATOM 2730 N N . PHE A 1 338 ? 28.057 -18.754 -55.735 1.00 59.06 338 PHE A N 1
ATOM 2731 C CA . PHE A 1 338 ? 27.914 -19.867 -54.794 1.00 59.06 338 PHE A CA 1
ATOM 2732 C C . PHE A 1 338 ? 27.960 -19.406 -53.328 1.00 59.06 338 PHE A C 1
ATOM 2734 O O . PHE A 1 338 ? 27.197 -19.901 -52.501 1.00 59.06 338 PHE A O 1
ATOM 2741 N N . GLU A 1 339 ? 28.816 -18.435 -52.997 1.00 51.94 339 GLU A N 1
ATOM 2742 C CA . GLU A 1 339 ? 28.891 -17.853 -51.650 1.00 51.94 339 GLU A CA 1
ATOM 2743 C C . GLU A 1 339 ? 27.611 -17.087 -51.280 1.00 51.94 339 GLU A C 1
ATOM 2745 O O . GLU A 1 339 ? 27.110 -17.235 -50.165 1.00 51.94 339 GLU A O 1
ATOM 2750 N N . LEU A 1 340 ? 27.021 -16.353 -52.230 1.00 52.06 340 LEU A N 1
ATOM 2751 C CA . LEU A 1 340 ? 25.739 -15.669 -52.027 1.00 52.06 340 LEU A CA 1
ATOM 2752 C C . LEU A 1 340 ? 24.568 -16.652 -51.832 1.00 52.06 340 LEU A C 1
ATOM 2754 O O . LEU A 1 340 ? 23.698 -16.399 -51.000 1.00 52.06 340 LEU A O 1
ATOM 2758 N N . GLU A 1 341 ? 24.555 -17.789 -52.536 1.00 57.78 341 GLU A N 1
ATOM 2759 C CA . GLU A 1 341 ? 23.548 -18.846 -52.328 1.00 57.78 341 GLU A CA 1
ATOM 2760 C C . GLU A 1 341 ? 23.680 -19.515 -50.943 1.00 57.78 341 GLU A C 1
ATOM 2762 O O . GLU A 1 341 ? 22.674 -19.870 -50.327 1.00 57.78 341 GLU A O 1
ATOM 2767 N N . GLN A 1 342 ? 24.900 -19.657 -50.411 1.00 60.72 342 GLN A N 1
ATOM 2768 C CA . GLN A 1 342 ? 25.123 -20.176 -49.052 1.00 60.72 342 GLN A CA 1
ATOM 2769 C C . GLN A 1 342 ? 24.664 -19.187 -47.970 1.00 60.72 342 GLN A C 1
ATOM 2771 O O . GLN A 1 342 ? 24.067 -19.606 -46.974 1.00 60.72 342 GLN A O 1
ATOM 2776 N N . GLU A 1 343 ? 24.882 -17.882 -48.162 1.00 55.59 343 GLU A N 1
ATOM 2777 C CA . GLU A 1 343 ? 24.368 -16.861 -47.238 1.00 55.59 343 GLU A CA 1
ATOM 2778 C C . GLU A 1 343 ? 22.834 -16.827 -47.206 1.00 55.59 343 GLU A C 1
ATOM 2780 O O . GLU A 1 343 ? 22.251 -16.690 -46.129 1.00 55.59 343 GLU A O 1
ATOM 2785 N N . GLU A 1 344 ? 22.161 -17.029 -48.343 1.00 54.69 344 GLU A N 1
ATOM 2786 C CA . GLU A 1 344 ? 20.695 -17.086 -48.398 1.00 54.69 344 GLU A CA 1
ATOM 2787 C C . GLU A 1 344 ? 20.130 -18.257 -47.572 1.00 54.69 344 GLU A C 1
ATOM 2789 O O . GLU A 1 344 ? 19.151 -18.099 -46.835 1.00 54.69 344 GLU A O 1
ATOM 2794 N N . ILE A 1 345 ? 20.775 -19.428 -47.621 1.00 66.12 345 ILE A N 1
ATOM 2795 C CA . ILE A 1 345 ? 20.405 -20.588 -46.794 1.00 66.12 345 ILE A CA 1
ATOM 2796 C C . ILE A 1 345 ? 20.559 -20.256 -45.302 1.00 66.12 345 ILE A C 1
ATOM 2798 O O . ILE A 1 345 ? 19.664 -20.542 -44.502 1.00 66.12 345 ILE A O 1
ATOM 2802 N N . LEU A 1 346 ? 21.656 -19.600 -44.928 1.00 64.25 346 LEU A N 1
ATOM 2803 C CA . LEU A 1 346 ? 21.965 -19.258 -43.540 1.00 64.25 346 LEU A CA 1
ATOM 2804 C C . LEU A 1 346 ? 21.012 -18.182 -42.987 1.00 64.25 346 LEU A C 1
ATOM 2806 O O . LEU A 1 346 ? 20.559 -18.274 -41.842 1.00 64.25 346 LEU A O 1
ATOM 2810 N N . CYS A 1 347 ? 20.623 -17.209 -43.815 1.00 58.72 347 CYS A N 1
ATOM 2811 C CA . CYS A 1 347 ? 19.576 -16.240 -43.490 1.00 58.72 347 CYS A CA 1
ATOM 2812 C C . CYS A 1 347 ? 18.220 -16.918 -43.246 1.00 58.72 347 CYS A C 1
ATOM 2814 O O . CYS A 1 347 ? 17.572 -16.620 -42.241 1.00 58.72 347 CYS A O 1
ATOM 2816 N N . ASN A 1 348 ? 17.823 -17.872 -44.095 1.00 66.62 348 ASN A N 1
ATOM 2817 C CA . ASN A 1 348 ? 16.579 -18.629 -43.924 1.00 66.62 348 ASN A CA 1
ATOM 2818 C C . ASN A 1 348 ? 16.578 -19.467 -42.628 1.00 66.62 348 ASN A C 1
ATOM 2820 O O . ASN A 1 348 ? 15.565 -19.552 -41.928 1.00 66.62 348 ASN A O 1
ATOM 2824 N N . GLU A 1 349 ? 17.714 -20.064 -42.254 1.00 73.50 349 GLU A N 1
ATOM 2825 C CA . GLU A 1 349 ? 17.847 -20.776 -40.977 1.00 73.50 349 GLU A CA 1
ATOM 2826 C C . GLU A 1 349 ? 17.727 -19.846 -39.762 1.00 73.50 349 GLU A C 1
ATOM 2828 O O . GLU A 1 349 ? 17.088 -20.201 -38.764 1.00 73.50 349 GLU A O 1
ATOM 2833 N N . LEU A 1 350 ? 18.325 -18.654 -39.828 1.00 66.19 350 LEU A N 1
ATOM 2834 C CA . LEU A 1 350 ? 18.222 -17.650 -38.768 1.00 66.19 350 LEU A CA 1
ATOM 2835 C C . LEU A 1 350 ? 16.801 -17.094 -38.644 1.00 66.19 350 LEU A C 1
ATOM 2837 O O . LEU A 1 350 ? 16.328 -16.885 -37.527 1.00 66.19 350 LEU A O 1
ATOM 2841 N N . GLU A 1 351 ? 16.097 -16.908 -39.758 1.00 69.19 351 GLU A N 1
ATOM 2842 C CA . GLU A 1 351 ? 14.707 -1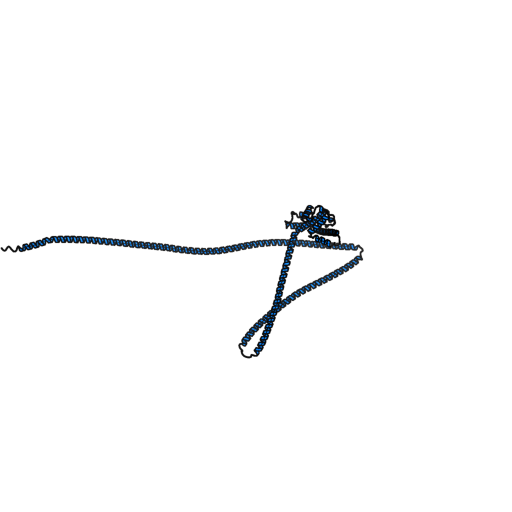6.455 -39.762 1.00 69.19 351 GLU A CA 1
ATOM 2843 C C . GLU A 1 351 ? 13.770 -17.499 -39.133 1.00 69.19 351 GLU A C 1
ATOM 2845 O O . GLU A 1 351 ? 12.916 -17.158 -38.309 1.00 69.19 351 GLU A O 1
ATOM 2850 N N . ASN A 1 352 ? 14.001 -18.787 -39.405 1.00 80.19 352 ASN A N 1
ATOM 2851 C CA . ASN A 1 352 ? 13.290 -19.880 -38.740 1.00 80.19 352 ASN A CA 1
ATOM 2852 C C . ASN A 1 352 ? 13.572 -19.928 -37.230 1.00 80.19 352 ASN A C 1
ATOM 2854 O O . ASN A 1 352 ? 12.637 -20.044 -36.436 1.00 80.19 352 ASN A O 1
ATOM 2858 N N . LYS A 1 353 ? 14.835 -19.773 -36.808 1.00 81.69 353 LYS A N 1
ATOM 2859 C CA . LYS A 1 353 ? 15.196 -19.688 -35.379 1.00 81.69 353 LYS A CA 1
ATOM 2860 C C . LYS A 1 353 ? 14.561 -18.473 -34.700 1.00 81.69 353 LYS A C 1
ATOM 2862 O O . LYS A 1 353 ? 14.115 -18.571 -33.558 1.00 81.69 353 LYS A O 1
ATOM 2867 N N . LEU A 1 354 ? 14.489 -17.337 -35.391 1.00 72.94 354 LEU A N 1
ATOM 2868 C CA . LEU A 1 354 ? 13.835 -16.132 -34.887 1.00 72.94 354 LEU A CA 1
ATOM 2869 C C . LEU A 1 354 ? 12.328 -16.344 -34.700 1.00 72.94 354 LEU A C 1
ATOM 2871 O O . LEU A 1 354 ? 11.769 -15.877 -33.708 1.00 72.94 354 LEU A O 1
ATOM 2875 N N . ASN A 1 355 ? 11.673 -17.047 -35.624 1.00 81.19 355 ASN A N 1
ATOM 2876 C CA . ASN A 1 355 ? 10.256 -17.383 -35.496 1.00 81.19 355 ASN A CA 1
ATOM 2877 C C . ASN A 1 355 ? 10.003 -18.352 -34.329 1.00 81.19 355 ASN A C 1
ATOM 2879 O O . ASN A 1 355 ? 9.112 -18.091 -33.527 1.00 81.19 355 ASN A O 1
ATOM 2883 N N . ASP A 1 356 ? 10.858 -19.359 -34.129 1.00 87.38 356 ASP A N 1
ATOM 2884 C CA . ASP A 1 356 ? 10.773 -20.269 -32.973 1.00 87.38 356 ASP A CA 1
ATOM 2885 C C . ASP A 1 356 ? 10.948 -19.525 -31.628 1.00 87.38 356 ASP A C 1
ATOM 2887 O O . ASP A 1 356 ? 10.279 -19.816 -30.634 1.00 87.38 356 ASP A O 1
ATOM 2891 N N . ILE A 1 357 ? 11.810 -18.498 -31.585 1.00 78.19 357 ILE A N 1
ATOM 2892 C CA . ILE A 1 357 ? 11.949 -17.614 -30.415 1.00 78.19 357 ILE A CA 1
ATOM 2893 C C . ILE A 1 357 ? 10.689 -16.764 -30.206 1.00 78.19 357 ILE A C 1
ATOM 2895 O O . ILE A 1 357 ? 10.249 -16.615 -29.065 1.00 78.19 357 ILE A O 1
ATOM 2899 N N . LYS A 1 358 ? 10.088 -16.215 -31.270 1.00 77.12 358 LYS A N 1
ATOM 2900 C CA . LYS A 1 358 ? 8.839 -15.438 -31.163 1.00 77.12 358 LYS A CA 1
ATOM 2901 C C . LYS A 1 358 ? 7.699 -16.283 -30.600 1.00 77.12 358 LYS A C 1
ATOM 2903 O O . LYS A 1 358 ? 6.994 -15.803 -29.715 1.00 77.12 358 LYS A O 1
ATOM 2908 N N . ASP A 1 359 ? 7.568 -17.526 -31.052 1.00 86.19 359 ASP A N 1
ATOM 2909 C CA . ASP A 1 359 ? 6.535 -18.445 -30.570 1.00 86.19 359 ASP A CA 1
ATOM 2910 C C . ASP A 1 359 ? 6.738 -18.785 -29.083 1.00 86.19 359 ASP A C 1
ATOM 2912 O O . ASP A 1 359 ? 5.789 -18.750 -28.297 1.00 86.19 359 ASP A O 1
ATOM 2916 N N . LYS A 1 360 ? 7.988 -19.004 -28.646 1.00 85.69 360 LYS A N 1
ATOM 2917 C CA . LYS A 1 360 ? 8.319 -19.205 -27.220 1.00 85.69 360 LYS A CA 1
ATOM 2918 C C . LYS A 1 360 ? 8.038 -17.970 -26.365 1.00 85.69 360 LYS A C 1
ATOM 2920 O O . LYS A 1 360 ? 7.551 -18.102 -25.245 1.00 85.69 360 LYS A O 1
ATOM 2925 N N . VAL A 1 361 ? 8.324 -16.772 -26.876 1.00 79.94 361 VAL A N 1
ATOM 2926 C CA . VAL A 1 361 ? 8.019 -15.512 -26.178 1.00 79.94 361 VAL A CA 1
ATOM 2927 C C . VAL A 1 361 ? 6.509 -15.317 -26.038 1.00 79.94 361 VAL A C 1
ATOM 2929 O O . VAL A 1 361 ? 6.066 -14.899 -24.972 1.00 79.94 361 VAL A O 1
ATOM 2932 N N . ALA A 1 362 ? 5.720 -15.651 -27.063 1.00 78.06 362 ALA A N 1
ATOM 2933 C CA . ALA A 1 362 ? 4.261 -15.594 -26.987 1.00 78.06 362 ALA A CA 1
ATOM 2934 C C . ALA A 1 362 ? 3.712 -16.558 -25.919 1.00 78.06 362 ALA A C 1
ATOM 2936 O O . ALA A 1 362 ? 2.914 -16.149 -25.080 1.00 78.06 362 ALA A O 1
ATOM 2937 N N . ALA A 1 363 ? 4.215 -17.797 -25.874 1.00 80.88 363 ALA A N 1
ATOM 2938 C CA . ALA A 1 363 ? 3.825 -18.770 -24.852 1.00 80.88 363 ALA A CA 1
ATOM 2939 C C . ALA A 1 363 ? 4.158 -18.296 -23.423 1.00 80.88 363 ALA A C 1
ATOM 2941 O O . ALA A 1 363 ? 3.319 -18.387 -22.530 1.00 80.88 363 ALA A O 1
ATOM 2942 N N . LEU A 1 364 ? 5.351 -17.726 -23.210 1.00 79.12 364 LEU A N 1
ATOM 2943 C CA . LEU A 1 364 ? 5.742 -17.159 -21.913 1.00 79.12 364 LEU A CA 1
ATOM 2944 C C . LEU A 1 364 ? 4.898 -15.935 -21.529 1.00 79.12 364 LEU A C 1
ATOM 2946 O O . LEU A 1 364 ? 4.609 -15.736 -20.352 1.00 79.12 364 LEU A O 1
ATOM 2950 N N . GLN A 1 365 ? 4.492 -15.109 -22.497 1.00 76.31 365 GLN A N 1
ATOM 2951 C CA . GLN A 1 365 ? 3.600 -13.975 -22.243 1.00 76.31 365 GLN A CA 1
ATOM 2952 C C . GLN A 1 365 ? 2.214 -14.431 -21.777 1.00 76.31 365 GLN A C 1
ATOM 2954 O O . GLN A 1 365 ? 1.688 -13.854 -20.823 1.00 76.31 365 GLN A O 1
ATOM 2959 N N . ASP A 1 366 ? 1.658 -15.480 -22.387 1.00 79.94 366 ASP A N 1
ATOM 2960 C CA . ASP A 1 366 ? 0.389 -16.079 -21.956 1.00 79.94 366 ASP A CA 1
ATOM 2961 C C . ASP A 1 366 ? 0.505 -16.700 -20.553 1.00 79.94 366 ASP A C 1
ATOM 2963 O O . ASP A 1 366 ? -0.395 -16.562 -19.721 1.00 79.94 366 ASP A O 1
ATOM 2967 N N . GLU A 1 367 ? 1.636 -17.338 -20.247 1.00 78.81 367 GLU A N 1
ATOM 2968 C CA . GLU A 1 367 ? 1.898 -17.921 -18.929 1.00 78.81 367 GLU A CA 1
ATOM 2969 C C . GLU A 1 367 ? 2.018 -16.840 -17.841 1.00 78.81 367 GLU A C 1
ATOM 2971 O O . GLU A 1 367 ? 1.369 -16.929 -16.796 1.00 78.81 367 GLU A O 1
ATOM 2976 N N . ILE A 1 368 ? 2.758 -15.757 -18.114 1.00 76.25 368 ILE A N 1
ATOM 2977 C CA . ILE A 1 368 ? 2.846 -14.579 -17.236 1.00 76.25 368 ILE A CA 1
ATOM 2978 C C . ILE A 1 368 ? 1.461 -13.959 -17.023 1.00 76.25 368 ILE A C 1
ATOM 2980 O O . ILE A 1 368 ? 1.117 -13.614 -15.892 1.00 76.25 368 ILE A O 1
ATOM 2984 N N . TYR A 1 369 ? 0.649 -13.840 -18.076 1.00 76.94 369 TYR A N 1
ATOM 2985 C CA . TYR A 1 369 ? -0.713 -13.320 -17.966 1.00 76.94 369 TYR A CA 1
ATOM 2986 C C . TYR A 1 369 ? -1.572 -14.170 -17.017 1.00 76.94 369 TYR A C 1
ATOM 2988 O O . TYR A 1 369 ? -2.236 -13.624 -16.134 1.00 76.94 369 TYR A O 1
ATOM 2996 N N . ASN A 1 370 ? -1.489 -15.500 -17.116 1.00 79.88 370 ASN A N 1
ATOM 2997 C CA . ASN A 1 370 ? -2.192 -16.411 -16.211 1.00 79.88 370 ASN A CA 1
ATOM 2998 C C . ASN A 1 370 ? -1.730 -16.266 -14.750 1.00 79.88 370 ASN A C 1
ATOM 3000 O O . ASN A 1 370 ? -2.567 -16.266 -13.844 1.00 79.88 370 ASN A O 1
ATOM 3004 N N . TYR A 1 371 ? -0.427 -16.092 -14.503 1.00 72.19 371 TYR A N 1
ATOM 3005 C CA . TYR A 1 371 ? 0.090 -15.837 -13.153 1.00 72.19 371 TYR A CA 1
ATOM 3006 C C . TYR A 1 371 ? -0.402 -14.507 -12.574 1.00 72.19 371 TYR A C 1
ATOM 3008 O O . TYR A 1 371 ? -0.755 -14.451 -11.395 1.00 72.19 371 TYR A O 1
ATOM 3016 N N . VAL A 1 372 ? -0.477 -13.452 -13.390 1.00 75.25 372 VAL A N 1
ATOM 3017 C CA . VAL A 1 372 ? -1.028 -12.155 -12.967 1.00 75.25 372 VAL A CA 1
ATOM 3018 C C . VAL A 1 372 ? -2.505 -12.295 -12.591 1.00 75.25 372 VAL A C 1
ATOM 3020 O O . VAL A 1 372 ? -2.894 -11.860 -11.510 1.00 75.25 372 VAL A O 1
ATOM 3023 N N . CYS A 1 373 ? -3.314 -12.984 -13.404 1.00 73.31 373 CYS A N 1
ATOM 3024 C CA . CYS A 1 373 ? -4.717 -13.242 -13.068 1.00 73.31 373 CYS A CA 1
ATOM 3025 C C . CYS A 1 373 ? -4.878 -14.053 -11.769 1.00 73.31 373 CYS A C 1
ATOM 3027 O O . CYS A 1 373 ? -5.737 -13.735 -10.947 1.00 73.31 373 CYS A O 1
ATOM 3029 N N . ALA A 1 374 ? -4.036 -15.066 -11.543 1.00 69.19 374 ALA A N 1
ATOM 3030 C CA . ALA A 1 374 ? -4.046 -15.838 -10.299 1.00 69.19 374 ALA A CA 1
ATOM 3031 C C . ALA A 1 374 ? -3.643 -14.990 -9.076 1.00 69.19 374 ALA A C 1
ATOM 3033 O O . ALA A 1 374 ? -4.205 -15.158 -7.991 1.00 69.19 374 ALA A O 1
ATOM 3034 N N . SER A 1 375 ? -2.697 -14.061 -9.248 1.00 74.62 375 SER A N 1
ATOM 3035 C CA . SER A 1 375 ? -2.298 -13.101 -8.214 1.00 74.62 375 SER A CA 1
ATOM 3036 C C . SER A 1 375 ? -3.449 -12.162 -7.844 1.00 74.62 375 SER A C 1
ATOM 3038 O O . SER A 1 375 ? -3.723 -11.975 -6.658 1.00 74.62 375 SER A O 1
ATOM 3040 N N . ASP A 1 376 ? -4.168 -11.631 -8.836 1.00 75.62 376 ASP A N 1
ATOM 3041 C CA . ASP A 1 376 ? -5.337 -10.771 -8.616 1.00 75.62 376 ASP A CA 1
ATOM 3042 C C . ASP A 1 376 ? -6.453 -11.519 -7.859 1.00 75.62 376 ASP A C 1
ATOM 3044 O O . ASP A 1 376 ? -7.054 -10.983 -6.922 1.00 75.62 376 ASP A O 1
ATOM 3048 N N . GLU A 1 377 ? -6.707 -12.789 -8.200 1.00 77.19 377 GLU A N 1
ATOM 3049 C CA . GLU A 1 377 ? -7.670 -13.630 -7.476 1.00 77.19 377 GLU A CA 1
ATOM 3050 C C . GLU A 1 377 ? -7.260 -13.896 -6.022 1.00 77.19 377 GLU A C 1
ATOM 3052 O O . GLU A 1 377 ? -8.110 -13.900 -5.124 1.00 77.19 377 GLU A O 1
ATOM 3057 N N . LEU A 1 378 ? -5.970 -14.141 -5.772 1.00 76.19 378 LEU A N 1
ATOM 3058 C CA . LEU A 1 378 ? -5.445 -14.326 -4.418 1.00 76.19 378 LEU A CA 1
ATOM 3059 C C . LEU A 1 378 ? -5.562 -13.042 -3.601 1.00 76.19 378 LEU A C 1
ATOM 3061 O O . LEU A 1 378 ? -6.001 -13.098 -2.454 1.00 76.19 378 LEU A O 1
ATOM 3065 N N . GLN A 1 379 ? -5.255 -11.892 -4.197 1.00 76.44 379 GLN A N 1
ATOM 3066 C CA . GLN A 1 379 ? -5.397 -10.600 -3.536 1.00 76.44 379 GLN A CA 1
ATOM 3067 C C . GLN A 1 379 ? -6.855 -10.333 -3.139 1.00 76.44 379 GLN A C 1
ATOM 3069 O O . GLN A 1 379 ? -7.122 -9.935 -2.005 1.00 76.44 379 GLN A O 1
ATOM 3074 N N . LEU A 1 380 ? -7.811 -10.657 -4.016 1.00 79.94 380 LEU A N 1
ATOM 3075 C CA . LEU A 1 380 ? -9.239 -10.544 -3.714 1.00 79.94 380 LEU A CA 1
ATOM 3076 C C . LEU A 1 380 ? -9.670 -11.469 -2.558 1.00 79.94 380 LEU A C 1
ATOM 3078 O O . LEU A 1 380 ? -10.485 -11.084 -1.715 1.00 79.94 380 LEU A O 1
ATOM 3082 N N . LYS A 1 381 ? -9.121 -12.692 -2.497 1.00 76.88 381 LYS A N 1
ATOM 3083 C CA . LYS A 1 381 ? -9.358 -13.637 -1.389 1.00 76.88 381 LYS A CA 1
ATOM 3084 C C . LYS A 1 381 ? -8.769 -13.125 -0.073 1.00 76.88 381 LYS A C 1
ATOM 3086 O O . LYS A 1 381 ? -9.448 -13.226 0.946 1.00 76.88 381 LYS A O 1
ATOM 3091 N N . CYS A 1 382 ? -7.567 -12.547 -0.091 1.00 73.88 382 CYS A N 1
ATOM 3092 C CA . CYS A 1 382 ? -6.939 -11.947 1.088 1.00 73.88 382 CYS A CA 1
ATOM 3093 C C . CYS A 1 382 ? -7.768 -10.782 1.642 1.00 73.88 382 CYS A C 1
ATOM 3095 O O . CYS A 1 382 ? -8.104 -10.797 2.823 1.00 73.88 382 CYS A O 1
ATOM 3097 N N . SER A 1 383 ? -8.208 -9.843 0.795 1.00 75.19 383 SER A N 1
ATOM 3098 C CA . SER A 1 383 ? -9.072 -8.736 1.239 1.00 75.19 383 SER A CA 1
ATOM 3099 C C . SER A 1 383 ? -10.382 -9.231 1.860 1.00 75.19 383 SER A C 1
ATOM 3101 O O . SER A 1 383 ? -10.857 -8.687 2.854 1.00 75.19 383 SER A O 1
ATOM 3103 N N . ARG A 1 384 ? -10.961 -10.311 1.322 1.00 80.56 384 ARG A N 1
ATOM 3104 C CA . ARG A 1 384 ? -12.178 -10.908 1.887 1.00 80.56 384 ARG A CA 1
ATOM 3105 C C . ARG A 1 384 ? -11.940 -11.603 3.230 1.00 80.56 384 ARG A C 1
ATOM 3107 O O . ARG A 1 384 ? -12.840 -11.614 4.067 1.00 80.56 384 ARG A O 1
ATOM 3114 N N . LEU A 1 385 ? -10.760 -12.184 3.441 1.00 76.31 385 LEU A N 1
ATOM 3115 C CA . LEU A 1 385 ? -10.374 -12.751 4.735 1.00 76.31 385 LEU A CA 1
ATOM 3116 C C . LEU A 1 385 ? -10.166 -11.654 5.786 1.00 76.31 385 LEU A C 1
ATOM 3118 O O . LEU A 1 385 ? -10.678 -11.804 6.891 1.00 76.31 385 LEU A O 1
ATOM 3122 N N . GLU A 1 386 ? -9.532 -10.534 5.431 1.00 77.81 386 GLU A N 1
ATOM 3123 C CA . GLU A 1 386 ? -9.397 -9.370 6.323 1.00 77.81 386 GLU A CA 1
ATOM 3124 C C . GLU A 1 386 ? -10.764 -8.791 6.727 1.00 77.81 386 GLU A C 1
ATOM 3126 O O . GLU A 1 386 ? -10.987 -8.440 7.887 1.00 77.81 386 GLU A O 1
ATOM 3131 N N . GLU A 1 387 ? -11.727 -8.709 5.802 1.00 80.31 387 GLU A N 1
ATOM 3132 C CA . GLU A 1 387 ? -13.096 -8.291 6.135 1.00 80.31 387 GLU A CA 1
ATOM 3133 C C . GLU A 1 387 ? -13.774 -9.249 7.126 1.00 80.31 387 GLU A C 1
ATOM 3135 O O . GLU A 1 387 ? -14.446 -8.799 8.059 1.00 80.31 387 GLU A O 1
ATOM 3140 N N . LEU A 1 388 ? -13.605 -10.562 6.941 1.00 76.88 388 LEU A N 1
ATOM 3141 C CA . LEU A 1 388 ? -14.166 -11.577 7.835 1.00 76.88 388 LEU A CA 1
ATOM 3142 C C . LEU A 1 388 ? -13.510 -11.544 9.219 1.00 76.88 388 LEU A C 1
ATOM 3144 O O . LEU A 1 388 ? -14.225 -11.617 10.218 1.00 76.88 388 LEU A O 1
ATOM 3148 N N . GLU A 1 389 ? -12.191 -11.371 9.291 1.00 78.69 389 GLU A N 1
ATOM 3149 C CA . GLU A 1 389 ? -11.454 -11.215 10.548 1.00 78.69 389 GLU A CA 1
ATOM 3150 C C . GLU A 1 389 ? -11.940 -9.983 11.322 1.00 78.69 389 GLU A C 1
ATOM 3152 O O . GLU A 1 389 ? -12.257 -10.068 12.509 1.00 78.69 389 GLU A O 1
ATOM 3157 N N . ASN A 1 390 ? -12.117 -8.851 10.636 1.00 77.25 390 ASN A N 1
ATOM 3158 C CA . ASN A 1 390 ? -12.657 -7.636 11.243 1.00 77.25 390 ASN A CA 1
ATOM 3159 C C . ASN A 1 390 ? -14.099 -7.818 11.756 1.00 77.25 390 ASN A C 1
ATOM 3161 O O . ASN A 1 390 ? -14.479 -7.241 12.779 1.00 77.25 390 ASN A O 1
ATOM 3165 N N . GLN A 1 391 ? -14.925 -8.612 11.067 1.00 76.81 391 GLN A N 1
ATOM 3166 C CA . GLN A 1 391 ? -16.281 -8.940 11.524 1.00 76.81 391 GLN A CA 1
ATOM 3167 C C . GLN A 1 391 ? -16.285 -9.885 12.733 1.00 76.81 391 GLN A C 1
ATOM 3169 O O . GLN A 1 391 ? -17.096 -9.700 13.642 1.00 76.81 391 GLN A O 1
ATOM 3174 N N . GLU A 1 392 ? -15.410 -10.891 12.752 1.00 73.06 392 GLU A N 1
ATOM 3175 C CA . GLU A 1 392 ? -15.211 -11.801 13.889 1.00 73.06 392 GLU A CA 1
ATOM 3176 C C . GLU A 1 392 ? -14.703 -11.043 15.119 1.00 73.06 392 GLU A C 1
ATOM 3178 O O . GLU A 1 392 ? -15.267 -11.190 16.203 1.00 73.06 392 GLU A O 1
ATOM 3183 N N . SER A 1 393 ? -13.716 -10.160 14.944 1.00 76.25 393 SER A N 1
ATOM 3184 C CA . SER A 1 393 ? -13.173 -9.312 16.009 1.00 76.25 393 SER A CA 1
ATOM 3185 C C . SER A 1 393 ? -14.265 -8.448 16.656 1.00 76.25 393 SER A C 1
ATOM 3187 O O . SER A 1 393 ? -14.436 -8.473 17.876 1.00 76.25 393 SER A O 1
ATOM 3189 N N . LYS A 1 394 ? -15.111 -7.792 15.844 1.00 79.56 394 LYS A N 1
ATOM 3190 C CA . LYS A 1 394 ? -16.272 -7.034 16.348 1.00 79.56 394 LYS A CA 1
ATOM 3191 C C . LYS A 1 394 ? -17.262 -7.909 17.118 1.00 79.56 394 LYS A C 1
ATOM 3193 O O . LYS A 1 394 ? -17.697 -7.521 18.201 1.00 79.56 394 LYS A O 1
ATOM 3198 N N . ARG A 1 395 ? -17.602 -9.099 16.602 1.00 78.50 395 ARG A N 1
ATOM 3199 C CA . ARG A 1 395 ? -18.488 -10.046 17.308 1.00 78.50 395 ARG A CA 1
ATOM 3200 C C . ARG A 1 395 ? -17.891 -10.509 18.634 1.00 78.50 395 ARG A C 1
ATOM 3202 O O . ARG A 1 395 ? -18.619 -10.684 19.613 1.00 78.50 395 ARG A O 1
ATOM 3209 N N . PHE A 1 396 ? -16.579 -10.712 18.682 1.00 77.44 396 PHE A N 1
ATOM 3210 C CA . PHE A 1 396 ? -15.884 -11.111 19.898 1.00 77.44 396 PHE A CA 1
ATOM 3211 C C . PHE A 1 396 ? -15.940 -10.014 20.968 1.00 77.44 396 PHE A C 1
ATOM 3213 O O . PHE A 1 396 ? -16.250 -10.303 22.128 1.00 77.44 396 PHE A O 1
ATOM 3220 N N . ASP A 1 397 ? -15.732 -8.754 20.581 1.00 79.38 397 ASP A N 1
ATOM 3221 C CA . ASP A 1 397 ? -15.853 -7.605 21.483 1.00 79.38 397 ASP A CA 1
ATOM 3222 C C . ASP A 1 397 ? -17.289 -7.416 22.001 1.00 79.38 397 ASP A C 1
ATOM 3224 O O . ASP A 1 397 ? -17.493 -7.209 23.202 1.00 79.38 397 ASP A O 1
ATOM 3228 N N . GLU A 1 398 ? -18.299 -7.576 21.140 1.00 80.06 398 GLU A N 1
ATOM 3229 C CA . GLU A 1 398 ? -19.716 -7.577 21.540 1.00 80.06 398 GLU A CA 1
ATOM 3230 C C . GLU A 1 398 ? -20.026 -8.699 22.544 1.00 80.06 398 GLU A C 1
ATOM 3232 O O . GLU A 1 398 ? -20.712 -8.479 23.549 1.00 80.06 398 GLU A O 1
ATOM 3237 N N . THR A 1 399 ? -19.469 -9.892 22.321 1.00 79.62 399 THR A N 1
ATOM 3238 C CA . THR A 1 399 ? -19.644 -11.045 23.215 1.00 79.62 399 THR A CA 1
ATOM 3239 C C . THR A 1 399 ? -18.978 -10.799 24.571 1.00 79.62 399 THR A C 1
ATOM 3241 O O . THR A 1 399 ? -19.579 -11.065 25.616 1.00 79.62 399 THR A O 1
ATOM 3244 N N . LYS A 1 400 ? -17.767 -10.223 24.593 1.00 80.38 400 LYS A N 1
ATOM 3245 C CA . LYS A 1 400 ? -17.092 -9.794 25.831 1.00 80.38 400 LYS A CA 1
ATOM 3246 C C . LYS A 1 400 ? -17.935 -8.792 26.615 1.00 80.38 400 LYS A C 1
ATOM 3248 O O . LYS A 1 400 ? -18.071 -8.930 27.833 1.00 80.38 400 LYS A O 1
ATOM 3253 N N . LEU A 1 401 ? -18.520 -7.810 25.930 1.00 85.06 401 LEU A N 1
ATOM 3254 C CA . LEU A 1 401 ? -19.392 -6.819 26.556 1.00 85.06 401 LEU A CA 1
ATOM 3255 C C . LEU A 1 401 ? -20.640 -7.478 27.166 1.00 85.06 401 LEU A C 1
ATOM 3257 O O . LEU A 1 401 ? -20.994 -7.175 28.307 1.00 85.06 401 LEU A O 1
ATOM 3261 N N . GLN A 1 402 ? -21.269 -8.419 26.455 1.00 81.06 402 GLN A N 1
ATOM 3262 C CA . GLN A 1 402 ? -22.405 -9.191 26.971 1.00 81.06 402 GLN A CA 1
ATOM 3263 C C . GLN A 1 402 ? -22.044 -10.029 28.201 1.00 81.06 402 GLN A C 1
ATOM 3265 O O . GLN A 1 402 ? -22.809 -10.055 29.166 1.00 81.06 402 GLN A O 1
ATOM 3270 N N . ILE A 1 403 ? -20.882 -10.687 28.209 1.00 83.75 403 ILE A N 1
ATOM 3271 C CA . ILE A 1 403 ? -20.413 -11.457 29.371 1.00 83.75 403 ILE A CA 1
ATOM 3272 C C . ILE A 1 403 ? -20.237 -10.537 30.586 1.00 83.75 403 ILE A C 1
ATOM 3274 O O . ILE A 1 403 ? -20.743 -10.852 31.664 1.00 83.75 403 ILE A O 1
ATOM 3278 N N . ALA A 1 404 ? -19.606 -9.372 30.413 1.00 81.25 404 ALA A N 1
ATOM 3279 C CA . ALA A 1 404 ? -19.420 -8.404 31.495 1.00 81.25 404 ALA A CA 1
ATOM 3280 C C . ALA A 1 404 ? -20.760 -7.878 32.048 1.00 81.25 404 ALA A C 1
ATOM 3282 O O . ALA A 1 404 ? -20.945 -7.776 33.265 1.00 81.25 404 ALA A O 1
ATOM 3283 N N . GLN A 1 405 ? -21.729 -7.593 31.170 1.00 83.75 405 GLN A N 1
ATOM 3284 C CA . GLN A 1 405 ? -23.086 -7.207 31.574 1.00 83.75 405 GLN A CA 1
ATOM 3285 C C . GLN A 1 405 ? -23.795 -8.334 32.341 1.00 83.75 405 GLN A C 1
ATOM 3287 O O . GLN A 1 405 ? -24.419 -8.079 33.375 1.00 83.75 405 GLN A O 1
ATOM 3292 N N . ASN A 1 406 ? -23.657 -9.582 31.889 1.00 85.69 406 ASN A N 1
ATOM 3293 C CA . ASN A 1 406 ? -24.235 -10.750 32.552 1.00 85.69 406 ASN A CA 1
ATOM 3294 C C . ASN A 1 406 ? -23.621 -11.003 33.937 1.00 85.69 406 ASN A C 1
ATOM 3296 O O . ASN A 1 406 ? -24.355 -11.287 34.885 1.00 85.69 406 ASN A O 1
ATOM 3300 N N . GLU A 1 407 ? -22.307 -10.840 34.106 1.00 87.06 407 GLU A N 1
ATOM 3301 C CA . GLU A 1 407 ? -21.671 -10.912 35.428 1.00 87.06 407 GLU A CA 1
ATOM 3302 C C . GLU A 1 407 ? -22.181 -9.818 36.372 1.00 87.06 407 GLU A C 1
ATOM 3304 O O . GLU A 1 407 ? -22.441 -10.074 37.553 1.00 87.06 407 GLU A O 1
ATOM 3309 N N . GLN A 1 408 ? -22.374 -8.598 35.862 1.00 84.81 408 GLN A N 1
ATOM 3310 C CA . GLN A 1 408 ? -22.924 -7.500 36.652 1.00 84.81 408 GLN A CA 1
ATOM 3311 C C . GLN A 1 408 ? -24.377 -7.775 37.072 1.00 84.81 408 GLN A C 1
ATOM 3313 O O . GLN A 1 408 ? -24.752 -7.505 38.219 1.00 84.81 408 GLN A O 1
ATOM 3318 N N . LEU A 1 409 ? -25.190 -8.345 36.177 1.00 86.38 409 LEU A N 1
ATOM 3319 C CA . LEU A 1 409 ? -26.552 -8.787 36.484 1.00 86.38 409 LEU A CA 1
ATOM 3320 C C . LEU A 1 409 ? -26.559 -9.899 37.537 1.00 86.38 409 LEU A C 1
ATOM 3322 O O . LEU A 1 409 ? -27.341 -9.824 38.483 1.00 86.38 409 LEU A O 1
ATOM 3326 N N . LYS A 1 410 ? -25.651 -10.875 37.440 1.00 90.56 410 LYS A N 1
ATOM 3327 C CA . LYS A 1 410 ? -25.525 -11.963 38.419 1.00 90.56 410 LYS A CA 1
ATOM 3328 C C . LYS A 1 410 ? -25.231 -11.435 39.827 1.00 90.56 410 LYS A C 1
ATOM 3330 O O . LYS A 1 410 ? -25.946 -11.781 40.764 1.00 90.56 410 LYS A O 1
ATOM 3335 N N . LYS A 1 411 ? -24.281 -10.499 39.964 1.00 88.69 411 LYS A N 1
ATOM 3336 C CA . LYS A 1 411 ? -23.994 -9.821 41.246 1.00 88.69 411 LYS A CA 1
ATOM 3337 C C . LYS A 1 411 ? -25.217 -9.081 41.803 1.00 88.69 411 LYS A C 1
ATOM 3339 O O . LYS A 1 411 ? -25.462 -9.097 43.007 1.00 88.69 411 LYS A O 1
ATOM 3344 N N . ARG A 1 412 ? -26.017 -8.432 40.944 1.00 86.88 412 ARG A N 1
ATOM 3345 C CA . ARG A 1 412 ? -27.266 -7.771 41.371 1.00 86.88 412 ARG A CA 1
ATOM 3346 C C . ARG A 1 412 ? -28.313 -8.773 41.856 1.00 86.88 412 ARG A C 1
ATOM 3348 O O . ARG A 1 412 ? -28.979 -8.492 42.850 1.00 86.88 412 ARG A O 1
ATOM 3355 N N . ILE A 1 413 ? -28.449 -9.919 41.186 1.00 88.62 413 ILE A N 1
ATOM 3356 C CA . ILE A 1 413 ? -29.367 -10.993 41.592 1.00 88.62 413 ILE A CA 1
ATOM 3357 C C . ILE A 1 413 ? -28.980 -11.533 42.973 1.00 88.62 413 ILE A C 1
ATOM 3359 O O . ILE A 1 413 ? -29.853 -11.637 43.829 1.00 88.62 413 ILE A O 1
ATOM 3363 N N . GLU A 1 414 ? -27.695 -11.783 43.232 1.00 89.81 414 GLU A N 1
ATOM 3364 C CA . GLU A 1 414 ? -27.213 -12.243 44.546 1.00 89.81 414 GLU A CA 1
ATOM 3365 C C . GLU A 1 414 ? -27.539 -11.237 45.668 1.00 89.81 414 GLU A C 1
ATOM 3367 O O . GLU A 1 414 ? -28.043 -11.615 46.728 1.00 89.81 414 GLU A O 1
ATOM 3372 N N . ILE A 1 415 ? -27.347 -9.933 45.424 1.00 88.19 415 ILE A N 1
ATOM 3373 C CA . ILE A 1 415 ? -27.727 -8.880 46.383 1.00 88.19 415 ILE A CA 1
ATOM 3374 C C . ILE A 1 415 ? -29.241 -8.879 46.631 1.00 88.19 415 ILE A C 1
ATOM 3376 O O . ILE A 1 415 ? -29.683 -8.729 47.772 1.00 88.19 415 ILE A O 1
ATOM 3380 N N . LEU A 1 416 ? -30.052 -9.019 45.578 1.00 86.56 416 LEU A N 1
ATOM 3381 C CA . LEU A 1 416 ? -31.510 -9.055 45.703 1.00 86.56 416 LEU A CA 1
ATOM 3382 C C . LEU A 1 416 ? -31.986 -10.296 46.464 1.00 86.56 416 LEU A C 1
ATOM 3384 O O . LEU A 1 416 ? -32.869 -10.166 47.307 1.00 86.56 416 LEU A O 1
ATOM 3388 N N . GLN A 1 417 ? -31.378 -11.461 46.235 1.00 88.81 417 GLN A N 1
ATOM 3389 C CA . GLN A 1 417 ? -31.670 -12.688 46.981 1.00 88.81 417 GLN A CA 1
ATOM 3390 C C . GLN A 1 417 ? -31.333 -12.534 48.468 1.00 88.81 417 GLN A C 1
ATOM 3392 O O . GLN A 1 417 ? -32.177 -12.812 49.317 1.00 88.81 417 GLN A O 1
ATOM 3397 N N . SER A 1 418 ? -30.162 -11.980 48.795 1.00 88.50 418 SER A N 1
ATOM 3398 C CA . SER A 1 418 ? -29.790 -11.685 50.186 1.00 88.50 418 SER A CA 1
ATOM 3399 C C . SER A 1 418 ? -30.784 -10.731 50.866 1.00 88.50 418 SER A C 1
ATOM 3401 O O . SER A 1 418 ? -31.184 -10.938 52.016 1.00 88.50 418 SER A O 1
ATOM 3403 N N . LYS A 1 419 ? -31.246 -9.698 50.147 1.00 88.62 419 LYS A N 1
ATOM 3404 C CA . LYS A 1 419 ? -32.276 -8.776 50.650 1.00 88.62 419 LYS A CA 1
ATOM 3405 C C . LYS A 1 419 ? -33.630 -9.459 50.829 1.00 88.62 419 LYS A C 1
ATOM 3407 O O . LYS A 1 419 ? -34.301 -9.194 51.824 1.00 88.62 419 LYS A O 1
ATOM 3412 N N . GLN A 1 420 ? -34.016 -10.336 49.907 1.00 88.69 420 GLN A N 1
ATOM 3413 C CA . GLN A 1 420 ? -35.248 -11.115 49.995 1.00 88.69 420 GLN A CA 1
ATOM 3414 C C . GLN A 1 420 ? -35.242 -12.006 51.245 1.00 88.69 420 GLN A C 1
ATOM 3416 O O . GLN A 1 420 ? -36.179 -11.945 52.038 1.00 88.69 420 GLN A O 1
ATOM 3421 N N . GLU A 1 421 ? -34.149 -12.731 51.497 1.00 89.44 421 GLU A N 1
ATOM 3422 C CA . GLU A 1 421 ? -33.989 -13.539 52.713 1.00 89.44 421 GLU A CA 1
ATOM 3423 C C . GLU A 1 421 ? -34.067 -12.697 53.995 1.00 89.44 421 GLU A C 1
ATOM 3425 O O . GLU A 1 421 ? -34.664 -13.112 54.994 1.00 89.44 421 GLU A O 1
ATOM 3430 N N . ALA A 1 422 ? -33.476 -11.497 53.992 1.00 86.25 422 ALA A N 1
ATOM 3431 C CA . ALA A 1 422 ? -33.572 -10.574 55.120 1.00 86.25 422 ALA A CA 1
ATOM 3432 C C . ALA A 1 422 ? -35.020 -10.107 55.351 1.00 86.25 422 ALA A C 1
ATOM 3434 O O . ALA A 1 422 ? -35.486 -10.082 56.494 1.00 86.25 422 ALA A O 1
ATOM 3435 N N . CYS A 1 423 ? -35.752 -9.787 54.281 1.00 84.06 423 CYS A N 1
ATOM 3436 C CA . CYS A 1 423 ? -37.171 -9.444 54.350 1.00 84.06 423 CYS A CA 1
ATOM 3437 C C . CYS A 1 423 ? -38.018 -10.600 54.893 1.00 84.06 423 CYS A C 1
ATOM 3439 O O . CYS A 1 423 ? -38.874 -10.364 55.747 1.00 84.06 423 CYS A O 1
ATOM 3441 N N . ASP A 1 424 ? -37.761 -11.836 54.469 1.00 89.38 424 ASP A N 1
ATOM 3442 C CA . ASP A 1 424 ? -38.497 -13.007 54.952 1.00 89.38 424 ASP A CA 1
ATOM 3443 C C . ASP A 1 424 ? -38.225 -13.272 56.443 1.00 89.38 424 ASP A C 1
ATOM 3445 O O . ASP A 1 424 ? -39.161 -13.503 57.211 1.00 89.38 424 ASP A O 1
ATOM 3449 N N . LYS A 1 425 ? -36.980 -13.091 56.910 1.00 90.94 425 LYS A N 1
ATOM 3450 C CA . LYS A 1 425 ? -36.643 -13.137 58.348 1.00 90.94 425 LYS A CA 1
ATOM 3451 C C . LYS A 1 425 ? -37.376 -12.066 59.161 1.00 90.94 425 LYS A C 1
ATOM 3453 O O . LYS A 1 425 ? -37.839 -12.340 60.270 1.00 90.94 425 LYS A O 1
ATOM 3458 N N . ILE A 1 426 ? -37.486 -10.843 58.636 1.00 86.88 426 ILE A N 1
ATOM 3459 C CA . ILE A 1 426 ? -38.248 -9.763 59.284 1.00 86.88 426 ILE A CA 1
ATOM 3460 C C . ILE A 1 426 ? -39.737 -10.116 59.326 1.00 86.88 426 ILE A C 1
ATOM 3462 O O . ILE A 1 426 ? -40.373 -9.955 60.369 1.00 86.88 426 ILE A O 1
ATOM 3466 N N . ARG A 1 427 ? -40.290 -10.629 58.223 1.00 88.00 427 ARG A N 1
ATOM 3467 C CA . ARG A 1 427 ? -41.698 -11.030 58.128 1.00 88.00 427 ARG A CA 1
ATOM 3468 C C . ARG A 1 427 ? -42.038 -12.115 59.151 1.00 88.00 427 ARG A C 1
ATOM 3470 O O . ARG A 1 427 ? -43.046 -11.988 59.845 1.00 88.00 427 ARG A O 1
ATOM 3477 N N . GLU A 1 428 ? -41.169 -13.110 59.322 1.00 91.00 428 GLU A N 1
ATOM 3478 C CA . GLU A 1 428 ? -41.371 -14.165 60.319 1.00 91.00 428 GLU A CA 1
ATOM 3479 C C . GLU A 1 428 ? -41.282 -13.623 61.754 1.00 91.00 428 GLU A C 1
ATOM 3481 O O . GLU A 1 428 ? -42.121 -13.940 62.599 1.00 91.00 428 GLU A O 1
ATOM 3486 N N . ARG A 1 429 ? -40.345 -12.705 62.034 1.00 88.50 429 ARG A N 1
ATOM 3487 C CA . ARG A 1 429 ? -40.295 -12.009 63.334 1.00 88.50 429 ARG A CA 1
ATOM 3488 C C . ARG A 1 429 ? -41.566 -11.215 63.621 1.00 88.50 429 ARG A C 1
ATOM 3490 O O . ARG A 1 429 ? -42.063 -11.266 64.743 1.00 88.50 429 ARG A O 1
ATOM 3497 N N . ILE A 1 430 ? -42.104 -10.498 62.634 1.00 87.06 430 ILE A N 1
ATOM 3498 C CA . ILE A 1 430 ? -43.370 -9.763 62.778 1.00 87.06 430 ILE A CA 1
ATOM 3499 C C . ILE A 1 430 ? -44.514 -10.729 63.083 1.00 87.06 430 ILE A C 1
ATOM 3501 O O . ILE A 1 430 ? -45.324 -10.444 63.961 1.00 87.06 430 ILE A O 1
ATOM 3505 N N . LYS A 1 431 ? -44.567 -11.879 62.406 1.00 90.62 431 LYS A N 1
ATOM 3506 C CA . LYS A 1 431 ? -45.579 -12.912 62.652 1.00 90.62 431 LYS A CA 1
ATOM 3507 C C . LYS A 1 431 ? -45.522 -13.425 64.094 1.00 90.62 431 LYS A C 1
ATOM 3509 O O . LYS A 1 431 ? -46.553 -13.465 64.756 1.00 90.62 431 LYS A O 1
ATOM 3514 N N . ILE A 1 432 ? -44.324 -13.714 64.608 1.00 90.38 432 ILE A N 1
ATOM 3515 C CA . ILE A 1 432 ? -44.115 -14.113 66.010 1.00 90.38 432 ILE A CA 1
ATOM 3516 C C . ILE A 1 432 ? -44.533 -12.994 66.975 1.00 90.38 432 ILE A C 1
ATOM 3518 O O . ILE A 1 432 ? -45.183 -13.263 67.983 1.00 90.38 432 ILE A O 1
ATOM 3522 N N . MET A 1 433 ? -44.175 -11.738 66.686 1.00 84.19 433 MET A N 1
ATOM 3523 C CA . MET A 1 433 ? -44.558 -10.599 67.530 1.00 84.19 433 MET A CA 1
ATOM 3524 C C . MET A 1 433 ? -46.071 -10.382 67.565 1.00 84.19 433 MET A C 1
ATOM 3526 O O . MET A 1 433 ? -46.600 -10.120 68.640 1.00 84.19 433 MET A O 1
ATOM 3530 N N . ARG A 1 434 ? -46.768 -10.531 66.430 1.00 87.56 434 ARG A N 1
ATOM 3531 C CA . ARG A 1 434 ? -48.238 -10.476 66.381 1.00 87.56 434 ARG A CA 1
ATOM 3532 C C . ARG A 1 434 ? -48.857 -11.561 67.252 1.00 87.56 434 ARG A C 1
ATOM 3534 O O . ARG A 1 434 ? -49.663 -11.242 68.108 1.00 87.56 434 ARG A O 1
ATOM 3541 N N . LEU A 1 435 ? -48.382 -12.798 67.128 1.00 90.94 435 LEU A N 1
ATOM 3542 C CA . LEU A 1 435 ? -48.845 -13.916 67.955 1.00 90.94 435 LEU A CA 1
ATOM 3543 C C . LEU A 1 435 ? -48.641 -13.659 69.458 1.00 90.94 435 LEU A C 1
ATOM 3545 O O . LEU A 1 435 ? -49.530 -13.920 70.260 1.00 90.94 435 LEU A O 1
ATOM 3549 N N . LYS A 1 436 ? -47.490 -13.095 69.850 1.00 89.88 436 LYS A N 1
ATOM 3550 C CA . LYS A 1 436 ? -47.249 -12.682 71.244 1.00 89.88 436 LYS A CA 1
ATOM 3551 C C . LYS A 1 436 ? -48.196 -11.570 71.695 1.00 89.88 436 LYS A C 1
ATOM 3553 O O . LYS A 1 436 ? -48.660 -11.602 72.827 1.00 89.88 436 LYS A O 1
ATOM 3558 N N . TYR A 1 437 ? -48.445 -10.586 70.837 1.00 86.00 437 TYR A N 1
ATOM 3559 C CA . TYR A 1 437 ? -49.349 -9.481 71.136 1.00 86.00 437 TYR A CA 1
ATOM 3560 C C . TYR A 1 437 ? -50.798 -9.957 71.302 1.00 86.00 437 TYR A C 1
ATOM 3562 O O . TYR A 1 437 ? -51.449 -9.578 72.272 1.00 86.00 437 TYR A O 1
ATOM 3570 N N . ASP A 1 438 ? -51.265 -10.839 70.419 1.00 88.19 438 ASP A N 1
ATOM 3571 C CA . ASP A 1 438 ? -52.602 -11.431 70.490 1.00 88.19 438 ASP A CA 1
ATOM 3572 C C . ASP A 1 438 ? -52.769 -12.257 71.777 1.00 88.19 438 ASP A C 1
ATOM 3574 O O . ASP A 1 438 ? -53.765 -12.100 72.482 1.00 88.19 438 ASP A O 1
ATOM 3578 N N . ASN A 1 439 ? -51.754 -13.045 72.159 1.00 88.62 439 ASN A N 1
ATOM 3579 C CA . ASN A 1 439 ? -51.753 -13.772 73.434 1.00 88.62 439 ASN A CA 1
ATOM 3580 C C . ASN A 1 439 ? -51.835 -12.829 74.647 1.00 88.62 439 ASN A C 1
ATOM 3582 O O . ASN A 1 439 ? -52.583 -13.104 75.578 1.00 88.62 439 ASN A O 1
ATOM 3586 N N . LEU A 1 440 ? -51.103 -11.708 74.638 1.00 87.94 440 LEU A N 1
ATOM 3587 C CA . LEU A 1 440 ? -51.162 -10.712 75.718 1.00 87.94 440 LEU A CA 1
ATOM 3588 C C . LEU A 1 440 ? -52.530 -10.021 75.797 1.00 87.94 440 LEU A C 1
ATOM 3590 O O . LEU A 1 440 ? -53.012 -9.726 76.891 1.00 87.94 440 LEU A O 1
ATOM 3594 N N . LEU A 1 441 ? -53.165 -9.749 74.653 1.00 87.69 441 LEU A N 1
ATOM 3595 C CA . LEU A 1 441 ? -54.528 -9.218 74.617 1.00 87.69 441 LEU A CA 1
ATOM 3596 C C . LEU A 1 441 ? -55.532 -10.216 75.194 1.00 87.69 441 LEU A C 1
ATOM 3598 O O . LEU A 1 441 ? -56.420 -9.813 75.946 1.00 87.69 441 LEU A O 1
ATOM 3602 N N . GLN A 1 442 ? -55.374 -11.500 74.877 1.00 90.12 442 GLN A N 1
ATOM 3603 C CA . GLN A 1 442 ? -56.214 -12.554 75.428 1.00 90.12 442 GLN A CA 1
ATOM 3604 C C . GLN A 1 442 ? -56.011 -12.706 76.942 1.00 90.12 442 GLN A C 1
ATOM 3606 O O . GLN A 1 442 ? -56.988 -12.680 77.684 1.00 90.12 442 GLN A O 1
ATOM 3611 N N . GLU A 1 443 ? -54.765 -12.756 77.417 1.00 87.44 443 GLU A N 1
ATOM 3612 C CA . GLU A 1 443 ? -54.444 -12.819 78.850 1.00 87.44 443 GLU A CA 1
ATOM 3613 C C . GLU A 1 443 ? -55.007 -11.605 79.610 1.00 87.44 443 GLU A C 1
ATOM 3615 O O . GLU A 1 443 ? -55.534 -11.730 80.717 1.00 87.44 443 GLU A O 1
ATOM 3620 N N . ARG A 1 444 ? -54.959 -10.411 79.005 1.00 86.88 444 ARG A N 1
ATOM 3621 C CA . ARG A 1 444 ? -55.600 -9.217 79.567 1.00 86.88 444 ARG A CA 1
ATOM 3622 C C . ARG A 1 444 ? -57.116 -9.383 79.668 1.00 86.88 444 ARG A C 1
ATOM 3624 O O . ARG A 1 444 ? -57.672 -9.062 80.714 1.00 86.88 444 ARG A O 1
ATOM 3631 N N . ALA A 1 445 ? -57.773 -9.863 78.613 1.00 85.69 445 ALA A N 1
ATOM 3632 C CA . ALA A 1 445 ? -59.219 -10.072 78.609 1.00 85.69 445 ALA A CA 1
ATOM 3633 C C . ALA A 1 445 ? -59.649 -11.115 79.658 1.00 85.69 445 ALA A C 1
ATOM 3635 O O . ALA A 1 445 ? -60.636 -10.906 80.362 1.00 85.69 445 ALA A O 1
ATOM 3636 N N . GLU A 1 446 ? -58.882 -12.196 79.814 1.00 88.12 446 GLU A N 1
ATOM 3637 C CA . GLU A 1 446 ? -59.104 -13.227 80.835 1.00 88.12 446 GLU A CA 1
ATOM 3638 C C . GLU A 1 446 ? -58.927 -12.667 82.255 1.00 88.12 446 GLU A C 1
ATOM 3640 O O . GLU A 1 446 ? -59.784 -12.878 83.116 1.00 88.12 446 GLU A O 1
ATOM 3645 N N . ASN A 1 447 ? -57.870 -11.885 82.496 1.00 87.44 447 ASN A N 1
ATOM 3646 C CA . ASN A 1 447 ? -57.640 -11.224 83.783 1.00 87.44 447 ASN A CA 1
ATOM 3647 C C . ASN A 1 447 ? -58.731 -10.197 84.120 1.00 87.44 447 ASN A C 1
ATOM 3649 O O . ASN A 1 447 ? -59.167 -10.106 85.268 1.00 87.44 447 ASN A O 1
ATOM 3653 N N . GLU A 1 448 ? -59.194 -9.433 83.131 1.00 87.88 448 GLU A N 1
ATOM 3654 C CA . GLU A 1 448 ? -60.268 -8.455 83.303 1.00 87.88 448 GLU A CA 1
ATOM 3655 C C . GLU A 1 448 ? -61.606 -9.149 83.594 1.00 87.88 448 GLU A C 1
ATOM 3657 O O . GLU A 1 448 ? -62.308 -8.756 84.527 1.00 87.88 448 GLU A O 1
ATOM 3662 N N . ALA A 1 449 ? -61.917 -10.249 82.901 1.00 85.81 449 ALA A N 1
ATOM 3663 C CA . ALA A 1 449 ? -63.081 -11.082 83.199 1.00 85.81 449 ALA A CA 1
ATOM 3664 C C . ALA A 1 449 ? -63.015 -11.694 84.612 1.00 85.81 449 ALA A C 1
ATOM 3666 O O . ALA A 1 449 ? -64.001 -11.649 85.352 1.00 85.81 449 ALA A O 1
ATOM 3667 N N . ALA A 1 450 ? -61.852 -12.209 85.026 1.00 85.12 450 ALA A N 1
ATOM 3668 C CA . ALA A 1 450 ? -61.646 -12.755 86.368 1.00 85.12 450 ALA A CA 1
ATOM 3669 C C . ALA A 1 450 ? -61.785 -11.683 87.463 1.00 85.12 450 ALA A C 1
ATOM 3671 O O . ALA A 1 450 ? -62.365 -11.940 88.522 1.00 85.12 450 ALA A O 1
ATOM 3672 N N . TYR A 1 451 ? -61.291 -10.467 87.213 1.00 84.06 451 TYR A N 1
ATOM 3673 C CA . TYR A 1 451 ? -61.461 -9.333 88.119 1.00 84.06 451 TYR A CA 1
ATOM 3674 C C . TYR A 1 451 ? -62.934 -8.927 88.256 1.00 84.06 451 TYR A C 1
ATOM 3676 O O . TYR A 1 451 ? -63.423 -8.766 89.375 1.00 84.06 451 TYR A O 1
ATOM 3684 N N . GLN A 1 452 ? -63.661 -8.821 87.138 1.00 86.38 452 GLN A N 1
ATOM 3685 C CA . GLN A 1 452 ? -65.096 -8.514 87.139 1.00 86.38 452 GLN A CA 1
ATOM 3686 C C . GLN A 1 452 ? -65.904 -9.575 87.896 1.00 86.38 452 GLN A C 1
ATOM 3688 O O . GLN A 1 452 ? -66.779 -9.230 88.692 1.00 86.38 452 GLN A O 1
ATOM 3693 N N . LEU A 1 453 ? -65.571 -10.859 87.720 1.00 89.44 453 LEU A N 1
ATOM 3694 C CA . LEU A 1 453 ? -66.202 -11.953 88.457 1.00 89.44 453 LEU A CA 1
ATOM 3695 C C . LEU A 1 453 ? -65.975 -11.815 89.970 1.00 89.44 453 LEU A C 1
ATOM 3697 O O . LEU A 1 453 ? -66.943 -11.836 90.729 1.00 89.44 453 LEU A O 1
ATOM 3701 N N . ARG A 1 454 ? -64.731 -11.575 90.413 1.00 85.94 454 ARG A N 1
ATOM 3702 C CA . ARG A 1 454 ? -64.423 -11.347 91.839 1.00 85.94 454 ARG A CA 1
ATOM 3703 C C . ARG A 1 454 ? -65.157 -10.138 92.413 1.00 85.94 454 ARG A C 1
ATOM 3705 O O . ARG A 1 454 ? -65.641 -10.196 93.540 1.00 85.94 454 ARG A O 1
ATOM 3712 N N . MET A 1 455 ? -65.251 -9.043 91.659 1.00 83.38 455 MET A N 1
ATOM 3713 C CA . MET A 1 455 ? -66.010 -7.861 92.077 1.00 83.38 455 MET A CA 1
ATOM 3714 C C . MET A 1 455 ? -67.501 -8.176 92.228 1.00 83.38 455 MET A C 1
ATOM 3716 O O . MET A 1 455 ? -68.130 -7.725 93.187 1.00 83.38 455 MET A O 1
ATOM 3720 N N . MET A 1 456 ? -68.068 -8.978 91.324 1.00 88.94 456 MET A N 1
ATOM 3721 C CA . MET A 1 456 ? -69.454 -9.433 91.421 1.00 88.94 456 MET A CA 1
ATOM 3722 C C . MET A 1 456 ? -69.672 -10.326 92.651 1.00 88.94 456 MET A C 1
ATOM 3724 O O . MET A 1 456 ? -70.608 -10.080 93.410 1.00 88.94 456 MET A O 1
ATOM 3728 N N . GLU A 1 457 ? -68.801 -11.311 92.888 1.00 87.25 457 GLU A N 1
ATOM 3729 C CA . GLU A 1 457 ? -68.842 -12.187 94.069 1.00 87.25 457 GLU A CA 1
ATOM 3730 C C . GLU A 1 457 ? -68.726 -11.385 95.374 1.00 87.25 457 GLU A C 1
ATOM 3732 O O . GLU A 1 457 ? -69.501 -11.590 96.313 1.00 87.25 457 GLU A O 1
ATOM 3737 N N . MET A 1 458 ? -67.812 -10.412 95.426 1.00 87.00 458 MET A N 1
ATOM 3738 C CA . MET A 1 458 ? -67.655 -9.518 96.572 1.00 87.00 458 MET A CA 1
ATOM 3739 C C . MET A 1 458 ? -68.910 -8.666 96.793 1.00 87.00 458 MET A C 1
ATOM 3741 O O . MET A 1 458 ? -69.389 -8.573 97.921 1.00 87.00 458 MET A O 1
ATOM 3745 N N . ASN A 1 459 ? -69.490 -8.096 95.733 1.00 85.44 459 ASN A N 1
ATOM 3746 C CA . ASN A 1 459 ? -70.726 -7.314 95.820 1.00 85.44 459 ASN A CA 1
ATOM 3747 C C . ASN A 1 459 ? -71.923 -8.161 96.272 1.00 85.44 459 ASN A C 1
ATOM 3749 O O . ASN A 1 459 ? -72.744 -7.687 97.060 1.00 85.44 459 ASN A O 1
ATOM 3753 N N . GLN A 1 460 ? -72.028 -9.411 95.814 1.00 86.31 460 GLN A N 1
ATOM 3754 C CA . GLN A 1 460 ? -73.053 -10.351 96.276 1.00 86.31 460 GLN A CA 1
ATOM 3755 C C . GLN A 1 460 ? -72.867 -10.684 97.758 1.00 86.31 460 GLN A C 1
ATOM 3757 O O . GLN A 1 460 ? -73.829 -10.627 98.523 1.00 86.31 460 GLN A O 1
ATOM 3762 N N . THR A 1 461 ? -71.629 -10.953 98.177 1.00 84.75 461 THR A N 1
ATOM 3763 C CA . THR A 1 461 ? -71.285 -11.241 99.577 1.00 84.75 461 THR A CA 1
ATOM 3764 C C . THR A 1 461 ? -71.578 -10.038 100.478 1.00 84.75 461 THR A C 1
ATOM 3766 O O . THR A 1 461 ? -72.207 -10.185 101.525 1.00 84.75 461 THR A O 1
ATOM 3769 N N . TRP A 1 462 ? -71.205 -8.831 100.044 1.00 85.56 462 TRP A N 1
ATOM 3770 C CA . TRP A 1 462 ? -71.498 -7.579 100.741 1.00 85.56 462 TRP A CA 1
ATOM 3771 C C . TRP A 1 462 ? -73.003 -7.310 100.834 1.00 85.56 462 TRP A C 1
ATOM 3773 O O . TRP A 1 462 ? -73.510 -6.941 101.891 1.00 85.56 462 TRP A O 1
ATOM 3783 N N . SER A 1 463 ? -73.744 -7.556 99.752 1.00 87.00 463 SER A N 1
ATOM 3784 C CA . SER A 1 463 ? -75.205 -7.417 99.736 1.00 87.00 463 SER A CA 1
ATOM 3785 C C . SER A 1 463 ? -75.885 -8.412 100.679 1.00 87.00 463 SER A C 1
ATOM 3787 O O . SER A 1 463 ? -76.818 -8.039 101.389 1.00 87.00 463 SER A O 1
ATOM 3789 N N . ALA A 1 464 ? -75.413 -9.663 100.722 1.00 83.50 464 ALA A N 1
ATOM 3790 C CA . ALA A 1 464 ? -75.906 -10.681 101.648 1.00 83.50 464 ALA A CA 1
ATOM 3791 C C . ALA A 1 464 ? -75.609 -10.310 103.110 1.00 83.50 464 ALA A C 1
ATOM 3793 O O . ALA A 1 464 ? -76.498 -10.410 103.956 1.00 83.50 464 ALA A O 1
ATOM 3794 N N . TYR A 1 465 ? -74.400 -9.815 103.393 1.00 87.75 465 TYR A N 1
ATOM 3795 C CA . TYR A 1 465 ? -74.030 -9.301 104.712 1.00 87.75 465 TYR A CA 1
ATOM 3796 C C . TYR A 1 465 ? -74.919 -8.125 105.135 1.00 87.75 465 TYR A C 1
ATOM 3798 O O . TYR A 1 465 ? -75.487 -8.156 106.222 1.00 87.75 465 TYR A O 1
ATOM 3806 N N . ASN A 1 466 ? -75.115 -7.128 104.265 1.00 83.88 466 ASN A N 1
ATOM 3807 C CA . ASN A 1 466 ? -75.981 -5.980 104.548 1.00 83.88 466 ASN A CA 1
ATOM 3808 C C . ASN A 1 466 ? -77.438 -6.385 104.786 1.00 83.88 466 ASN A C 1
ATOM 3810 O O . ASN A 1 466 ? -78.089 -5.830 105.670 1.00 83.88 466 ASN A O 1
ATOM 3814 N N . ARG A 1 467 ? -77.958 -7.354 104.022 1.00 84.75 467 ARG A N 1
ATOM 3815 C CA . ARG A 1 467 ? -79.312 -7.876 104.232 1.00 84.75 467 ARG A CA 1
ATOM 3816 C C . ARG A 1 467 ? -79.434 -8.526 105.610 1.00 84.75 467 ARG A C 1
ATOM 3818 O O . ARG A 1 467 ? -80.339 -8.165 106.354 1.00 84.75 467 ARG A O 1
ATOM 3825 N N . LYS A 1 468 ? -78.481 -9.388 105.976 1.00 87.81 468 LYS A N 1
ATOM 3826 C CA . LYS A 1 468 ? -78.434 -10.022 107.299 1.00 87.81 468 LYS A CA 1
ATOM 3827 C C . LYS A 1 468 ? -78.301 -8.997 108.427 1.00 87.81 468 LYS A C 1
ATOM 3829 O O . LYS A 1 468 ? -79.029 -9.068 109.404 1.00 87.81 468 LYS A O 1
ATOM 3834 N N . PHE A 1 469 ? -77.434 -8.000 108.266 1.00 86.69 469 PHE A N 1
ATOM 3835 C CA . PHE A 1 469 ? -77.293 -6.911 109.229 1.00 86.69 469 PHE A CA 1
ATOM 3836 C C . PHE A 1 469 ? -78.607 -6.137 109.420 1.00 86.69 469 PHE A C 1
ATOM 3838 O O . PHE A 1 469 ? -78.979 -5.814 110.545 1.00 86.69 469 PHE A O 1
ATOM 3845 N N . HIS A 1 470 ? -79.341 -5.852 108.340 1.00 85.56 470 HIS A N 1
ATOM 3846 C CA . HIS A 1 470 ? -80.655 -5.218 108.442 1.00 85.56 470 HIS A CA 1
ATOM 3847 C C . HIS A 1 470 ? -81.700 -6.109 109.118 1.00 85.56 470 HIS A C 1
ATOM 3849 O O . HIS A 1 470 ? -82.463 -5.597 109.935 1.00 85.56 470 HIS A O 1
ATOM 3855 N N . GLU A 1 471 ? -81.729 -7.408 108.817 1.00 85.56 471 GLU A N 1
ATOM 3856 C CA . GLU A 1 471 ? -82.593 -8.382 109.498 1.00 85.56 471 GLU A CA 1
ATOM 3857 C C . GLU A 1 471 ? -82.284 -8.439 111.004 1.00 85.56 471 GLU A C 1
ATOM 3859 O O . GLU A 1 471 ? -83.194 -8.309 111.825 1.00 85.56 471 GLU A O 1
ATOM 3864 N N . ASP A 1 472 ? -81.003 -8.515 111.376 1.00 83.94 472 ASP A N 1
ATOM 3865 C CA . ASP A 1 472 ? -80.549 -8.506 112.769 1.00 83.94 472 ASP A CA 1
ATOM 3866 C C . ASP A 1 472 ? -80.939 -7.191 113.474 1.00 83.94 472 ASP A C 1
ATOM 3868 O O . ASP A 1 472 ? -81.461 -7.207 114.589 1.00 83.94 472 ASP A O 1
ATOM 3872 N N . MET A 1 473 ? -80.778 -6.036 112.818 1.00 84.19 473 MET A N 1
ATOM 3873 C CA . MET A 1 473 ? -81.186 -4.736 113.372 1.00 84.19 473 MET A CA 1
ATOM 3874 C C . MET A 1 473 ? -82.708 -4.596 113.508 1.00 84.19 473 MET A C 1
ATOM 3876 O O . MET A 1 473 ? -83.185 -3.971 114.459 1.00 84.19 473 MET A O 1
ATOM 3880 N N . GLN A 1 474 ? -83.491 -5.186 112.600 1.00 84.69 474 GLN A N 1
ATOM 3881 C CA . GLN A 1 474 ? -84.947 -5.263 112.741 1.00 84.69 474 GLN A CA 1
ATOM 3882 C C . GLN A 1 474 ? -85.344 -6.145 113.927 1.00 84.69 474 GLN A C 1
ATOM 3884 O O . GLN A 1 474 ? -86.224 -5.754 114.696 1.00 84.69 474 GLN A O 1
ATOM 3889 N N . ALA A 1 475 ? -84.672 -7.283 114.124 1.00 81.56 475 ALA A N 1
ATOM 3890 C CA . ALA A 1 475 ? -84.883 -8.146 115.283 1.00 81.56 475 ALA A CA 1
ATOM 3891 C C . ALA A 1 475 ? -84.537 -7.423 116.597 1.00 81.56 475 ALA A C 1
ATOM 3893 O O . ALA A 1 475 ? -85.333 -7.439 117.536 1.00 81.56 475 ALA A O 1
ATOM 3894 N N . VAL A 1 476 ? -83.410 -6.702 116.647 1.00 82.00 476 VAL A N 1
ATOM 3895 C CA . VAL A 1 476 ? -83.040 -5.852 117.793 1.00 82.00 476 VAL A CA 1
ATOM 3896 C C . VAL A 1 476 ? -84.097 -4.775 118.040 1.00 82.00 476 VAL A C 1
ATOM 3898 O O . VAL A 1 476 ? -84.536 -4.601 119.175 1.00 82.00 476 VAL A O 1
ATOM 3901 N N . SER A 1 477 ? -84.558 -4.081 116.995 1.00 84.12 477 SER A N 1
ATOM 3902 C CA . SER A 1 477 ? -85.615 -3.065 117.106 1.00 84.12 477 SER A CA 1
ATOM 3903 C C . SER A 1 477 ? -86.924 -3.648 117.649 1.00 84.12 477 SER A C 1
ATOM 3905 O O . SER A 1 477 ? -87.570 -3.029 118.497 1.00 84.12 477 SER A O 1
ATOM 3907 N N . TYR A 1 478 ? -87.305 -4.849 117.206 1.00 81.88 478 TYR A N 1
ATOM 3908 C CA . TYR A 1 478 ? -88.476 -5.561 117.711 1.00 81.88 478 TYR A CA 1
ATOM 3909 C C . TYR A 1 478 ? -88.331 -5.910 119.198 1.00 81.88 478 TYR A C 1
ATOM 3911 O O . TYR A 1 478 ? -89.217 -5.587 119.989 1.00 81.88 478 TYR A O 1
ATOM 3919 N N . CYS A 1 479 ? -87.191 -6.478 119.603 1.00 77.75 479 CYS A N 1
ATOM 3920 C CA . CYS A 1 479 ? -86.890 -6.750 121.009 1.00 77.75 479 CYS A CA 1
ATOM 3921 C C . CYS A 1 479 ? -86.939 -5.472 121.859 1.00 77.75 479 CYS A C 1
ATOM 3923 O O . CYS A 1 479 ? -87.541 -5.471 122.929 1.00 77.75 479 CYS A O 1
ATOM 3925 N N . MET A 1 480 ? -86.377 -4.364 121.365 1.00 79.31 480 MET A N 1
ATOM 3926 C CA . MET A 1 480 ? -86.404 -3.066 122.047 1.00 79.31 480 MET A CA 1
ATOM 3927 C C . MET A 1 480 ? -87.841 -2.557 122.244 1.00 79.31 480 MET A C 1
ATOM 3929 O O . MET A 1 480 ? -88.178 -2.056 123.316 1.00 79.31 480 MET A O 1
ATOM 3933 N N . LYS A 1 481 ? -88.712 -2.718 121.235 1.00 82.56 481 LYS A N 1
ATOM 3934 C CA . LYS A 1 481 ? -90.140 -2.370 121.333 1.00 82.56 481 LYS A CA 1
ATOM 3935 C C . LYS A 1 481 ? -90.878 -3.224 122.362 1.00 82.56 481 LYS A C 1
ATOM 3937 O O . LYS A 1 481 ? -91.688 -2.686 123.109 1.00 82.56 481 LYS A O 1
ATOM 3942 N N . GLU A 1 482 ? -90.613 -4.526 122.421 1.00 80.38 482 GLU A N 1
ATOM 3943 C CA . GLU A 1 482 ? -91.227 -5.401 123.429 1.00 80.38 482 GLU A CA 1
ATOM 3944 C C . GLU A 1 482 ? -90.727 -5.090 124.846 1.00 80.38 482 GLU A C 1
ATOM 3946 O O . GLU A 1 482 ? -91.526 -5.054 125.780 1.00 80.38 482 GLU A O 1
ATOM 3951 N N . ILE A 1 483 ? -89.441 -4.759 125.013 1.00 76.88 483 ILE A N 1
ATOM 3952 C CA . ILE A 1 483 ? -88.901 -4.276 126.295 1.00 76.88 483 ILE A CA 1
ATOM 3953 C C . ILE A 1 483 ? -89.603 -2.981 126.726 1.00 76.88 483 ILE A C 1
ATOM 3955 O O . ILE A 1 483 ? -89.995 -2.861 127.885 1.00 76.88 483 ILE A O 1
ATOM 3959 N N . LEU A 1 484 ? -89.813 -2.032 125.807 1.00 78.50 484 LEU A N 1
ATOM 3960 C CA . LEU A 1 484 ? -90.541 -0.793 126.101 1.00 78.50 484 LEU A CA 1
ATOM 3961 C C . LEU A 1 484 ? -91.995 -1.062 126.512 1.00 78.50 484 LEU A C 1
ATOM 3963 O O . LEU A 1 484 ? -92.428 -0.540 127.534 1.00 78.50 484 LEU A O 1
ATOM 3967 N N . LYS A 1 485 ? -92.720 -1.944 125.810 1.00 79.81 485 LYS A N 1
ATOM 3968 C CA . LYS A 1 485 ? -94.083 -2.348 126.209 1.00 79.81 485 LYS A CA 1
ATOM 3969 C C . LYS A 1 485 ? -94.125 -3.011 127.586 1.00 79.81 485 LYS A C 1
ATOM 3971 O O . LYS A 1 485 ? -95.066 -2.802 128.350 1.00 79.81 485 LYS A O 1
ATOM 3976 N N . LEU A 1 486 ? -93.130 -3.840 127.908 1.00 75.31 486 LEU A N 1
ATOM 3977 C CA . LEU A 1 486 ? -93.009 -4.447 129.234 1.00 75.31 486 LEU A CA 1
ATOM 3978 C C . LEU A 1 486 ? -92.731 -3.385 130.303 1.00 75.31 486 LEU A C 1
ATOM 3980 O O . LEU A 1 486 ? -93.324 -3.450 131.374 1.00 75.31 486 LEU A O 1
ATOM 3984 N N . SER A 1 487 ? -91.893 -2.390 130.003 1.00 72.94 487 SER A N 1
ATOM 3985 C CA . SER A 1 487 ? -91.634 -1.245 130.883 1.00 72.94 487 SER A CA 1
ATOM 3986 C C . SER A 1 487 ? -92.892 -0.404 131.119 1.00 72.94 487 SER A C 1
ATOM 3988 O O . SER A 1 487 ? -93.167 -0.041 132.259 1.00 72.94 487 SER A O 1
ATOM 3990 N N . GLU A 1 488 ? -93.676 -0.125 130.075 1.00 74.44 488 GLU A N 1
ATOM 3991 C CA . GLU A 1 488 ? -94.953 0.594 130.179 1.00 74.44 488 GLU A CA 1
ATOM 3992 C C . GLU A 1 488 ? -95.955 -0.175 131.046 1.00 74.44 488 GLU A C 1
ATOM 3994 O O . GLU A 1 488 ? -96.509 0.391 131.985 1.00 74.44 488 GLU A O 1
ATOM 3999 N N . ARG A 1 489 ? -96.111 -1.489 130.826 1.00 72.94 489 ARG A N 1
ATOM 4000 C CA . ARG A 1 489 ? -96.939 -2.352 131.689 1.00 72.94 489 ARG A CA 1
ATOM 4001 C C . ARG A 1 489 ? -96.465 -2.356 133.138 1.00 72.94 489 ARG A C 1
ATOM 4003 O O . ARG A 1 489 ? -97.287 -2.381 134.048 1.00 72.94 489 ARG A O 1
ATOM 4010 N N . ASN A 1 490 ? -95.154 -2.343 133.366 1.00 70.38 490 ASN A N 1
ATOM 4011 C CA . ASN A 1 490 ? -94.601 -2.301 134.715 1.00 70.38 490 ASN A CA 1
ATOM 4012 C C . ASN A 1 490 ? -94.888 -0.952 135.392 1.00 70.38 490 ASN A C 1
ATOM 4014 O O . ASN A 1 490 ? -95.230 -0.923 136.570 1.00 70.38 490 ASN A O 1
ATOM 4018 N N . SER A 1 491 ? -94.823 0.152 134.641 1.00 71.00 491 SER A N 1
ATOM 4019 C CA . SER A 1 491 ? -95.249 1.475 135.113 1.00 71.00 491 SER A CA 1
ATOM 4020 C C . SER A 1 491 ? -96.736 1.492 135.477 1.00 71.00 491 SER A C 1
ATOM 4022 O O . SER A 1 491 ? -97.094 1.971 136.546 1.00 71.00 491 SER A O 1
ATOM 4024 N N . GLU A 1 492 ? -97.590 0.899 134.642 1.00 70.38 492 GLU A N 1
ATOM 4025 C CA . GLU A 1 492 ? -99.034 0.766 134.889 1.00 70.38 492 GLU A CA 1
ATOM 4026 C C . GLU A 1 492 ? -99.337 -0.065 136.151 1.00 70.38 492 GLU A C 1
ATOM 4028 O O . GLU A 1 492 ? -100.236 0.260 136.929 1.00 70.38 492 GLU A O 1
ATOM 4033 N N . ILE A 1 493 ? -98.569 -1.137 136.388 1.00 68.38 493 ILE A N 1
ATOM 4034 C CA . ILE A 1 493 ? -98.657 -1.945 137.612 1.00 68.38 493 ILE A CA 1
ATOM 4035 C C . ILE A 1 493 ? -98.248 -1.111 138.829 1.00 68.38 493 ILE A C 1
ATOM 4037 O O . ILE A 1 493 ? -98.947 -1.140 139.841 1.00 68.38 493 ILE A O 1
ATOM 4041 N N . VAL A 1 494 ? -97.148 -0.355 138.748 1.00 68.12 494 VAL A N 1
ATOM 4042 C CA . VAL A 1 494 ? -96.692 0.526 139.837 1.00 68.12 494 VAL A CA 1
ATOM 4043 C C . VAL A 1 494 ? -97.741 1.592 140.153 1.00 68.12 494 VAL A C 1
ATOM 4045 O O . VAL A 1 494 ? -98.044 1.822 141.324 1.00 68.12 494 VAL A O 1
ATOM 4048 N N . GLU A 1 495 ? -98.343 2.196 139.132 1.00 69.44 495 GLU A N 1
ATOM 4049 C CA . GLU A 1 495 ? -99.371 3.225 139.281 1.00 69.44 495 GLU A CA 1
ATOM 4050 C C . GLU A 1 495 ? -100.637 2.668 139.953 1.00 69.44 495 GLU A C 1
ATOM 4052 O O . GLU A 1 495 ? -101.063 3.192 140.983 1.00 69.44 495 GLU A O 1
ATOM 4057 N N . LYS A 1 496 ? -101.153 1.519 139.489 1.00 69.38 496 LYS A N 1
ATOM 4058 C CA . LYS A 1 496 ? -102.288 0.828 140.134 1.00 69.38 496 LYS A CA 1
ATOM 4059 C C . LYS A 1 496 ? -101.980 0.364 141.556 1.00 69.38 496 LYS A C 1
ATOM 4061 O O . LYS A 1 496 ? -102.853 0.392 142.422 1.00 69.38 496 LYS A O 1
ATOM 4066 N N . THR A 1 497 ? -100.745 -0.059 141.823 1.00 63.50 497 THR A N 1
ATOM 4067 C CA . THR A 1 497 ? -100.321 -0.457 143.175 1.00 63.50 497 THR A CA 1
ATOM 4068 C C . THR A 1 497 ? -100.301 0.753 144.114 1.00 63.50 497 THR A C 1
ATOM 4070 O O . THR A 1 497 ? -100.762 0.653 145.251 1.00 63.50 497 THR A O 1
ATOM 4073 N N . ASN A 1 498 ? -99.849 1.914 143.633 1.00 65.81 498 ASN A N 1
ATOM 4074 C CA . ASN A 1 498 ? -99.894 3.169 144.384 1.00 65.81 498 ASN A CA 1
ATOM 4075 C C . ASN A 1 498 ? -101.328 3.674 144.610 1.00 65.81 498 ASN A C 1
ATOM 4077 O O . ASN A 1 498 ? -101.636 4.126 145.712 1.00 65.81 498 ASN A O 1
ATOM 4081 N N . GLU A 1 499 ? -102.227 3.558 143.629 1.00 67.44 499 GLU A N 1
ATOM 4082 C CA . GLU A 1 499 ? -103.656 3.856 143.825 1.00 67.44 499 GLU A CA 1
ATOM 4083 C C . GLU A 1 499 ? -104.279 2.964 144.906 1.00 67.44 499 GLU A C 1
ATOM 4085 O O . GLU A 1 499 ? -104.993 3.446 145.790 1.00 67.44 499 GLU A O 1
ATOM 4090 N N . MET A 1 500 ? -103.965 1.666 144.884 1.00 62.97 500 MET A N 1
ATOM 4091 C CA . MET A 1 500 ? -104.469 0.698 145.858 1.00 62.97 500 MET A CA 1
ATOM 4092 C C . MET A 1 500 ? -103.915 0.959 147.271 1.00 62.97 500 MET A C 1
ATOM 4094 O O . MET A 1 500 ? -104.661 0.881 148.250 1.00 62.97 500 MET A O 1
ATOM 4098 N N . LEU A 1 501 ? -102.639 1.343 147.386 1.00 63.69 501 LEU A N 1
ATOM 4099 C CA . LEU A 1 501 ? -102.023 1.780 148.645 1.00 63.69 501 LEU A CA 1
ATOM 4100 C C . LEU A 1 501 ? -102.653 3.075 149.180 1.00 63.69 501 LEU A C 1
ATOM 4102 O O . LEU A 1 501 ? -102.927 3.172 150.377 1.00 63.69 501 LEU A O 1
ATOM 4106 N N . ASN A 1 502 ? -102.952 4.040 148.308 1.00 63.03 502 ASN A N 1
ATOM 4107 C CA . ASN A 1 502 ? -103.621 5.283 148.696 1.00 63.03 502 ASN A CA 1
ATOM 4108 C C . ASN A 1 502 ? -105.068 5.048 149.162 1.00 63.03 502 ASN A C 1
ATOM 4110 O O . ASN A 1 502 ? -105.497 5.652 150.147 1.00 63.03 502 ASN A O 1
ATOM 4114 N N . MET 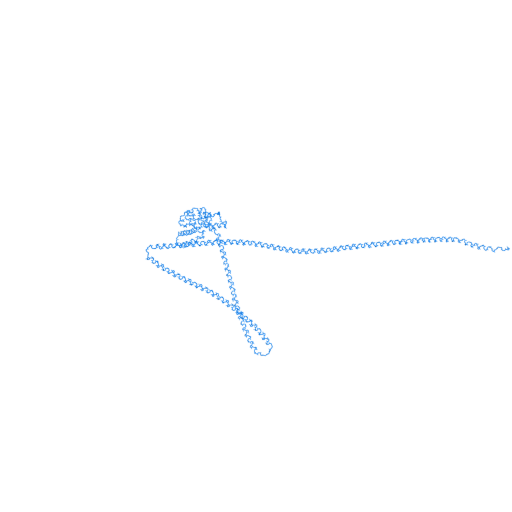A 1 503 ? -105.809 4.131 148.526 1.00 63.09 503 MET A N 1
ATOM 4115 C CA . MET A 1 503 ? -107.135 3.722 149.010 1.00 63.09 503 MET A CA 1
ATOM 4116 C C . MET A 1 503 ? -107.070 3.043 150.386 1.00 63.09 503 MET A C 1
ATOM 4118 O O . MET A 1 503 ? -107.889 3.337 151.257 1.00 63.09 503 MET A O 1
ATOM 4122 N N . LEU A 1 504 ? -106.079 2.181 150.625 1.00 58.69 504 LEU A N 1
ATOM 4123 C CA . LEU A 1 504 ? -105.882 1.542 151.933 1.00 58.69 504 LEU A CA 1
ATOM 4124 C C . LEU A 1 504 ? -105.514 2.554 153.031 1.00 58.69 504 LEU A C 1
ATOM 4126 O O . LEU A 1 504 ? -106.003 2.440 154.156 1.00 58.69 504 LEU A O 1
ATOM 4130 N N . ALA A 1 505 ? -104.724 3.581 152.708 1.00 57.12 505 ALA A N 1
ATOM 4131 C CA . ALA A 1 505 ? -104.375 4.649 153.646 1.00 57.12 505 ALA A CA 1
ATOM 4132 C C . ALA A 1 505 ? -105.592 5.508 154.058 1.00 57.12 505 ALA A C 1
ATOM 4134 O O . ALA A 1 505 ? -105.688 5.932 155.212 1.00 57.12 505 ALA A O 1
ATOM 4135 N N . ALA A 1 506 ? -106.565 5.717 153.162 1.00 58.25 506 ALA A N 1
ATOM 4136 C CA . ALA A 1 506 ? -107.789 6.466 153.464 1.00 58.25 506 ALA A CA 1
ATOM 4137 C C . ALA A 1 506 ? -108.729 5.735 154.449 1.00 58.25 506 ALA A C 1
ATOM 4139 O O . ALA A 1 506 ? -109.444 6.381 155.218 1.00 58.25 506 ALA A O 1
ATOM 4140 N N . HIS A 1 507 ? -108.691 4.399 154.489 1.00 58.81 507 HIS A N 1
ATOM 4141 C CA . HIS A 1 507 ? -109.534 3.580 155.369 1.00 58.81 507 HIS A CA 1
ATOM 4142 C C . HIS A 1 507 ? -109.000 3.401 156.800 1.00 58.81 507 HIS A C 1
ATOM 4144 O O . HIS A 1 507 ? -109.726 2.887 157.648 1.00 58.81 507 HIS A O 1
ATOM 4150 N N . TYR A 1 508 ? -107.776 3.847 157.105 1.00 54.47 508 TYR A N 1
ATOM 4151 C CA . TYR A 1 508 ? -107.196 3.721 158.451 1.00 54.47 508 TYR A CA 1
ATOM 4152 C C . TYR A 1 508 ? -107.528 4.889 159.395 1.00 54.47 508 TYR A C 1
ATOM 4154 O O . TYR A 1 508 ? -107.503 4.726 160.615 1.00 54.47 508 TYR A O 1
ATOM 4162 N N . LYS A 1 509 ? -107.920 6.048 158.854 1.00 52.47 509 LYS A N 1
ATOM 4163 C CA . LYS A 1 509 ? -108.272 7.250 159.633 1.00 52.47 509 LYS A CA 1
ATOM 4164 C C . LYS A 1 509 ? -109.487 7.084 160.580 1.00 52.47 509 LYS A C 1
ATOM 4166 O O . LYS A 1 509 ? -109.446 7.644 161.670 1.00 52.47 509 LYS A O 1
ATOM 4171 N N . PRO A 1 510 ? -110.523 6.279 160.262 1.00 54.38 510 PRO A N 1
ATOM 4172 C CA . PRO A 1 510 ? -111.657 6.044 161.169 1.00 54.38 510 PRO A CA 1
ATOM 4173 C C . PRO A 1 510 ? -111.373 5.050 162.315 1.00 54.38 510 PRO A C 1
ATOM 4175 O O . PRO A 1 510 ? -112.160 4.954 163.257 1.00 54.38 510 PRO A O 1
ATOM 4178 N N . ILE A 1 511 ? -110.277 4.281 162.255 1.00 56.09 511 ILE A N 1
ATOM 4179 C CA . ILE A 1 511 ? -109.982 3.220 163.240 1.00 56.09 511 ILE A CA 1
ATOM 4180 C C . ILE A 1 511 ? -109.298 3.792 164.495 1.00 56.09 511 ILE A C 1
ATOM 4182 O O . ILE A 1 511 ? -109.553 3.319 165.606 1.00 56.09 511 ILE A O 1
ATOM 4186 N N . GLU A 1 512 ? -108.510 4.861 164.360 1.00 54.44 512 GLU A N 1
ATOM 4187 C CA . GLU A 1 512 ? -107.932 5.575 165.510 1.00 54.44 512 GLU A CA 1
ATOM 4188 C C . GLU A 1 512 ? -108.993 6.323 166.340 1.00 54.44 512 GLU A C 1
ATOM 4190 O O . GLU A 1 512 ? -108.899 6.368 167.570 1.00 54.44 512 GLU A O 1
ATOM 4195 N N . GLU A 1 513 ? -110.059 6.825 165.709 1.00 55.16 513 GLU A N 1
ATOM 4196 C CA . GLU A 1 513 ? -111.154 7.528 166.398 1.00 55.16 513 GLU A CA 1
ATOM 4197 C C . GLU A 1 513 ? -112.042 6.572 167.227 1.00 55.16 513 GLU A C 1
ATOM 4199 O O . GLU A 1 513 ? -112.475 6.910 168.335 1.00 55.16 513 GLU A O 1
ATOM 4204 N N . LEU A 1 514 ? -112.232 5.326 166.772 1.00 56.47 514 LEU A N 1
ATOM 4205 C CA . LEU A 1 514 ? -112.950 4.280 167.520 1.00 56.47 514 LEU A CA 1
ATOM 4206 C C . LEU A 1 514 ? -112.167 3.763 168.741 1.00 56.47 514 LEU A C 1
ATOM 4208 O O . LEU A 1 514 ? -112.768 3.418 169.767 1.00 56.47 514 LEU A O 1
ATOM 4212 N N . ALA A 1 515 ? -110.831 3.761 168.686 1.00 56.66 515 ALA A N 1
ATOM 4213 C CA . ALA A 1 515 ? -109.990 3.372 169.819 1.00 56.66 515 ALA A CA 1
ATOM 4214 C C . ALA A 1 515 ? -110.057 4.388 170.981 1.00 56.66 515 ALA A C 1
ATOM 4216 O O . ALA A 1 515 ? -110.015 3.998 172.154 1.00 56.66 515 ALA A O 1
ATOM 4217 N N . GLN A 1 516 ? -110.239 5.680 170.685 1.00 57.34 516 GLN A N 1
ATOM 4218 C CA . GLN A 1 516 ? -110.362 6.731 171.704 1.00 57.34 516 GLN A CA 1
ATOM 4219 C C . GLN A 1 516 ? -111.751 6.760 172.374 1.00 57.34 516 GLN A C 1
ATOM 4221 O O . GLN A 1 516 ? -111.849 6.998 173.583 1.00 57.34 516 GLN A O 1
ATOM 4226 N N . LEU A 1 517 ? -112.823 6.428 171.643 1.00 57.78 517 LEU A N 1
ATOM 4227 C CA . LEU A 1 517 ? -114.190 6.320 172.183 1.00 57.78 517 LEU A CA 1
ATOM 4228 C C . LEU A 1 517 ? -114.366 5.132 173.147 1.00 57.78 517 LEU A C 1
ATOM 4230 O O . LEU A 1 517 ? -115.017 5.271 174.188 1.00 57.78 517 LEU A O 1
ATOM 4234 N N . ARG A 1 518 ? -113.714 3.991 172.877 1.00 54.53 518 ARG A N 1
ATOM 4235 C CA . ARG A 1 518 ? -113.750 2.805 173.756 1.00 54.53 518 ARG A CA 1
ATOM 4236 C C . ARG A 1 518 ? -113.150 3.076 175.143 1.00 54.53 518 ARG A C 1
ATOM 4238 O O . ARG A 1 518 ? -113.711 2.651 176.154 1.00 54.53 518 ARG A O 1
ATOM 4245 N N . ASN A 1 519 ? -112.049 3.822 175.213 1.00 58.12 519 ASN A N 1
ATOM 4246 C CA . ASN A 1 519 ? -111.391 4.140 176.486 1.00 58.12 519 ASN A CA 1
ATOM 4247 C C . ASN A 1 519 ? -112.183 5.147 177.342 1.00 58.12 519 ASN A C 1
ATOM 4249 O O . ASN A 1 519 ? -112.049 5.146 178.568 1.00 58.12 519 ASN A O 1
ATOM 4253 N N . LYS A 1 520 ? -113.055 5.959 176.727 1.00 56.38 520 LYS A N 1
ATOM 4254 C CA . LYS A 1 520 ? -113.941 6.899 177.435 1.00 56.38 520 LYS A CA 1
ATOM 4255 C C . LYS A 1 520 ? -115.148 6.193 178.074 1.00 56.38 520 LYS A C 1
ATOM 4257 O O . LYS A 1 520 ? -115.543 6.555 179.179 1.00 56.38 520 LYS A O 1
ATOM 4262 N N . TYR A 1 521 ? -115.667 5.138 177.437 1.00 55.22 521 TYR A N 1
ATOM 4263 C CA . TYR A 1 521 ? -116.829 4.374 177.918 1.00 55.22 521 TYR A CA 1
ATOM 4264 C C . TYR A 1 521 ? -116.495 3.437 179.098 1.00 55.22 521 TYR A C 1
ATOM 4266 O O . TYR A 1 521 ? -117.278 3.304 180.035 1.00 55.22 521 TYR A O 1
ATOM 4274 N N . ILE A 1 522 ? -115.295 2.841 179.121 1.00 57.66 522 ILE A N 1
ATOM 4275 C CA . ILE A 1 522 ? -114.883 1.880 180.169 1.00 57.66 522 ILE A CA 1
ATOM 4276 C C . ILE A 1 522 ? -114.606 2.555 181.529 1.00 57.66 522 ILE A C 1
ATOM 4278 O O . ILE A 1 522 ? -114.719 1.914 182.573 1.00 57.66 522 ILE A O 1
ATOM 4282 N N . LYS A 1 523 ? -114.289 3.857 181.559 1.00 56.25 523 LYS A N 1
ATOM 4283 C CA . LYS A 1 523 ? -114.100 4.600 182.820 1.00 56.25 523 LYS A CA 1
ATOM 4284 C C . LYS A 1 523 ? -115.405 5.108 183.448 1.00 56.25 523 LYS A C 1
ATOM 4286 O O . LYS A 1 523 ? -115.399 5.394 184.640 1.00 56.25 523 LYS A O 1
ATOM 4291 N N . GLN A 1 524 ? -116.507 5.197 182.696 1.00 53.94 524 GLN A N 1
ATOM 4292 C CA . GLN A 1 524 ? -117.801 5.675 183.214 1.00 53.94 524 GLN A CA 1
ATOM 4293 C C . GLN A 1 524 ? -118.686 4.566 183.809 1.00 53.94 524 GLN A C 1
ATOM 4295 O O . GLN A 1 524 ? -119.576 4.862 184.600 1.00 53.94 524 GLN A O 1
ATOM 4300 N N . THR A 1 525 ? -118.425 3.292 183.509 1.00 48.56 525 THR A N 1
ATOM 4301 C CA . THR A 1 525 ? -119.280 2.161 183.919 1.00 48.56 525 THR A CA 1
ATOM 4302 C C . THR A 1 525 ? -118.845 1.439 185.200 1.00 48.56 525 THR A C 1
ATOM 4304 O O . THR A 1 525 ? -119.415 0.407 185.536 1.00 48.56 525 THR A O 1
ATOM 4307 N N . LYS A 1 526 ? -117.884 1.975 185.970 1.00 50.06 526 LYS A N 1
ATOM 4308 C CA . LYS A 1 526 ? -117.518 1.430 187.299 1.00 50.06 526 LYS A CA 1
ATOM 4309 C C . LYS A 1 526 ? -117.949 2.286 188.497 1.00 50.06 526 LYS A C 1
ATOM 4311 O O . LYS A 1 526 ? -117.595 1.947 189.622 1.00 50.06 526 LYS A O 1
ATOM 4316 N N . THR A 1 527 ? -118.735 3.345 188.286 1.00 49.81 527 THR A N 1
ATOM 4317 C CA . THR A 1 527 ? -119.153 4.264 189.362 1.00 49.81 527 THR A CA 1
ATOM 4318 C C . THR A 1 527 ? -120.640 4.248 189.724 1.00 49.81 527 THR A C 1
ATOM 4320 O O . THR A 1 527 ? -120.993 4.986 190.630 1.00 49.81 527 THR A O 1
ATOM 4323 N N . ASN A 1 528 ? -121.506 3.412 189.131 1.00 43.44 528 ASN A N 1
ATOM 4324 C CA . ASN A 1 528 ? -122.915 3.314 189.556 1.00 43.44 528 ASN A CA 1
ATOM 4325 C C . ASN A 1 528 ? -123.473 1.875 189.479 1.00 43.44 528 ASN A C 1
ATOM 4327 O O . ASN A 1 528 ? -123.355 1.244 188.433 1.00 43.44 528 ASN A O 1
ATOM 4331 N N . ALA A 1 529 ? -124.118 1.447 190.582 1.00 38.25 529 ALA A N 1
ATOM 4332 C CA . ALA A 1 529 ? -124.797 0.171 190.910 1.00 38.25 529 ALA A CA 1
ATOM 4333 C C . ALA A 1 529 ? -123.901 -0.936 191.526 1.00 38.25 529 ALA A C 1
ATOM 4335 O O . ALA A 1 529 ? -123.352 -1.774 190.818 1.00 38.25 529 ALA A O 1
ATOM 4336 N N . LYS A 1 530 ? -123.520 -0.873 192.817 1.00 40.62 530 LYS A N 1
ATOM 4337 C CA . LYS A 1 530 ? -124.246 -1.332 194.039 1.00 40.62 530 LYS A CA 1
ATOM 4338 C C . LYS A 1 530 ? -125.753 -1.023 194.190 1.00 40.62 530 LYS A C 1
ATOM 4340 O O . LYS A 1 530 ? -126.162 0.104 193.929 1.00 40.62 530 LYS A O 1
ATOM 4345 N N . ASN A 1 531 ? -126.460 -2.004 194.777 1.00 41.38 531 ASN A N 1
ATOM 4346 C CA . ASN A 1 531 ? -127.906 -2.180 195.039 1.00 41.38 531 ASN A CA 1
ATOM 4347 C C . ASN A 1 531 ? -128.604 -2.758 193.792 1.00 41.38 531 ASN A C 1
ATOM 4349 O O . ASN A 1 531 ? -128.905 -2.008 192.869 1.00 41.38 531 ASN A O 1
ATOM 4353 N N . ASP A 1 532 ? -128.694 -4.080 193.614 1.00 34.66 532 ASP A N 1
ATOM 4354 C CA . ASP A 1 532 ? -129.088 -5.171 194.531 1.00 34.66 532 ASP A CA 1
ATOM 4355 C C . ASP A 1 532 ? -128.116 -6.365 194.495 1.00 34.66 532 ASP A C 1
ATOM 4357 O O . ASP A 1 532 ? -127.543 -6.631 193.410 1.00 34.66 532 ASP A O 1
#

Foldseek 3Di:
DLLVLLVVVLVVCVVPVPQDPDPNDSPVSSCLLPDQDDPVVLVVLCCVQPVVLVDDLVLQFPLVSLLVVLLVLLCLQVVDDVVVVLVVLCVVPVPDDPVSSVVSSSVVSQVSLQVQCVVLVVPPGRDSVCSNGPDNVVSSVSSSSSSVSSVVCVSCVVVVVVVVVVVVVVVVVVVVVVVVVVVVVVVVVVVVVVVVVVVVVVVVVVVVVVVVVVVVVVVVVVVVVVVVVDDDDDDPVVVVVVVVVVVVVVVVVVVVVVVVVVVVVVVVVVVVVVVVVVVVVVVVVVVVVVVVVVVVVVVVVVVVVVVVVVVVVVVVVVVVVVCVVDDPPDVVVVVVVVVVVVVVVVVVVVVVVVVVVVVVVVVVVVVVVVVVVVVVVVVVVVVVVVVVVVVVVVVVVVVVVVVVVVVVVVVVVVVVVVVVVVVVVVVVVVVVVVVVVVVVVVVVVVVVVVVVVVVVVVVVVVVVVVVVVVVVVVVVVVVVVVVVVVVVVVVVVVVVVVVVVVVVVVVCVVVVVVVVVVVVVVVVPPPDDDDD

Radius of gyration: 82.01 Å; chains: 1; bounding box: 197×69×261 Å

pLDDT: mean 70.64, std 13.87, range [34.66, 91.0]

Organism: NCBI:txid6336

Sequence (532 aa):
LSDQMASFLFDCKKRNPSVCDFKDSKTELIKFLTSPLHVSQITAWFHRYAPDVGFSPNDLESKDRLFLILLVLVDIIFGLNLSAIENAVENGFSLFPGHHKTMAMRTLTACLADSTLRQLGYENGLKFHEIMYPKKNVTIGILSHFIKFHIYTTFRAPVIKKGLEEKELMQNEIESLKLENDELSKELCIVENGKAEFYKNYTKLINERKESVECIKKTLRSLAGIVLVAHTGCDKQHKEVVNRCDAVVNEFKNDVEKENLELELEKLETRLRELNIQYRDYESVQTAEEILSLRQAEEMQLRTHLSEIQEEINILEEKLLKVESQTDGMEACQIVLFELEQEEILCNELENKLNDIKDKVAALQDEIYNYVCASDELQLKCSRLEELENQESKRFDETKLQIAQNEQLKKRIEILQSKQEACDKIRERIKIMRLKYDNLLQERAENEAAYQLRMMEMNQTWSAYNRKFHEDMQAVSYCMKEILKLSERNSEIVEKTNEMLNMLAAHYKPIEELAQLRNKYIKQTKTNAKND